Protein AF-A0A0V0QWL4-F1 (afdb_monomer_lite)

Secondary structure (DSSP, 8-state):
-HHHHHHHHHHIIIIITTT--HHHHHHHHHHH-GGGTT-TTTS-HHHHHHHHHHHHHHHHHHHHHHHHHHHHHTTTTS---------TTSHHHHHHHHHHHHHHHHHHHHHHHHHHHHHSHHHHHHHHHHHTTGGG------HHHHHHHHHHHHHH-TTS-PPP-------S---HHHHHHHHHHHHHHHHHHHH-HHHHTSHHHHHHHH---HHHHHHHIIIIIISS-S-S---GGGS--TTS-----TTHHHHHHHHHHHHHHHHHHHHHHHHHHHHHHHHHHHHHHHHHHHHHHHHHHHHHHHHHHHHHHHH---TT--TTHHHHHHHHHHHHHHHHHHHHHHHHHHHHIIIIIHHHHHHHHHHHHHHHHHHHHHHHHHHHHHHHHHHHHH-THHHHTTSTT---------------------PPPP-----TTSSHHHHHHHHS--------HHHHHHHHHHHHHHHHHHHHHHHHHHHHHHHHHHHHHHHHHHHHHHHHHHHHHHHHHHHHHHHHHHHHHHHHHHHHHHHHHHHHHHHHHHHHHHHHHHHHHHHHHHHHHHHHHTTS-S-S-TTTHHHHHHHHHHHHHHHHHHHHHHHHHHHHHHHHHHHT--

Structure (mmCIF, N/CA/C/O backbone):
data_AF-A0A0V0QWL4-F1
#
_entry.id   AF-A0A0V0QWL4-F1
#
loop_
_atom_site.group_PDB
_atom_site.id
_atom_site.type_symbol
_atom_site.label_atom_id
_atom_site.label_alt_id
_atom_site.label_comp_id
_atom_site.label_asym_id
_atom_site.label_entity_id
_atom_site.label_seq_id
_atom_site.pdbx_PDB_ins_code
_atom_site.Cartn_x
_atom_site.Cartn_y
_atom_site.Cartn_z
_atom_site.occupancy
_atom_site.B_iso_or_equiv
_atom_site.auth_seq_id
_atom_site.auth_comp_id
_atom_site.auth_asym_id
_atom_site.auth_atom_id
_atom_site.pdbx_PDB_model_num
ATOM 1 N N . MET A 1 1 ? 35.828 16.373 21.566 1.00 81.88 1 MET A N 1
ATOM 2 C CA . MET A 1 1 ? 35.590 15.006 21.025 1.00 81.88 1 MET A CA 1
ATOM 3 C C . MET A 1 1 ? 34.403 14.294 21.666 1.00 81.88 1 MET A C 1
ATOM 5 O O . MET A 1 1 ? 33.425 14.061 20.967 1.00 81.88 1 MET A O 1
ATOM 9 N N . GLU A 1 2 ? 34.445 13.891 22.947 1.00 94.75 2 GLU A N 1
ATOM 10 C CA . GLU A 1 2 ? 33.277 13.205 23.544 1.00 94.75 2 GLU A CA 1
ATOM 11 C C . GLU A 1 2 ? 32.065 14.148 23.661 1.00 94.75 2 GLU A C 1
ATOM 13 O O . GLU A 1 2 ? 30.939 13.753 23.371 1.00 94.75 2 GLU A O 1
ATOM 18 N N . GLU A 1 3 ? 32.307 15.410 24.018 1.00 94.19 3 GLU A N 1
ATOM 19 C CA . GLU A 1 3 ? 31.276 16.443 24.132 1.00 94.19 3 GLU A CA 1
ATOM 20 C C . GLU A 1 3 ? 30.648 16.798 22.774 1.00 94.19 3 GLU A C 1
ATOM 22 O O . GLU A 1 3 ? 29.433 16.742 22.628 1.00 94.19 3 GLU A O 1
ATOM 27 N N . ASP A 1 4 ? 31.449 17.063 21.740 1.00 93.50 4 ASP A N 1
ATOM 28 C CA . ASP A 1 4 ? 30.968 17.350 20.378 1.00 93.50 4 ASP A CA 1
ATOM 29 C C . ASP A 1 4 ? 30.200 16.165 19.771 1.00 93.50 4 ASP A C 1
ATOM 31 O O . ASP A 1 4 ? 29.250 16.370 19.013 1.00 93.50 4 ASP A O 1
ATOM 35 N N . LYS A 1 5 ? 30.530 14.922 20.155 1.00 94.94 5 LYS A N 1
ATOM 36 C CA . LYS A 1 5 ? 29.689 13.763 19.836 1.00 94.94 5 LYS A CA 1
ATOM 37 C C . LYS A 1 5 ? 28.333 13.844 20.547 1.00 94.94 5 LYS A C 1
ATOM 39 O O . LYS A 1 5 ? 27.317 13.671 19.882 1.00 94.94 5 LYS A O 1
ATOM 44 N N . LYS A 1 6 ? 28.297 14.154 21.851 1.00 97.06 6 LYS A N 1
ATOM 45 C CA . LYS A 1 6 ? 27.041 14.354 22.603 1.00 97.06 6 LYS A CA 1
ATOM 46 C C . LYS A 1 6 ? 26.188 15.478 22.001 1.00 97.06 6 LYS A C 1
ATOM 48 O O . LYS A 1 6 ? 24.994 15.272 21.829 1.00 97.06 6 LYS A O 1
ATOM 53 N N . LYS A 1 7 ? 26.783 16.607 21.594 1.00 97.12 7 LYS A N 1
ATOM 54 C CA . LYS A 1 7 ? 26.088 17.714 20.898 1.00 97.12 7 LYS A CA 1
ATOM 55 C C . LYS A 1 7 ? 25.472 17.260 19.567 1.00 97.12 7 LYS A C 1
ATOM 57 O O . LYS A 1 7 ? 24.300 17.517 19.305 1.00 97.12 7 LYS A O 1
ATOM 62 N N . LYS A 1 8 ? 26.236 16.531 18.741 1.00 95.81 8 LYS A N 1
ATOM 63 C CA . LYS A 1 8 ? 25.770 16.002 17.442 1.00 95.81 8 LYS A CA 1
ATOM 64 C C . LYS A 1 8 ? 24.679 14.934 17.604 1.00 95.81 8 LYS A C 1
ATOM 66 O O . LYS A 1 8 ? 23.713 14.940 16.842 1.00 95.81 8 LYS A O 1
ATOM 71 N N . ASP A 1 9 ? 24.793 14.062 18.607 1.00 96.25 9 ASP A N 1
ATOM 72 C CA . ASP A 1 9 ? 23.754 13.083 18.946 1.00 96.25 9 ASP A CA 1
ATOM 73 C C . ASP A 1 9 ? 22.486 13.775 19.501 1.00 96.25 9 ASP A C 1
ATOM 75 O O . ASP A 1 9 ? 21.385 13.405 19.095 1.00 96.25 9 ASP A O 1
ATOM 79 N N . LEU A 1 10 ? 22.613 14.827 20.328 1.00 97.81 10 LEU A N 1
ATOM 80 C CA . LEU A 1 10 ? 21.487 15.622 20.846 1.00 97.81 10 LEU A CA 1
ATOM 81 C C . LEU A 1 10 ? 20.696 16.303 19.718 1.00 97.81 10 LEU A C 1
ATOM 83 O O . LEU A 1 10 ? 19.491 16.089 19.614 1.00 97.81 10 LEU A O 1
ATOM 87 N N . ILE A 1 11 ? 21.359 17.055 18.828 1.00 97.50 11 ILE A N 1
ATOM 88 C CA . ILE A 1 11 ? 20.701 17.717 17.681 1.00 97.50 11 ILE A CA 1
ATOM 89 C C . ILE A 1 11 ? 19.994 16.684 16.799 1.00 97.50 11 ILE A C 1
ATOM 91 O O . ILE A 1 11 ? 18.856 16.881 16.370 1.00 97.50 11 ILE A O 1
ATOM 95 N N . LYS A 1 12 ? 20.638 15.543 16.542 1.00 96.25 12 LYS A N 1
ATOM 96 C CA . LYS A 1 12 ? 20.036 14.478 15.743 1.00 96.25 12 LYS A CA 1
ATOM 97 C C . LYS A 1 12 ? 18.770 13.913 16.396 1.00 96.25 12 LYS A C 1
ATOM 99 O O . LYS A 1 12 ? 17.778 13.729 15.696 1.00 96.25 12 LYS A O 1
ATOM 104 N N . ILE A 1 13 ? 18.796 13.639 17.700 1.00 95.56 13 ILE A N 1
ATOM 105 C CA . ILE A 1 13 ? 17.654 13.067 18.426 1.00 95.56 13 ILE A CA 1
ATOM 106 C C . ILE A 1 13 ? 16.514 14.089 18.544 1.00 95.56 13 ILE A C 1
ATOM 108 O O . ILE A 1 13 ? 15.366 13.758 18.249 1.00 95.56 13 ILE A O 1
ATOM 112 N N . GLU A 1 14 ? 16.823 15.327 18.931 1.00 97.88 14 GLU A N 1
ATOM 113 C CA . GLU A 1 14 ? 15.823 16.324 19.327 1.00 97.88 14 GLU A CA 1
ATOM 114 C C . GLU A 1 14 ? 15.305 17.206 18.184 1.00 97.88 14 GLU A C 1
ATOM 116 O O . GLU A 1 14 ? 14.160 17.653 18.245 1.00 97.88 14 GLU A O 1
ATOM 121 N N . ILE A 1 15 ? 16.098 17.414 17.127 1.00 97.38 15 ILE A N 1
ATOM 122 C CA . ILE A 1 15 ? 15.688 18.147 15.919 1.00 97.38 15 ILE A CA 1
ATOM 123 C C . ILE A 1 15 ? 15.303 17.144 14.821 1.00 97.38 15 ILE A C 1
ATOM 125 O O . ILE A 1 15 ? 14.129 17.015 14.458 1.00 97.38 15 ILE A O 1
ATOM 129 N N . MET A 1 16 ? 16.271 16.364 14.326 1.00 91.94 16 MET A N 1
ATOM 130 C CA . MET A 1 16 ? 16.089 15.565 13.102 1.00 91.94 16 MET A CA 1
ATOM 131 C C . MET A 1 16 ? 15.134 14.371 13.278 1.00 91.94 16 MET A C 1
ATOM 133 O O . MET A 1 16 ? 14.270 14.141 12.430 1.00 91.94 16 MET A O 1
ATOM 137 N N . ASP A 1 17 ? 15.267 13.591 14.356 1.00 91.44 17 ASP A N 1
ATOM 138 C CA . ASP A 1 17 ? 14.464 12.376 14.570 1.00 91.44 17 ASP A CA 1
ATOM 139 C C . ASP A 1 17 ? 13.020 12.680 15.028 1.00 91.44 17 ASP A C 1
ATOM 141 O O . ASP A 1 17 ? 12.106 11.891 14.732 1.00 91.44 17 ASP A O 1
ATOM 145 N N . GLN A 1 18 ? 12.787 13.838 15.665 1.00 92.12 18 GLN A N 1
ATOM 146 C CA . GLN A 1 18 ? 11.440 14.378 15.920 1.00 92.12 18 GLN A CA 1
ATOM 147 C C . GLN A 1 18 ? 10.768 14.870 14.623 1.00 92.12 18 GLN A C 1
ATOM 149 O O . GLN A 1 18 ? 9.559 14.671 14.427 1.00 92.12 18 GLN A O 1
ATOM 154 N N . GLY A 1 19 ? 11.570 15.394 13.690 1.00 86.38 19 GLY A N 1
ATOM 155 C CA . GLY A 1 19 ? 11.157 15.795 12.345 1.00 86.38 19 GLY A CA 1
ATOM 156 C C . GLY A 1 19 ? 11.075 17.304 12.125 1.00 86.38 19 GLY A C 1
ATOM 157 O O . GLY A 1 19 ? 10.299 17.718 11.270 1.00 86.38 19 GLY A O 1
ATOM 158 N N . PHE A 1 20 ? 11.834 18.093 12.886 1.00 92.69 20 PHE A N 1
ATOM 159 C CA . PHE A 1 20 ? 12.081 19.504 12.591 1.00 92.69 20 PHE A CA 1
ATOM 160 C C . PHE A 1 20 ? 13.129 19.629 11.474 1.00 92.69 20 PHE A C 1
ATOM 162 O O . PHE A 1 20 ? 14.001 18.761 11.338 1.00 92.69 20 PHE A O 1
ATOM 169 N N . GLU A 1 21 ? 13.075 20.701 10.683 1.00 92.12 21 GLU A N 1
ATOM 170 C CA . GLU A 1 21 ? 14.093 20.941 9.660 1.00 92.12 21 GLU A CA 1
ATOM 171 C C . GLU A 1 21 ? 15.390 21.459 10.292 1.00 92.12 21 GLU A C 1
ATOM 173 O O . GLU A 1 21 ? 15.400 22.390 11.097 1.00 92.12 21 GLU A O 1
ATOM 178 N N . LEU A 1 22 ? 16.518 20.845 9.922 1.00 95.38 22 LEU A N 1
ATOM 179 C CA . LEU A 1 22 ? 17.827 21.220 10.463 1.00 95.38 22 LEU A CA 1
ATOM 180 C C . LEU A 1 22 ? 18.229 22.646 10.052 1.00 95.38 22 LEU A C 1
ATOM 182 O O . LEU A 1 22 ? 18.929 23.317 10.803 1.00 95.38 22 LEU A O 1
ATOM 186 N N . LEU A 1 23 ? 17.785 23.105 8.877 1.00 94.31 23 LEU A N 1
ATOM 187 C CA . LEU A 1 23 ? 18.081 24.448 8.379 1.00 94.31 23 LEU A CA 1
ATOM 188 C C . LEU A 1 23 ? 17.356 25.531 9.193 1.00 94.31 23 LEU A C 1
ATOM 190 O O . LEU A 1 23 ? 17.968 26.550 9.506 1.00 94.31 23 LEU A O 1
ATOM 194 N N . ASP A 1 24 ? 16.109 25.283 9.606 1.00 94.81 24 ASP A N 1
ATOM 195 C CA . ASP A 1 24 ? 15.355 26.181 10.491 1.00 94.81 24 ASP A CA 1
ATOM 196 C C . ASP A 1 24 ? 16.032 26.294 11.861 1.00 94.81 24 ASP A C 1
ATOM 198 O O . ASP A 1 24 ? 16.191 27.395 12.386 1.00 94.81 24 ASP A O 1
ATOM 202 N N . PHE A 1 25 ? 16.493 25.164 12.416 1.00 97.38 25 PHE A N 1
ATOM 203 C CA . PHE A 1 25 ? 17.236 25.154 13.678 1.00 97.38 25 PHE A CA 1
ATOM 204 C C . PHE A 1 25 ? 18.558 25.927 13.581 1.00 97.38 25 PHE A C 1
ATOM 206 O O . PHE A 1 25 ? 18.853 26.718 14.471 1.00 97.38 25 PHE A O 1
ATOM 213 N N . ILE A 1 26 ? 19.335 25.744 12.505 1.00 95.50 26 ILE A N 1
ATOM 214 C CA . ILE A 1 26 ? 20.581 26.501 12.282 1.00 95.50 26 ILE A CA 1
ATOM 215 C C . ILE A 1 26 ? 20.277 27.999 12.144 1.00 95.50 26 ILE A C 1
ATOM 217 O O . ILE A 1 26 ? 20.887 28.808 12.833 1.00 95.50 26 ILE A O 1
ATOM 221 N N . THR A 1 27 ? 19.271 28.363 11.344 1.00 94.94 27 THR A N 1
ATOM 222 C CA . THR A 1 27 ? 18.855 29.764 11.149 1.00 94.94 27 THR A CA 1
ATOM 223 C C . THR A 1 27 ? 18.438 30.420 12.468 1.00 94.94 27 THR A C 1
ATOM 225 O O . THR A 1 27 ? 18.775 31.573 12.720 1.00 94.94 27 THR A O 1
ATOM 228 N N . TYR A 1 28 ? 17.730 29.689 13.330 1.00 96.56 28 TYR A N 1
ATOM 229 C CA . TYR A 1 28 ? 17.361 30.159 14.663 1.00 96.56 28 TYR A CA 1
ATOM 230 C C . TYR A 1 28 ? 18.568 30.266 15.610 1.00 96.56 28 TYR A C 1
ATOM 232 O O . TYR A 1 28 ? 18.715 31.268 16.308 1.00 96.56 28 TYR A O 1
ATOM 240 N N . PHE A 1 29 ? 19.454 29.268 15.610 1.00 96.38 29 PHE A N 1
ATOM 241 C CA . PHE A 1 29 ? 20.683 29.257 16.406 1.00 96.38 29 PHE A CA 1
ATOM 242 C C . PHE A 1 29 ? 21.583 30.457 16.067 1.00 96.38 29 PHE A C 1
ATOM 244 O O . PHE A 1 29 ? 22.013 31.168 16.974 1.00 96.38 29 PHE A O 1
ATOM 251 N N . ASP A 1 30 ? 21.791 30.735 14.776 1.00 94.56 30 ASP A N 1
ATOM 252 C CA . ASP A 1 30 ? 22.570 31.884 14.297 1.00 94.56 30 ASP A CA 1
ATOM 253 C C . ASP A 1 30 ? 21.930 33.229 14.698 1.00 94.56 30 ASP A C 1
ATOM 255 O O . ASP A 1 30 ? 22.638 34.195 14.983 1.00 94.56 30 ASP A O 1
ATOM 259 N N . GLN A 1 31 ? 20.593 33.300 14.765 1.00 94.44 31 GLN A N 1
ATOM 260 C CA . GLN A 1 31 ? 19.865 34.496 15.211 1.00 94.44 31 GLN A CA 1
ATOM 261 C C . GLN A 1 31 ? 19.986 34.753 16.720 1.00 94.44 31 GLN A C 1
ATOM 263 O O . GLN A 1 31 ? 20.098 35.911 17.118 1.00 94.44 31 GLN A O 1
ATOM 268 N N . GLN A 1 32 ? 19.954 33.709 17.557 1.00 93.38 32 GLN A N 1
ATOM 269 C CA . GLN A 1 32 ? 20.084 33.859 19.016 1.00 93.38 32 GLN A CA 1
ATOM 270 C C . GLN A 1 32 ? 21.544 33.999 19.475 1.00 93.38 32 GLN A C 1
ATOM 272 O O . GLN A 1 32 ? 21.811 34.626 20.500 1.00 93.38 32 GLN A O 1
ATOM 277 N N . HIS A 1 33 ? 22.500 33.450 18.717 1.00 91.69 33 HIS A N 1
ATOM 278 C CA . HIS A 1 33 ? 23.924 33.445 19.066 1.00 91.69 33 HIS A CA 1
ATOM 279 C C . HIS A 1 33 ? 24.828 33.971 17.935 1.00 91.69 33 HIS A C 1
ATOM 281 O O . HIS A 1 33 ? 25.734 33.256 17.497 1.00 91.69 33 HIS A O 1
ATOM 287 N N . PRO A 1 34 ? 24.671 35.242 17.508 1.00 89.88 34 PRO A N 1
ATOM 288 C CA . PRO A 1 34 ? 25.527 35.842 16.480 1.00 89.88 34 PRO A CA 1
ATOM 289 C C . PRO A 1 34 ? 27.013 35.854 16.883 1.00 89.88 34 PRO A C 1
ATOM 291 O O . PRO A 1 34 ? 27.889 35.719 16.035 1.00 89.88 34 PRO A O 1
ATOM 294 N N . GLU A 1 35 ? 27.301 35.926 18.187 1.00 87.69 35 GLU A N 1
ATOM 295 C CA . GLU A 1 35 ? 28.653 35.875 18.769 1.00 87.69 35 GLU A CA 1
ATOM 296 C C . GLU A 1 35 ? 29.384 34.530 18.537 1.00 87.69 35 GLU A C 1
ATOM 298 O O . GLU A 1 35 ? 30.586 34.421 18.785 1.00 87.69 35 GLU A O 1
ATOM 303 N N . ALA A 1 36 ? 28.676 33.470 18.121 1.00 82.31 36 ALA A N 1
ATOM 304 C CA . ALA A 1 36 ? 29.250 32.131 17.974 1.00 82.31 36 ALA A CA 1
ATOM 305 C C . ALA A 1 36 ? 30.001 31.910 16.643 1.00 82.31 36 ALA A C 1
ATOM 307 O O . ALA A 1 36 ? 30.701 30.899 16.517 1.00 82.31 36 ALA A O 1
ATOM 308 N N . ASP A 1 37 ? 29.896 32.823 15.665 1.00 77.12 37 ASP A N 1
ATOM 309 C CA . ASP A 1 37 ? 30.370 32.639 14.274 1.00 77.12 37 ASP A CA 1
ATOM 310 C C . ASP A 1 37 ? 29.822 31.339 13.632 1.00 77.12 37 ASP A C 1
ATOM 312 O O . ASP A 1 37 ? 30.552 30.591 12.979 1.00 77.12 37 ASP A O 1
ATOM 316 N N . SER A 1 38 ? 28.550 31.008 13.898 1.00 75.50 38 SER A N 1
ATOM 317 C CA . SER A 1 38 ? 27.900 29.734 13.519 1.00 75.50 38 SER A CA 1
ATOM 318 C C . SER A 1 38 ? 28.619 28.461 14.010 1.00 75.50 38 SER A C 1
ATOM 320 O O . SER A 1 38 ? 28.287 27.344 13.602 1.00 75.50 38 SER A O 1
ATOM 322 N N . ASP A 1 39 ? 29.600 28.589 14.911 1.00 88.81 39 ASP A N 1
ATOM 323 C CA . ASP A 1 39 ? 30.422 27.478 15.377 1.00 88.81 39 ASP A CA 1
ATOM 324 C C . ASP A 1 39 ? 29.772 26.771 16.572 1.00 88.81 39 ASP A C 1
ATOM 326 O O . ASP A 1 39 ? 30.054 27.017 17.751 1.00 88.81 39 ASP A O 1
ATOM 330 N N . LEU A 1 40 ? 28.891 25.840 16.218 1.00 87.44 40 LEU A N 1
ATOM 331 C CA . LEU A 1 40 ? 28.184 24.919 17.106 1.00 87.44 40 LEU A CA 1
ATOM 332 C C . LEU A 1 40 ? 29.104 24.122 18.054 1.00 87.44 40 LEU A C 1
ATOM 334 O O . LEU A 1 40 ? 28.626 23.590 19.059 1.00 87.44 40 LEU A O 1
ATOM 338 N N . GLU A 1 41 ? 30.411 24.022 17.779 1.00 91.25 41 GLU A N 1
ATOM 339 C CA . GLU A 1 41 ? 31.351 23.326 18.666 1.00 91.25 41 GLU A CA 1
ATOM 340 C C . GLU A 1 41 ? 31.713 24.173 19.905 1.00 91.25 41 GLU A C 1
ATOM 342 O O . GLU A 1 41 ? 31.933 23.601 20.980 1.00 91.25 41 GLU A O 1
ATOM 347 N N . LYS A 1 42 ? 31.662 25.516 19.806 1.00 92.88 42 LYS A N 1
ATOM 348 C CA . LYS A 1 42 ? 31.966 26.464 20.902 1.00 92.88 42 LYS A CA 1
ATOM 349 C C . LYS A 1 42 ? 30.883 26.549 21.985 1.00 92.88 42 LYS A C 1
ATOM 351 O O . LYS A 1 42 ? 31.186 26.913 23.119 1.00 92.88 42 LYS A O 1
ATOM 356 N N . VAL A 1 43 ? 29.625 26.239 21.665 1.00 94.75 43 VAL A N 1
ATOM 357 C CA . VAL A 1 43 ? 28.496 26.363 22.607 1.00 94.75 43 VAL A CA 1
ATOM 358 C C . VAL A 1 43 ? 28.477 25.182 23.582 1.00 94.75 43 VAL A C 1
ATOM 360 O O . VAL A 1 43 ? 28.523 24.031 23.154 1.00 94.75 43 VAL A O 1
ATOM 363 N N . ASN A 1 44 ? 28.415 25.443 24.894 1.00 96.50 44 ASN A N 1
ATOM 364 C CA . ASN A 1 44 ? 28.315 24.401 25.930 1.00 96.50 44 ASN A CA 1
ATOM 365 C C . ASN A 1 44 ? 27.048 23.543 25.724 1.00 96.50 44 ASN A C 1
ATOM 367 O O . ASN A 1 44 ? 26.004 24.063 25.337 1.00 96.50 44 ASN A O 1
ATOM 371 N N . TYR A 1 45 ? 27.126 22.244 26.019 1.00 96.56 45 TYR A N 1
ATOM 372 C CA . TYR A 1 45 ? 26.019 21.291 25.893 1.00 96.56 45 TYR A CA 1
ATOM 373 C C . TYR A 1 45 ? 24.719 21.772 26.570 1.00 96.56 45 TYR A C 1
ATOM 375 O O . TYR A 1 45 ? 23.664 21.710 25.951 1.00 96.56 45 TYR A O 1
ATOM 383 N N . GLU A 1 46 ? 24.793 22.312 27.792 1.00 97.19 46 GLU A N 1
ATOM 384 C CA . GLU A 1 46 ? 23.617 22.827 28.524 1.00 97.19 46 GLU A CA 1
ATOM 385 C C . GLU A 1 46 ? 22.959 24.025 27.816 1.00 97.19 46 GLU A C 1
ATOM 387 O O . GLU A 1 46 ? 21.737 24.152 27.789 1.00 97.19 46 GLU A O 1
ATOM 392 N N . ILE A 1 47 ? 23.767 24.894 27.200 1.00 95.44 47 ILE A N 1
ATOM 393 C CA . ILE A 1 47 ? 23.269 26.041 26.430 1.00 95.44 47 ILE A CA 1
ATOM 394 C C . ILE A 1 47 ? 22.608 25.537 25.141 1.00 95.44 47 ILE A C 1
ATOM 396 O O . ILE A 1 47 ? 21.513 25.973 24.807 1.00 95.44 47 ILE A O 1
ATOM 400 N N . LEU A 1 48 ? 23.222 24.564 24.458 1.00 97.06 48 LEU A N 1
ATOM 401 C CA . LEU A 1 48 ? 22.648 23.931 23.269 1.00 97.06 48 LEU A CA 1
ATOM 402 C C . LEU A 1 48 ? 21.301 23.249 23.559 1.00 97.06 48 LEU A C 1
ATOM 404 O O . LEU A 1 48 ? 20.381 23.358 22.753 1.00 97.06 48 LEU A O 1
ATOM 408 N N . GLU A 1 49 ? 21.169 22.571 24.700 1.00 97.75 49 GLU A N 1
ATOM 409 C CA . GLU A 1 49 ? 19.912 21.949 25.130 1.00 97.75 49 GLU A CA 1
ATOM 410 C C . GLU A 1 49 ? 18.805 22.993 25.361 1.00 97.75 49 GLU A C 1
ATOM 412 O O . GLU A 1 49 ? 17.676 22.794 24.909 1.00 97.75 49 GLU A O 1
ATOM 417 N N . ASN A 1 50 ? 19.136 24.144 25.957 1.00 97.06 50 ASN A N 1
ATOM 418 C CA . ASN A 1 50 ? 18.197 25.259 26.107 1.00 97.06 50 ASN A CA 1
ATOM 419 C C . ASN A 1 50 ? 17.779 25.853 24.750 1.00 97.06 50 ASN A C 1
ATOM 421 O O . ASN A 1 50 ? 16.581 25.938 24.488 1.00 97.06 50 ASN A O 1
ATOM 425 N N . ILE A 1 51 ? 18.726 26.154 23.847 1.00 97.12 51 ILE A N 1
ATOM 426 C CA . ILE A 1 51 ? 18.423 26.674 22.495 1.00 97.12 51 ILE A CA 1
ATOM 427 C C . ILE A 1 51 ? 17.521 25.701 21.720 1.00 97.12 51 ILE A C 1
ATOM 429 O O . ILE A 1 51 ? 16.594 26.118 21.029 1.00 97.12 51 ILE A O 1
ATOM 433 N N . ILE A 1 52 ? 17.762 24.390 21.835 1.00 98.00 52 ILE A N 1
ATOM 434 C CA . ILE A 1 52 ? 16.929 23.351 21.210 1.00 98.00 52 ILE A CA 1
ATOM 435 C C . ILE A 1 52 ? 15.490 23.381 21.744 1.00 98.00 52 ILE A C 1
ATOM 437 O O . ILE A 1 52 ? 14.561 23.111 20.983 1.00 98.00 52 ILE A O 1
ATOM 441 N N . ASN A 1 53 ? 15.282 23.694 23.022 1.00 97.31 53 ASN A N 1
ATOM 442 C CA . ASN A 1 53 ? 13.944 23.787 23.604 1.00 97.31 53 ASN A CA 1
ATOM 443 C C . ASN A 1 53 ? 13.241 25.096 23.210 1.00 97.31 53 ASN A C 1
ATOM 445 O O . ASN A 1 53 ? 12.109 25.043 22.732 1.00 97.31 53 ASN A O 1
ATOM 449 N N . GLU A 1 54 ? 13.932 26.237 23.281 1.00 97.69 54 GLU A N 1
ATOM 450 C CA . GLU A 1 54 ? 13.400 27.536 22.836 1.00 97.69 54 GLU A CA 1
ATOM 451 C C . GLU A 1 54 ? 13.044 27.527 21.336 1.00 97.69 54 GLU A C 1
ATOM 453 O O . GLU A 1 54 ? 11.976 28.005 20.941 1.00 97.69 54 GLU A O 1
ATOM 458 N N . PHE A 1 55 ? 13.869 26.878 20.502 1.00 98.00 55 PHE A N 1
ATOM 459 C CA . PHE A 1 55 ? 13.580 26.645 19.085 1.00 98.00 55 PHE A CA 1
ATOM 460 C C . PHE A 1 55 ? 12.254 25.907 18.877 1.00 98.00 55 PHE A C 1
ATOM 462 O O . PHE A 1 55 ? 11.446 26.323 18.047 1.00 98.00 55 PHE A O 1
ATOM 469 N N . LYS A 1 56 ? 12.015 24.811 19.612 1.00 97.19 56 LYS A N 1
ATOM 470 C CA . LYS A 1 56 ? 10.779 24.019 19.485 1.00 97.19 56 LYS A CA 1
ATOM 471 C C . LYS A 1 56 ? 9.558 24.861 19.847 1.00 97.19 56 LYS A C 1
ATOM 473 O O . LYS A 1 56 ? 8.577 24.848 19.102 1.00 97.19 56 LYS A O 1
ATOM 478 N N . ASP A 1 57 ? 9.628 25.612 20.944 1.00 95.94 57 ASP A N 1
ATOM 479 C CA . ASP A 1 57 ? 8.528 26.460 21.412 1.00 95.94 57 ASP A CA 1
ATOM 480 C C . ASP A 1 57 ? 8.213 27.587 20.413 1.00 95.94 57 ASP A C 1
ATOM 482 O O . ASP A 1 57 ? 7.041 27.824 20.089 1.00 95.94 57 ASP A O 1
ATOM 486 N N . GLN A 1 58 ? 9.240 28.224 19.836 1.00 96.50 58 GLN A N 1
ATOM 487 C CA . GLN A 1 58 ? 9.059 29.199 18.759 1.00 96.50 58 GLN A CA 1
ATOM 488 C C . GLN A 1 58 ? 8.507 28.546 17.482 1.00 96.50 58 GLN A C 1
ATOM 490 O O . GLN A 1 58 ? 7.578 29.084 16.881 1.00 96.50 58 GLN A O 1
ATOM 495 N N . TYR A 1 59 ? 9.017 27.381 17.078 1.00 94.56 59 TYR A N 1
ATOM 496 C CA . TYR A 1 59 ? 8.567 26.667 15.880 1.00 94.56 59 TYR A CA 1
ATOM 497 C C . TYR A 1 59 ? 7.076 26.309 15.961 1.00 94.56 59 TYR A C 1
ATOM 499 O O . TYR A 1 59 ? 6.309 26.611 15.043 1.00 94.56 59 TYR A O 1
ATOM 507 N N . PHE A 1 60 ? 6.630 25.738 17.087 1.00 90.69 60 PHE A N 1
ATOM 508 C CA . PHE A 1 60 ? 5.212 25.441 17.311 1.00 90.69 60 PHE A CA 1
ATOM 509 C C . PHE A 1 60 ? 4.348 26.707 17.354 1.00 90.69 60 PHE A C 1
ATOM 511 O O . PHE A 1 60 ? 3.249 26.708 16.796 1.00 90.69 60 PHE A O 1
ATOM 518 N N . SER A 1 61 ? 4.842 27.791 17.959 1.00 89.75 61 SER A N 1
ATOM 519 C CA . SER A 1 61 ? 4.132 29.076 18.006 1.00 89.75 61 SER A CA 1
ATOM 520 C C . SER A 1 61 ? 3.948 29.687 16.612 1.00 89.75 61 SER A C 1
ATOM 522 O O . SER A 1 61 ? 2.847 30.133 16.275 1.00 89.75 61 SER A O 1
ATOM 524 N N . THR A 1 62 ? 4.987 29.650 15.772 1.00 91.62 62 THR A N 1
ATOM 525 C CA . THR A 1 62 ? 4.946 30.133 14.384 1.00 91.62 62 THR A CA 1
ATOM 526 C C . THR A 1 62 ? 3.956 29.322 13.552 1.00 91.62 62 THR A C 1
ATOM 528 O O . THR A 1 62 ? 3.021 29.907 13.004 1.00 91.62 62 THR A O 1
ATOM 531 N N . GLN A 1 63 ? 4.074 27.989 13.552 1.00 83.94 63 GLN A N 1
ATOM 532 C CA . GLN A 1 63 ? 3.171 27.083 12.828 1.00 83.94 63 GLN A CA 1
ATOM 533 C C . GLN A 1 63 ? 1.700 27.261 13.248 1.00 83.94 63 GLN A C 1
ATOM 535 O O . GLN A 1 63 ? 0.803 27.306 12.405 1.00 83.94 63 GLN A O 1
ATOM 540 N N . LEU A 1 64 ? 1.432 27.437 14.548 1.00 78.19 64 LEU A N 1
ATOM 541 C CA . LEU A 1 64 ? 0.081 27.708 15.049 1.00 78.19 64 LEU A CA 1
ATOM 542 C C . LEU A 1 64 ? -0.450 29.081 14.596 1.00 78.19 64 LEU A C 1
ATOM 544 O O . LEU A 1 64 ? -1.657 29.239 14.405 1.00 78.19 64 LEU A O 1
ATOM 548 N N . SER A 1 65 ?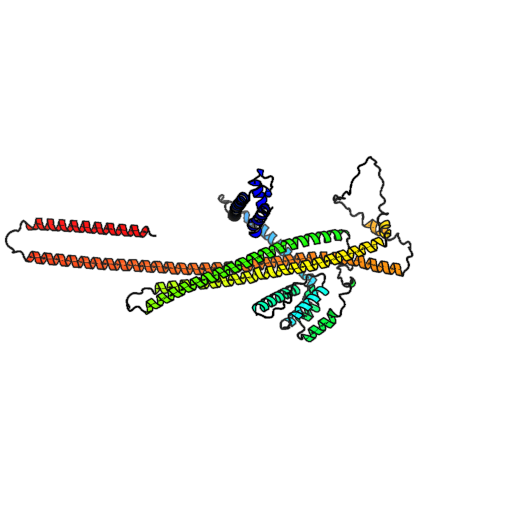 0.426 30.074 14.421 1.00 82.88 65 SER A N 1
ATOM 549 C CA . SER A 1 65 ? 0.051 31.400 13.915 1.00 82.88 65 SER A CA 1
ATOM 550 C C . SER A 1 65 ? -0.234 31.398 12.409 1.00 82.88 65 SER A C 1
ATOM 552 O O . SER A 1 65 ? -1.193 32.034 11.975 1.00 82.88 65 SER A O 1
ATOM 554 N N . GLU A 1 66 ? 0.532 30.640 11.621 1.00 83.94 66 GLU A N 1
ATOM 555 C CA . GLU A 1 66 ? 0.328 30.475 10.177 1.00 83.94 66 GLU A CA 1
ATOM 556 C C . GLU A 1 66 ? -0.980 29.735 9.894 1.00 83.94 66 GLU A C 1
ATOM 558 O O . GLU A 1 66 ? -1.804 30.227 9.125 1.00 83.94 66 GLU A O 1
ATOM 563 N N . PHE A 1 67 ? -1.244 28.644 10.622 1.00 69.06 67 PHE A N 1
ATOM 564 C CA . PHE A 1 67 ? -2.511 27.910 10.554 1.00 69.06 67 PHE A CA 1
ATOM 565 C C . PHE A 1 67 ? -3.732 28.762 10.950 1.00 69.06 67 PHE A C 1
ATOM 567 O O . PHE A 1 67 ? -4.845 28.528 10.486 1.00 69.06 67 PHE A O 1
ATOM 574 N N . ARG A 1 68 ? -3.556 29.773 11.812 1.00 69.62 68 ARG A N 1
ATOM 575 C CA . ARG A 1 68 ? -4.626 30.736 12.125 1.00 69.62 68 ARG A CA 1
ATOM 576 C C . ARG A 1 68 ? -4.822 31.767 11.018 1.00 69.62 68 ARG A C 1
ATOM 578 O O . ARG A 1 68 ? -5.964 32.126 10.759 1.00 69.62 68 ARG A O 1
ATOM 585 N N . LYS A 1 69 ? -3.751 32.229 10.365 1.00 77.50 69 LYS A N 1
ATOM 586 C CA . LYS A 1 69 ? -3.839 33.172 9.236 1.00 77.50 69 LYS A CA 1
ATOM 587 C C . LYS A 1 69 ? -4.524 32.536 8.028 1.00 77.50 69 LYS A C 1
ATOM 589 O O . LYS A 1 69 ? -5.466 33.129 7.513 1.00 77.50 69 LYS A O 1
ATOM 594 N N . SER A 1 70 ? -4.148 31.306 7.660 1.00 66.19 70 SER A N 1
ATOM 595 C CA . SER A 1 70 ? -4.778 30.583 6.543 1.00 66.19 70 SER A CA 1
ATOM 596 C C . SER A 1 70 ? -6.292 30.430 6.709 1.00 66.19 70 SER A C 1
ATOM 598 O O . SER A 1 70 ? -7.023 30.516 5.733 1.00 66.19 70 SER A O 1
ATOM 600 N N . ASN A 1 71 ? -6.772 30.267 7.945 1.00 55.47 71 ASN A N 1
ATOM 601 C CA . ASN A 1 71 ? -8.201 30.105 8.227 1.00 55.47 71 ASN A CA 1
ATOM 602 C C . ASN A 1 71 ? -8.969 31.442 8.305 1.00 55.47 71 ASN A C 1
ATOM 604 O O . ASN A 1 71 ? -10.193 31.429 8.295 1.00 55.47 71 ASN A O 1
ATOM 608 N N . ILE A 1 72 ? -8.285 32.590 8.407 1.00 65.19 72 ILE A N 1
ATOM 609 C CA . ILE A 1 72 ? -8.912 33.930 8.437 1.00 65.19 72 ILE A CA 1
ATOM 610 C C . ILE A 1 72 ? -8.967 34.544 7.025 1.00 65.19 72 ILE A C 1
ATOM 612 O O . ILE A 1 72 ? -9.873 35.320 6.712 1.00 65.19 72 ILE A O 1
ATOM 616 N N . GLU A 1 73 ? -8.032 34.174 6.147 1.00 49.88 73 GLU A N 1
ATOM 617 C CA . GLU A 1 73 ? -8.013 34.616 4.745 1.00 49.88 73 GLU A CA 1
ATOM 618 C C . GLU A 1 73 ? -9.100 33.940 3.878 1.00 49.88 73 GLU A C 1
ATOM 620 O O . GLU A 1 73 ? -9.457 34.480 2.833 1.00 49.88 73 GLU A O 1
ATOM 625 N N . GLU A 1 74 ? -9.699 32.824 4.321 1.00 47.28 74 GLU A N 1
ATOM 626 C CA . GLU A 1 74 ? -10.854 32.207 3.637 1.00 47.28 74 GLU A CA 1
ATOM 627 C C . GLU A 1 74 ? -12.206 32.866 3.995 1.00 47.28 74 GLU A C 1
ATOM 629 O O . GLU A 1 74 ? -13.081 32.949 3.133 1.00 47.28 74 GLU A O 1
ATOM 634 N N . ASP A 1 75 ? -12.367 33.409 5.210 1.00 42.41 75 ASP A N 1
ATOM 635 C CA . ASP A 1 75 ? -13.627 34.023 5.686 1.00 42.41 75 ASP A CA 1
ATOM 636 C C . ASP A 1 75 ? -13.753 35.536 5.392 1.00 42.41 75 ASP A C 1
ATOM 638 O O . ASP A 1 75 ? -14.818 36.128 5.577 1.00 42.41 75 ASP A O 1
ATOM 642 N N . SER A 1 76 ? -12.689 36.201 4.927 1.00 41.41 76 SER A N 1
ATOM 643 C CA . SER A 1 76 ? -12.660 37.667 4.744 1.00 41.41 76 SER A CA 1
ATOM 644 C C . SER A 1 76 ? -13.072 38.165 3.348 1.00 41.41 76 SER A C 1
ATOM 646 O O . SER A 1 76 ? -13.025 39.365 3.091 1.00 41.41 76 SER A O 1
ATOM 648 N N . ASN A 1 77 ? -13.538 37.281 2.455 1.00 40.28 77 ASN A N 1
ATOM 649 C CA . ASN A 1 77 ? -13.906 37.628 1.071 1.00 40.28 77 ASN A CA 1
ATOM 650 C C . ASN A 1 77 ? -15.418 37.846 0.830 1.00 40.28 77 ASN A C 1
ATOM 652 O O . ASN A 1 77 ? -15.870 37.912 -0.314 1.00 40.28 77 ASN A O 1
ATOM 656 N N . THR A 1 78 ? -16.212 37.979 1.897 1.00 43.03 78 THR A N 1
ATOM 657 C CA . THR A 1 78 ? -17.621 38.401 1.832 1.00 43.03 78 THR A CA 1
ATOM 658 C C . THR A 1 78 ? -17.942 39.393 2.945 1.00 43.03 78 THR A C 1
ATOM 660 O O . THR A 1 78 ? -18.322 38.967 4.032 1.00 43.03 78 THR A O 1
ATOM 663 N N . ASN A 1 79 ? -17.782 40.694 2.672 1.00 41.41 79 ASN A N 1
ATOM 664 C CA . ASN A 1 79 ? -18.590 41.806 3.207 1.00 41.41 79 ASN A CA 1
ATOM 665 C C . ASN A 1 79 ? -18.022 43.152 2.723 1.00 41.41 79 ASN A C 1
ATOM 667 O O . ASN A 1 79 ? -17.193 43.746 3.401 1.00 41.41 79 ASN A O 1
ATOM 671 N N . ASP A 1 80 ? -18.493 43.628 1.570 1.00 40.38 80 ASP A N 1
ATOM 672 C CA . ASP A 1 80 ? -18.441 45.046 1.179 1.00 40.38 80 ASP A CA 1
ATOM 673 C C . ASP A 1 80 ? -19.462 45.278 0.048 1.00 40.38 80 ASP A C 1
ATOM 675 O O . ASP A 1 80 ? -19.114 45.325 -1.128 1.00 40.38 80 ASP A O 1
ATOM 679 N N . ASP A 1 81 ? -20.756 45.334 0.398 1.00 36.56 81 ASP A N 1
ATOM 680 C CA . ASP A 1 81 ? -21.821 45.750 -0.535 1.00 36.56 81 ASP A CA 1
ATOM 681 C C . ASP A 1 81 ? -23.112 46.210 0.196 1.00 36.56 81 ASP A C 1
ATOM 683 O O . ASP A 1 81 ? -24.214 45.706 -0.018 1.00 36.56 81 ASP A O 1
ATOM 687 N N . GLU A 1 82 ? -22.993 47.220 1.068 1.00 36.53 82 GLU A N 1
ATOM 688 C CA . GLU A 1 82 ? -24.136 48.033 1.524 1.00 36.53 82 GLU A CA 1
ATOM 689 C C . GLU A 1 82 ? -23.916 49.525 1.217 1.00 36.53 82 GLU A C 1
ATOM 691 O O . GLU A 1 82 ? -23.496 50.293 2.076 1.00 36.53 82 GLU A O 1
ATOM 696 N N . LEU A 1 83 ? -24.226 49.945 -0.017 1.00 41.62 83 LEU A N 1
ATOM 697 C CA . LEU A 1 83 ? -25.123 51.080 -0.321 1.00 41.62 83 LEU A CA 1
ATOM 698 C C . LEU A 1 83 ? -25.182 51.323 -1.844 1.00 41.62 83 LEU A C 1
ATOM 700 O O . LEU A 1 83 ? -24.235 51.853 -2.418 1.00 41.62 83 LEU A O 1
ATOM 704 N N . ASN A 1 84 ? -26.323 51.024 -2.482 1.00 33.09 84 ASN A N 1
ATOM 705 C CA . ASN A 1 84 ? -27.024 51.920 -3.428 1.00 33.09 84 ASN A CA 1
ATOM 706 C C . ASN A 1 84 ? -28.206 51.215 -4.120 1.00 33.09 84 ASN A C 1
ATOM 708 O O . ASN A 1 84 ? -28.061 50.528 -5.132 1.00 33.09 84 ASN A O 1
ATOM 712 N N . GLN A 1 85 ? -29.423 51.469 -3.634 1.00 42.34 85 GLN A N 1
ATOM 713 C CA . GLN A 1 85 ? -30.643 51.125 -4.367 1.00 42.34 85 GLN A CA 1
ATOM 714 C C . GLN A 1 85 ? -30.879 52.118 -5.515 1.00 42.34 85 GLN A C 1
ATOM 716 O O . GLN A 1 85 ? -31.453 53.181 -5.291 1.00 42.34 85 GLN A O 1
ATOM 721 N N . SER A 1 86 ? -30.456 51.782 -6.741 1.00 45.84 86 SER A N 1
ATOM 722 C CA . SER A 1 86 ? -31.154 52.116 -8.008 1.00 45.84 86 SER A CA 1
ATOM 723 C C . SER A 1 86 ? -30.291 51.843 -9.253 1.00 45.84 86 SER A C 1
ATOM 725 O O . SER A 1 86 ? -29.433 52.654 -9.575 1.00 45.84 86 SER A O 1
ATOM 727 N N . ASN A 1 87 ? -30.550 50.751 -10.002 1.00 40.66 87 ASN A N 1
ATOM 728 C CA . ASN A 1 87 ? -30.338 50.656 -11.473 1.00 40.66 87 ASN A CA 1
ATOM 729 C C . ASN A 1 87 ? -30.751 49.289 -12.079 1.00 40.66 87 ASN A C 1
ATOM 731 O O . ASN A 1 87 ? -30.001 48.626 -12.798 1.00 40.66 87 ASN A O 1
ATOM 735 N N . ASP A 1 88 ? -31.992 48.868 -11.844 1.00 45.22 88 ASP A N 1
ATOM 736 C CA . ASP A 1 88 ? -32.439 47.481 -12.062 1.00 45.22 88 ASP A CA 1
ATOM 737 C C . ASP A 1 88 ? -32.813 47.108 -13.523 1.00 45.22 88 ASP A C 1
ATOM 739 O O . ASP A 1 88 ? -33.760 46.364 -13.780 1.00 45.22 88 ASP A O 1
ATOM 743 N N . LYS A 1 89 ? -32.121 47.680 -14.527 1.00 43.69 89 LYS A N 1
ATOM 744 C CA . LYS A 1 89 ? -32.407 47.443 -15.967 1.00 43.69 89 LYS A CA 1
ATOM 745 C C . LYS A 1 89 ? -31.200 47.281 -16.905 1.00 43.69 89 LYS A C 1
ATOM 747 O O . LYS A 1 89 ? -31.410 47.139 -18.108 1.00 43.69 89 LYS A O 1
ATOM 752 N N . LYS A 1 90 ? -29.952 47.263 -16.411 1.00 44.56 90 LYS A N 1
ATOM 753 C CA . LYS A 1 90 ? -28.762 46.988 -17.257 1.00 44.56 90 LYS A CA 1
ATOM 754 C C . LYS A 1 90 ? -28.159 45.585 -17.084 1.00 44.56 90 LYS A C 1
ATOM 756 O O . LYS A 1 90 ? -27.836 44.956 -18.089 1.00 44.56 90 LYS A O 1
ATOM 761 N N . ASN A 1 91 ? -28.121 45.035 -15.867 1.00 43.16 91 ASN A N 1
ATOM 762 C CA . ASN A 1 91 ? -27.388 43.788 -15.580 1.00 43.16 91 ASN A CA 1
ATOM 763 C C . ASN A 1 91 ? -27.953 42.501 -16.225 1.00 43.16 91 ASN A C 1
ATOM 765 O O . ASN A 1 91 ? -27.250 41.494 -16.283 1.00 43.16 91 ASN A O 1
ATOM 769 N N . GLN A 1 92 ? -29.178 42.499 -16.768 1.00 44.69 92 GLN A N 1
ATOM 770 C CA . GLN A 1 92 ? -29.720 41.314 -17.456 1.00 44.69 92 GLN A CA 1
ATOM 771 C C . GLN A 1 92 ? -29.118 41.060 -18.850 1.00 44.69 92 GLN A C 1
ATOM 773 O O . GLN A 1 92 ? -29.207 39.935 -19.346 1.00 44.69 92 GLN A O 1
ATOM 778 N N . ASN A 1 93 ? -28.492 42.051 -19.493 1.00 49.25 93 ASN A N 1
ATOM 779 C CA . ASN A 1 93 ? -27.883 41.844 -20.813 1.00 49.25 93 ASN A CA 1
ATOM 780 C C . ASN A 1 93 ? -26.483 41.223 -20.716 1.00 49.25 93 ASN A C 1
ATOM 782 O O . ASN A 1 93 ? -26.184 40.288 -21.462 1.00 49.25 93 ASN A O 1
ATOM 786 N N . ASP A 1 94 ? -25.666 41.655 -19.757 1.00 46.28 94 ASP A N 1
ATOM 787 C CA . ASP A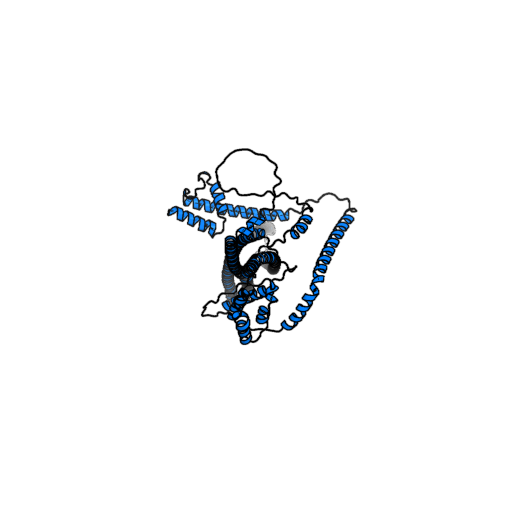 1 94 ? -24.279 41.191 -19.631 1.00 46.28 94 ASP A CA 1
ATOM 788 C C . ASP A 1 94 ? -24.204 39.756 -19.080 1.0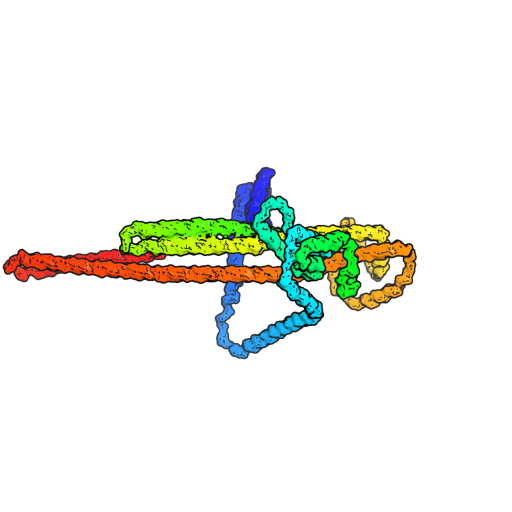0 46.28 94 ASP A C 1
ATOM 790 O O . ASP A 1 94 ? -23.452 38.923 -19.599 1.00 46.28 94 ASP A O 1
ATOM 794 N N . LEU A 1 95 ? -25.101 39.393 -18.149 1.00 48.97 95 LEU A N 1
ATOM 795 C CA . LEU A 1 95 ? -25.265 38.004 -17.696 1.00 48.97 95 LEU A CA 1
ATOM 796 C C . LEU A 1 95 ? -25.642 37.053 -18.851 1.00 48.97 95 LEU A C 1
ATOM 798 O O . LEU A 1 95 ? -25.229 35.892 -18.877 1.00 48.97 95 LEU A O 1
ATOM 802 N N . ASN A 1 96 ? -26.411 37.536 -19.832 1.00 52.50 96 ASN A N 1
ATOM 803 C CA . ASN A 1 96 ? -26.803 36.756 -21.007 1.00 52.50 96 ASN A CA 1
ATOM 804 C C . ASN A 1 96 ? -25.691 36.651 -22.066 1.00 52.50 96 ASN A C 1
ATOM 806 O O . ASN A 1 96 ? -25.668 35.675 -22.821 1.00 52.50 96 ASN A O 1
ATOM 810 N N . GLN A 1 97 ? -24.749 37.599 -22.123 1.00 58.41 97 GLN A N 1
ATOM 811 C CA . GLN A 1 97 ? -23.578 37.488 -23.000 1.00 58.41 97 GLN A CA 1
ATOM 812 C C . GLN A 1 97 ? -22.544 36.497 -22.448 1.00 58.41 97 GLN A C 1
ATOM 814 O O . GLN A 1 97 ? -22.127 35.602 -23.189 1.00 58.41 97 GLN A O 1
ATOM 819 N N . ASN A 1 98 ? -22.220 36.559 -21.151 1.00 56.44 98 ASN A N 1
ATOM 820 C CA . ASN A 1 98 ? -21.297 35.602 -20.520 1.00 56.44 98 ASN A CA 1
ATOM 821 C C . ASN A 1 98 ? -21.807 34.154 -20.624 1.00 56.44 98 ASN A C 1
ATOM 823 O O . ASN A 1 98 ? -21.086 33.267 -21.086 1.00 56.44 98 ASN A O 1
ATOM 827 N N . ASN A 1 99 ? -23.090 33.912 -20.332 1.00 59.16 99 ASN A N 1
ATOM 828 C CA . ASN A 1 99 ? -23.688 32.580 -20.478 1.00 59.16 99 ASN A CA 1
ATOM 829 C C . ASN A 1 99 ? -23.688 32.057 -21.933 1.00 59.16 99 ASN A C 1
ATOM 831 O O . ASN A 1 99 ? -23.646 30.845 -22.158 1.00 59.16 99 ASN A O 1
ATOM 835 N N . ARG A 1 100 ? -23.692 32.943 -22.942 1.00 66.31 100 ARG A N 1
ATOM 836 C CA . ARG A 1 100 ? -23.536 32.556 -24.357 1.00 66.31 100 ARG A CA 1
ATOM 837 C C . ARG A 1 100 ? -22.088 32.228 -24.729 1.00 66.31 100 ARG A C 1
ATOM 839 O O . ARG A 1 100 ? -21.893 31.364 -25.582 1.00 66.31 100 ARG A O 1
ATOM 846 N N . GLN A 1 101 ? -21.091 32.868 -24.118 1.00 68.81 101 GLN A N 1
ATOM 847 C CA . GLN A 1 101 ? -19.680 32.520 -24.332 1.00 68.81 101 GLN A CA 1
ATOM 848 C C . GLN A 1 101 ? -19.323 31.179 -23.675 1.00 68.81 101 GLN A C 1
ATOM 850 O O . GLN A 1 101 ? -18.765 30.314 -24.349 1.00 68.81 101 GLN A O 1
ATOM 855 N N . ILE A 1 102 ? -19.754 30.952 -22.429 1.00 67.44 102 ILE A N 1
ATOM 856 C CA . ILE A 1 102 ? -19.536 29.686 -21.704 1.00 67.44 102 ILE A CA 1
ATOM 857 C C . ILE A 1 102 ? -20.130 28.498 -22.481 1.00 67.44 102 ILE A C 1
ATOM 859 O O . ILE A 1 102 ? -19.446 27.500 -22.709 1.00 67.44 102 ILE A O 1
ATOM 863 N N . ARG A 1 103 ? -21.368 28.618 -22.989 1.00 68.88 103 ARG A N 1
ATOM 864 C CA . ARG A 1 103 ? -21.982 27.562 -23.820 1.00 68.88 103 ARG A CA 1
ATOM 865 C C . ARG A 1 103 ? -21.236 27.309 -25.133 1.00 68.88 103 ARG A C 1
ATOM 867 O O . ARG A 1 103 ? -21.178 26.164 -25.570 1.00 68.88 103 ARG A O 1
ATOM 874 N N . LYS A 1 104 ? -20.648 28.338 -25.756 1.00 75.25 104 LYS A N 1
ATOM 875 C CA . LYS A 1 104 ? -19.834 28.167 -26.974 1.00 75.25 104 LYS A CA 1
ATOM 876 C C . LYS A 1 104 ? -18.516 27.443 -26.690 1.00 75.25 104 LYS A C 1
ATOM 878 O O . LYS A 1 104 ? -18.157 26.567 -27.468 1.00 75.25 104 LYS A O 1
ATOM 883 N N . GLN A 1 105 ? -17.842 27.744 -25.578 1.00 68.12 105 GLN A N 1
ATOM 884 C CA . GLN A 1 105 ? -16.638 27.009 -25.163 1.00 68.12 105 GLN A CA 1
ATOM 885 C C . GLN A 1 105 ? -16.953 25.544 -24.828 1.00 68.12 105 GLN A C 1
ATOM 887 O O . GLN A 1 105 ? -16.255 24.651 -25.302 1.00 68.12 105 GLN A O 1
ATOM 892 N N . GLN A 1 106 ? -18.050 25.277 -24.110 1.00 70.94 106 GLN A N 1
ATOM 893 C CA . GLN A 1 106 ? -18.491 23.908 -23.812 1.00 70.94 106 GLN A CA 1
ATOM 894 C C . GLN A 1 106 ? -18.834 23.111 -25.083 1.00 70.94 106 GLN A C 1
ATOM 896 O O . GLN A 1 106 ? -18.445 21.953 -25.199 1.00 70.94 106 GLN A O 1
ATOM 901 N N . GLN A 1 107 ? -19.496 23.727 -26.070 1.00 74.00 107 GLN A N 1
ATOM 902 C CA . GLN A 1 107 ? -19.756 23.086 -27.367 1.00 74.00 107 GLN A CA 1
ATOM 903 C C . GLN A 1 107 ? -18.477 22.866 -28.192 1.00 74.00 107 GLN A C 1
ATOM 905 O O . GLN A 1 107 ? -18.371 21.864 -28.893 1.00 74.00 107 GLN A O 1
ATOM 910 N N . GLN A 1 108 ? -17.487 23.760 -28.100 1.00 70.25 108 GLN A N 1
ATOM 911 C CA . GLN A 1 108 ? -16.186 23.564 -28.747 1.00 70.25 108 GLN A CA 1
ATOM 912 C C . GLN A 1 108 ? -15.394 22.415 -28.109 1.00 70.25 108 GLN A C 1
ATOM 914 O O . GLN A 1 108 ? -14.846 21.603 -28.849 1.00 70.25 108 GLN A O 1
ATOM 919 N N . GLN A 1 109 ? -15.400 22.281 -26.778 1.00 55.94 109 GLN A N 1
ATOM 920 C CA . GLN A 1 109 ? -14.814 21.122 -26.090 1.00 55.94 109 GLN A CA 1
ATOM 921 C C . GLN A 1 109 ? -15.530 19.817 -26.457 1.00 55.94 109 GLN A C 1
ATOM 923 O O . GLN A 1 109 ? -14.873 18.875 -26.883 1.00 55.94 109 GLN A O 1
ATOM 928 N N . GLN A 1 110 ? -16.867 19.783 -26.423 1.00 66.31 110 GLN A N 1
ATOM 929 C CA . GLN A 1 110 ? -17.633 18.595 -26.827 1.00 66.31 110 GLN A CA 1
ATOM 930 C C . GLN A 1 110 ? -17.365 18.185 -28.283 1.00 66.31 110 GLN A C 1
ATOM 932 O O . GLN A 1 110 ? -17.236 16.995 -28.569 1.00 66.31 110 GLN A O 1
ATOM 937 N N . ASN A 1 111 ? -17.229 19.142 -29.205 1.00 64.81 111 ASN A N 1
ATOM 938 C CA . ASN A 1 111 ? -16.863 18.847 -30.592 1.00 64.81 111 ASN A CA 1
ATOM 939 C C . ASN A 1 111 ? -15.414 18.343 -30.725 1.00 64.81 111 ASN A C 1
ATOM 941 O O . ASN A 1 111 ? -15.160 17.486 -31.566 1.00 64.81 111 ASN A O 1
ATOM 945 N N . TYR A 1 112 ? -14.482 18.829 -29.899 1.00 50.56 112 TYR A N 1
ATOM 946 C CA . TYR A 1 112 ? -13.091 18.364 -29.879 1.00 50.56 112 TYR A CA 1
ATOM 947 C C . TYR A 1 112 ? -12.984 16.926 -29.344 1.00 50.56 112 TYR A C 1
ATOM 949 O O . TYR A 1 112 ? -12.379 16.071 -29.989 1.00 50.56 112 TYR A O 1
ATOM 957 N N . ASP A 1 113 ? -13.673 16.625 -28.239 1.00 47.00 113 ASP A N 1
ATOM 958 C CA . ASP A 1 113 ? -13.762 15.275 -27.669 1.00 47.00 113 ASP A CA 1
ATOM 959 C C . ASP A 1 113 ? -14.443 14.293 -28.643 1.00 47.00 113 ASP A C 1
ATOM 961 O O . ASP A 1 113 ? -14.002 13.154 -28.808 1.00 47.00 113 ASP A O 1
ATOM 965 N N . THR A 1 114 ? -15.488 14.741 -29.351 1.00 55.62 114 THR A N 1
ATOM 966 C CA . THR A 1 114 ? -16.185 13.922 -30.360 1.00 55.62 114 THR A CA 1
ATOM 967 C C . THR A 1 114 ? -15.322 13.684 -31.604 1.00 55.62 114 THR A C 1
ATOM 969 O O . THR A 1 114 ? -15.373 12.595 -32.175 1.00 55.62 114 THR A O 1
ATOM 972 N N . ALA A 1 115 ? -14.499 14.658 -32.013 1.00 49.53 115 ALA A N 1
ATOM 973 C CA . ALA A 1 115 ? -13.567 14.503 -33.128 1.00 49.53 115 ALA A CA 1
ATOM 974 C C . ALA A 1 115 ? -12.462 13.482 -32.805 1.00 49.53 115 ALA A C 1
ATOM 976 O O . ALA A 1 115 ? -12.255 12.554 -33.588 1.00 49.53 115 ALA A O 1
ATOM 977 N N . ILE A 1 116 ? -11.839 13.580 -31.624 1.00 48.41 116 ILE A N 1
ATOM 978 C CA . ILE A 1 116 ? -10.824 12.621 -31.144 1.00 48.41 116 ILE A CA 1
ATOM 979 C C . ILE A 1 116 ? -11.390 11.195 -31.079 1.00 48.41 116 ILE A C 1
ATOM 981 O O . ILE A 1 116 ? -10.717 10.237 -31.452 1.00 48.41 116 ILE A O 1
ATOM 985 N N . LEU A 1 117 ? -12.650 11.039 -30.663 1.00 47.19 117 LEU A N 1
ATOM 986 C CA . LEU A 1 117 ? -13.319 9.737 -30.641 1.00 47.19 117 LEU A CA 1
ATOM 987 C C . LEU A 1 117 ? -13.680 9.196 -32.034 1.00 47.19 117 LEU A C 1
ATOM 989 O O . LEU A 1 117 ? -14.036 8.026 -32.134 1.00 47.19 117 LEU A O 1
ATOM 993 N N . SER A 1 118 ? -13.635 10.001 -33.100 1.00 49.12 118 SER A N 1
ATOM 994 C CA . SER A 1 118 ? -14.159 9.607 -34.417 1.00 49.12 118 SER A CA 1
ATOM 995 C C . SER A 1 118 ? -13.155 8.880 -35.323 1.00 49.12 118 SER A C 1
ATOM 997 O O . SER A 1 118 ? -13.576 8.013 -36.090 1.00 49.12 118 SER A O 1
ATOM 999 N N . GLU A 1 119 ? -11.850 9.144 -35.198 1.00 48.16 119 GLU A N 1
ATOM 1000 C CA . GLU A 1 119 ? -10.823 8.554 -36.078 1.00 48.16 119 GLU A CA 1
ATOM 1001 C C . GLU A 1 119 ? -10.347 7.150 -35.632 1.00 48.16 119 GLU A C 1
ATOM 1003 O O . GLU A 1 119 ? -9.913 6.358 -36.467 1.00 48.16 119 GLU A O 1
ATOM 1008 N N . ASP A 1 120 ? -10.522 6.777 -34.355 1.00 49.16 120 ASP A N 1
ATOM 1009 C CA . ASP A 1 120 ? -9.956 5.541 -33.764 1.00 49.16 120 ASP A CA 1
ATOM 1010 C C . ASP A 1 120 ? -10.963 4.365 -33.614 1.00 49.16 120 ASP A C 1
ATOM 1012 O O . ASP A 1 120 ? -10.636 3.252 -33.180 1.00 49.16 120 ASP A O 1
ATOM 1016 N N . ASN A 1 121 ? -12.230 4.569 -33.998 1.00 46.97 121 ASN A N 1
ATOM 1017 C CA . ASN A 1 121 ? -13.333 3.633 -33.704 1.00 46.97 121 ASN A CA 1
ATOM 1018 C C . ASN A 1 121 ? -13.239 2.251 -34.379 1.00 46.97 121 ASN A C 1
ATOM 1020 O O . ASN A 1 121 ? -13.899 1.298 -33.937 1.00 46.97 121 ASN A O 1
ATOM 1024 N N . SER A 1 122 ? -12.436 2.109 -35.438 1.00 49.78 122 SER A N 1
ATOM 1025 C CA . SER A 1 122 ? -12.302 0.837 -36.164 1.00 49.78 122 SER A CA 1
ATOM 1026 C C . SER A 1 122 ? -11.508 -0.221 -35.382 1.00 49.78 122 SER A C 1
ATOM 1028 O O . SER A 1 122 ? -11.799 -1.417 -35.496 1.00 49.78 122 SER A O 1
ATOM 1030 N N . GLU A 1 123 ? -10.566 0.194 -34.526 1.00 52.03 123 GLU A N 1
ATOM 1031 C CA . GLU A 1 123 ? -9.751 -0.726 -33.728 1.00 52.03 123 GLU A CA 1
ATOM 1032 C C . GLU A 1 123 ? -10.373 -1.011 -32.349 1.00 52.03 123 GLU A C 1
ATOM 1034 O O . GLU A 1 123 ? -10.377 -2.157 -31.883 1.00 52.03 123 GLU A O 1
ATOM 1039 N N . ILE A 1 124 ? -11.006 -0.002 -31.737 1.00 53.16 124 ILE A N 1
ATOM 1040 C CA . ILE A 1 124 ? -11.771 -0.140 -30.485 1.00 53.16 124 ILE A CA 1
ATOM 1041 C C . ILE A 1 124 ? -12.917 -1.153 -30.660 1.00 53.16 124 ILE A C 1
ATOM 1043 O O . ILE A 1 124 ? -13.119 -2.027 -29.810 1.00 53.16 124 ILE A O 1
ATOM 1047 N N . SER A 1 125 ? -13.604 -1.119 -31.808 1.00 46.84 125 SER A N 1
ATOM 1048 C CA . SER A 1 125 ? -14.676 -2.072 -32.126 1.00 46.84 125 SER A CA 1
ATOM 1049 C C . SER A 1 125 ? -14.200 -3.526 -32.205 1.00 46.84 125 SER A C 1
ATOM 1051 O O . SER A 1 125 ? -14.969 -4.422 -31.876 1.00 46.84 125 SER A O 1
ATOM 1053 N N . ARG A 1 126 ? -12.943 -3.805 -32.581 1.00 47.53 126 ARG A N 1
ATOM 1054 C CA . ARG A 1 126 ? -12.404 -5.182 -32.571 1.00 47.53 126 ARG A CA 1
ATOM 1055 C C . ARG A 1 126 ? -12.058 -5.663 -31.158 1.00 47.53 126 ARG A C 1
ATOM 1057 O O . ARG A 1 126 ? -12.275 -6.834 -30.850 1.00 47.53 126 ARG A O 1
ATOM 1064 N N . LYS A 1 127 ? -11.584 -4.768 -30.285 1.00 50.97 127 LYS A N 1
ATOM 1065 C CA . LYS A 1 127 ? -11.264 -5.076 -28.876 1.00 50.97 127 LYS A CA 1
ATOM 1066 C C . LYS A 1 127 ? -12.528 -5.370 -28.044 1.00 50.97 127 LYS A C 1
ATOM 1068 O O . LYS A 1 127 ? -12.484 -6.194 -27.131 1.00 50.97 127 LYS A O 1
ATOM 1073 N N . SER A 1 128 ? -13.680 -4.781 -28.387 1.00 49.47 128 SER A N 1
ATOM 1074 C CA . SER A 1 128 ? -14.943 -5.002 -27.658 1.00 49.47 128 SER A CA 1
ATOM 1075 C C . SER A 1 128 ? -15.474 -6.447 -27.745 1.00 49.47 128 SER A C 1
ATOM 1077 O O . SER A 1 128 ? -15.992 -6.966 -26.754 1.00 49.47 128 SER A O 1
ATOM 1079 N N . TYR A 1 129 ? -15.288 -7.136 -28.879 1.00 45.28 129 TYR A N 1
ATOM 1080 C CA . TYR A 1 129 ? -15.768 -8.513 -29.067 1.00 45.28 129 TYR A CA 1
ATOM 1081 C C . TYR A 1 129 ? -14.984 -9.557 -28.255 1.00 45.28 129 TYR A C 1
ATOM 1083 O O . TYR A 1 129 ? -15.579 -10.537 -27.806 1.00 45.28 129 TYR A O 1
ATOM 1091 N N . GLN A 1 130 ? -13.689 -9.344 -27.989 1.00 48.69 130 GLN A N 1
ATOM 1092 C CA . GLN A 1 130 ? -12.903 -10.251 -27.137 1.00 48.69 130 GLN A CA 1
ATOM 1093 C C . GLN A 1 130 ? -13.277 -10.126 -25.648 1.00 48.69 130 GLN A C 1
ATOM 1095 O O . GLN A 1 130 ? -13.328 -11.127 -24.932 1.00 48.69 130 GLN A O 1
ATOM 1100 N N . ASN A 1 131 ? -13.639 -8.924 -25.186 1.00 51.84 131 ASN A N 1
ATOM 1101 C CA . ASN A 1 131 ? -13.979 -8.677 -23.779 1.00 51.84 131 ASN A CA 1
ATOM 1102 C C . ASN A 1 131 ? -15.257 -9.389 -23.295 1.00 51.84 131 ASN A C 1
ATOM 1104 O O . ASN A 1 131 ? -15.401 -9.626 -22.096 1.00 51.84 131 ASN A O 1
ATOM 1108 N N . ASN A 1 132 ? -16.181 -9.765 -24.185 1.00 52.16 132 ASN A N 1
ATOM 1109 C CA . ASN A 1 132 ? -17.412 -10.450 -23.771 1.00 52.16 132 ASN A CA 1
ATOM 1110 C C . ASN A 1 132 ? -17.237 -11.959 -23.516 1.00 52.16 132 ASN A C 1
ATOM 1112 O O . ASN A 1 132 ? -17.996 -12.505 -22.718 1.00 52.16 132 ASN A O 1
ATOM 1116 N N . GLN A 1 133 ? -16.232 -12.629 -24.099 1.00 53.75 133 GLN A N 1
ATOM 1117 C CA . GLN A 1 133 ? -15.941 -14.038 -23.774 1.00 53.75 133 GLN A CA 1
ATOM 1118 C C . GLN A 1 133 ? -15.179 -14.203 -22.446 1.00 53.75 133 GLN A C 1
ATOM 1120 O O . GLN A 1 133 ? -15.305 -15.233 -21.788 1.00 53.75 133 GLN A O 1
ATOM 1125 N N . LEU A 1 134 ? -14.443 -13.176 -22.008 1.00 58.75 134 LEU A N 1
ATOM 1126 C CA . LEU A 1 134 ? -13.629 -13.216 -20.785 1.00 58.75 134 LEU A CA 1
ATOM 1127 C C . LEU A 1 134 ? -14.428 -13.098 -19.478 1.00 58.75 134 LEU A C 1
ATOM 1129 O O . LEU A 1 134 ? -13.899 -13.417 -18.415 1.00 58.75 134 LEU A O 1
ATOM 1133 N N . LYS A 1 135 ? -15.698 -12.674 -19.527 1.00 64.56 135 LYS A N 1
ATOM 1134 C CA . LYS A 1 135 ? -16.495 -12.355 -18.325 1.00 64.56 135 LYS A CA 1
ATOM 1135 C C . LYS A 1 135 ? -16.670 -13.508 -17.326 1.00 64.56 135 LYS A C 1
ATOM 1137 O O . LYS A 1 135 ? -16.897 -13.229 -16.155 1.00 64.56 135 LYS A O 1
ATOM 1142 N N . ASN A 1 136 ? -16.536 -14.766 -17.761 1.00 77.06 136 ASN A N 1
ATOM 1143 C CA . ASN A 1 136 ? -16.799 -15.951 -16.932 1.00 77.06 136 ASN A CA 1
ATOM 1144 C C . ASN A 1 136 ? -15.596 -16.910 -16.777 1.00 77.06 136 ASN A C 1
ATOM 1146 O O . ASN A 1 136 ? -15.742 -17.973 -16.174 1.00 77.06 136 ASN A O 1
ATOM 1150 N N . SER A 1 137 ? -14.409 -16.588 -17.306 1.00 85.19 137 SER A N 1
ATOM 1151 C CA . SER A 1 137 ? -13.235 -17.469 -17.194 1.00 85.19 137 SER A CA 1
ATOM 1152 C C . SER A 1 137 ? -12.420 -17.173 -15.933 1.00 85.19 137 SER A C 1
ATOM 1154 O O . SER A 1 137 ? -11.847 -16.092 -15.810 1.00 85.19 137 SER A O 1
ATOM 1156 N N . SER A 1 138 ? -12.295 -18.150 -15.030 1.00 92.38 138 SER A N 1
ATOM 1157 C CA . SER A 1 138 ? -11.332 -18.094 -13.921 1.00 92.38 138 SER A CA 1
ATOM 1158 C C . SER A 1 138 ? -10.128 -18.997 -14.198 1.00 92.38 138 SER A C 1
ATOM 1160 O O . SER A 1 138 ? -10.279 -20.138 -14.634 1.00 92.38 138 SER A O 1
ATOM 1162 N N . VAL A 1 139 ? -8.919 -18.493 -13.934 1.00 95.62 139 VAL A N 1
ATOM 1163 C CA . VAL A 1 139 ? -7.677 -19.279 -13.982 1.00 95.62 139 VAL A CA 1
ATOM 1164 C C . VAL A 1 139 ? -7.036 -19.337 -12.602 1.00 95.62 139 VAL A C 1
ATOM 1166 O O . VAL A 1 139 ? -7.039 -18.359 -11.855 1.00 95.62 139 VAL A O 1
ATOM 1169 N N . GLN A 1 140 ? -6.452 -20.484 -12.260 1.00 95.88 140 GLN A N 1
ATOM 1170 C CA . GLN A 1 140 ? -5.659 -20.627 -11.042 1.00 95.88 140 GLN A CA 1
ATOM 1171 C C . GLN A 1 140 ? -4.169 -20.464 -11.360 1.00 95.88 140 GLN A C 1
ATOM 1173 O O . GLN A 1 140 ? -3.657 -21.002 -12.347 1.00 95.88 140 GLN A O 1
ATOM 1178 N N . ARG A 1 141 ? -3.469 -19.698 -10.517 1.00 96.56 141 ARG A N 1
ATOM 1179 C CA . ARG A 1 141 ? -2.033 -19.409 -10.630 1.00 96.56 141 ARG A CA 1
ATOM 1180 C C . ARG A 1 141 ? -1.372 -19.503 -9.263 1.00 96.56 141 ARG A C 1
ATOM 1182 O O . ARG A 1 141 ? -1.847 -18.926 -8.283 1.00 96.56 141 ARG A O 1
ATOM 1189 N N . ARG A 1 142 ? -0.258 -20.223 -9.189 1.00 95.50 142 ARG A N 1
ATOM 1190 C CA . ARG A 1 142 ? 0.594 -20.314 -8.002 1.00 95.50 142 ARG A CA 1
ATOM 1191 C C . ARG A 1 142 ? 1.478 -19.074 -7.923 1.00 95.50 142 ARG A C 1
ATOM 1193 O O . ARG A 1 142 ? 1.826 -18.457 -8.922 1.00 95.50 142 ARG A O 1
ATOM 1200 N N . PHE A 1 143 ? 1.934 -18.736 -6.722 1.00 95.19 143 PHE A N 1
ATOM 1201 C CA . PHE A 1 143 ? 2.815 -17.581 -6.512 1.00 95.19 143 PHE A CA 1
ATOM 1202 C C . PHE A 1 143 ? 4.147 -17.652 -7.299 1.00 95.19 143 PHE A C 1
ATOM 1204 O O . PHE A 1 143 ? 4.667 -16.618 -7.708 1.00 95.19 143 PHE A O 1
ATOM 1211 N N . ASN A 1 144 ? 4.677 -18.853 -7.568 1.00 94.69 144 ASN A N 1
ATOM 1212 C CA . ASN A 1 144 ? 5.854 -19.014 -8.435 1.00 94.69 144 ASN A CA 1
ATOM 1213 C C . ASN A 1 144 ? 5.563 -18.662 -9.905 1.00 94.69 144 ASN A C 1
ATOM 1215 O O . ASN A 1 144 ? 6.473 -18.236 -10.610 1.00 94.69 144 ASN A O 1
ATOM 1219 N N . ASP A 1 145 ? 4.316 -18.802 -10.354 1.00 95.69 145 ASP A N 1
ATOM 1220 C CA . ASP A 1 145 ? 3.917 -18.497 -11.729 1.00 95.69 145 ASP A CA 1
ATOM 1221 C C . ASP A 1 145 ? 3.945 -16.980 -11.945 1.00 95.69 145 ASP A C 1
ATOM 1223 O O . ASP A 1 145 ? 4.427 -16.525 -12.974 1.00 95.69 145 ASP A O 1
ATOM 1227 N N . PHE A 1 146 ? 3.543 -16.199 -10.931 1.00 96.94 146 PHE A N 1
ATOM 1228 C CA . PHE A 1 146 ? 3.694 -14.738 -10.903 1.00 96.94 146 PHE A CA 1
ATOM 1229 C C . PHE A 1 146 ? 5.160 -14.277 -10.885 1.00 96.94 146 PHE A C 1
ATOM 1231 O O . PHE A 1 146 ? 5.476 -13.276 -11.521 1.00 96.94 146 PHE A O 1
ATOM 1238 N N . LEU A 1 147 ? 6.054 -14.985 -10.176 1.00 95.25 147 LEU A N 1
ATOM 1239 C CA . LEU A 1 147 ? 7.497 -14.688 -10.195 1.00 95.25 147 LEU A CA 1
ATOM 1240 C C . LEU A 1 147 ? 8.053 -14.839 -11.617 1.00 95.25 147 LEU A C 1
ATOM 1242 O O . LEU A 1 147 ? 8.542 -13.868 -12.188 1.00 95.25 147 LEU A O 1
ATOM 1246 N N . ARG A 1 148 ? 7.848 -16.015 -12.224 1.00 94.56 148 ARG A N 1
ATOM 1247 C CA . ARG A 1 148 ? 8.265 -16.304 -13.603 1.00 94.56 148 ARG A CA 1
ATOM 1248 C C . ARG A 1 148 ? 7.626 -15.363 -14.624 1.00 94.56 148 ARG A C 1
ATOM 1250 O O . ARG A 1 148 ? 8.289 -14.921 -15.556 1.00 94.56 148 ARG A O 1
ATOM 1257 N N . PHE A 1 149 ? 6.345 -15.045 -14.458 1.00 95.56 149 PHE A N 1
ATOM 1258 C CA . PHE A 1 149 ? 5.620 -14.116 -15.323 1.00 95.56 149 PHE A CA 1
ATOM 1259 C C . PHE A 1 149 ? 6.212 -12.704 -15.256 1.00 95.56 149 PHE A C 1
ATOM 1261 O O . PHE A 1 149 ? 6.471 -12.116 -16.300 1.00 95.56 149 PHE A O 1
ATOM 1268 N N . ARG A 1 150 ? 6.524 -12.191 -14.055 1.00 95.44 150 ARG A N 1
ATOM 1269 C CA . ARG A 1 150 ? 7.214 -10.902 -13.888 1.00 95.44 150 ARG A CA 1
ATOM 1270 C C . ARG A 1 150 ? 8.607 -10.906 -14.518 1.00 95.44 150 ARG A C 1
ATOM 1272 O O . ARG A 1 150 ? 8.937 -9.966 -15.231 1.00 95.44 150 ARG A O 1
ATOM 1279 N N . GLU A 1 151 ? 9.404 -11.941 -14.264 1.00 92.69 151 GLU A N 1
ATOM 1280 C CA . GLU A 1 151 ? 10.741 -12.105 -14.857 1.00 92.69 151 GLU A CA 1
ATOM 1281 C C . GLU A 1 151 ? 10.660 -12.112 -16.393 1.00 92.69 151 GLU A C 1
ATOM 1283 O O . GLU A 1 151 ? 11.449 -11.457 -17.072 1.00 92.69 151 GLU A O 1
ATOM 1288 N N . THR A 1 152 ? 9.648 -12.785 -16.948 1.00 92.94 152 THR A N 1
ATOM 1289 C CA . THR A 1 152 ? 9.423 -12.829 -18.396 1.00 92.94 152 THR A CA 1
ATOM 1290 C C . THR A 1 152 ? 8.939 -11.477 -18.934 1.00 92.94 152 THR A C 1
ATOM 1292 O O . THR A 1 152 ? 9.444 -11.028 -19.953 1.00 92.94 152 THR A O 1
ATOM 1295 N N . LEU A 1 153 ? 8.051 -10.765 -18.232 1.00 93.19 153 LEU A N 1
ATOM 1296 C CA . LEU A 1 153 ? 7.665 -9.393 -18.590 1.00 93.19 153 LEU A CA 1
ATOM 1297 C C . LEU A 1 153 ? 8.879 -8.451 -18.629 1.00 93.19 153 LEU A C 1
ATOM 1299 O O . LEU A 1 153 ? 9.038 -7.724 -19.601 1.00 93.19 153 LEU A O 1
ATOM 1303 N N . GLN A 1 154 ? 9.770 -8.500 -17.631 1.00 89.75 154 GLN A N 1
ATOM 1304 C CA . GLN A 1 154 ? 10.994 -7.680 -17.616 1.00 89.75 154 GLN A CA 1
ATOM 1305 C C . GLN A 1 154 ? 11.942 -8.015 -18.779 1.00 89.75 154 GLN A C 1
ATOM 1307 O O . GLN A 1 154 ? 12.607 -7.128 -19.304 1.00 89.75 154 GLN A O 1
ATOM 1312 N N . LYS A 1 155 ? 11.999 -9.288 -19.193 1.00 85.75 155 LYS A N 1
ATOM 1313 C CA . LYS A 1 155 ? 12.800 -9.757 -20.335 1.00 85.75 155 LYS A CA 1
ATOM 1314 C C . LYS A 1 155 ? 12.219 -9.325 -21.691 1.00 85.75 155 LYS A C 1
ATOM 1316 O O . LYS A 1 155 ? 12.985 -9.104 -22.624 1.00 85.75 155 LYS A O 1
ATOM 1321 N N . PHE A 1 156 ? 10.891 -9.254 -21.812 1.00 85.25 156 PHE A N 1
ATOM 1322 C CA . PHE A 1 156 ? 10.196 -8.977 -23.077 1.00 85.25 156 PHE A CA 1
ATOM 1323 C C . PHE A 1 156 ? 9.819 -7.505 -23.282 1.00 85.25 156 PHE A C 1
ATOM 1325 O O . PHE A 1 156 ? 9.661 -7.100 -24.427 1.00 85.25 156 PHE A O 1
ATOM 1332 N N . PHE A 1 157 ? 9.719 -6.715 -22.210 1.00 87.50 157 PHE A N 1
ATOM 1333 C CA . PHE A 1 157 ? 9.379 -5.287 -22.242 1.00 87.50 157 PHE A CA 1
ATOM 1334 C C . PHE A 1 157 ? 10.418 -4.466 -21.452 1.00 87.50 157 PHE A C 1
ATOM 1336 O O . PHE A 1 157 ? 10.090 -3.890 -20.409 1.00 87.50 157 PHE A O 1
ATOM 1343 N N . PRO A 1 158 ? 11.697 -4.451 -21.883 1.00 82.12 158 PRO A N 1
ATOM 1344 C CA . PRO A 1 158 ? 12.784 -3.761 -21.179 1.00 82.12 158 PRO A CA 1
ATOM 1345 C C . PRO A 1 158 ? 12.590 -2.238 -21.082 1.00 82.12 158 PRO A C 1
ATOM 1347 O O . PRO A 1 158 ? 13.232 -1.593 -20.259 1.00 82.12 158 PRO A O 1
ATOM 1350 N N . GLU A 1 159 ? 11.713 -1.657 -21.900 1.00 81.94 159 GLU A N 1
ATOM 1351 C CA . GLU A 1 159 ? 11.308 -0.249 -21.896 1.00 81.94 159 GLU A CA 1
ATOM 1352 C C . GLU A 1 159 ? 10.177 0.079 -20.899 1.00 81.94 159 GLU A C 1
ATOM 1354 O O . GLU A 1 159 ? 9.840 1.249 -20.707 1.00 81.94 159 GLU A O 1
ATOM 1359 N N . LYS A 1 160 ? 9.595 -0.932 -20.235 1.00 88.69 160 LYS A N 1
ATOM 1360 C CA . LYS A 1 160 ? 8.467 -0.781 -19.302 1.00 88.69 160 LYS A CA 1
ATOM 1361 C C . LYS A 1 160 ? 8.877 -1.050 -17.852 1.00 88.69 160 LYS A C 1
ATOM 1363 O O . LYS A 1 160 ? 9.532 -2.040 -17.529 1.00 88.69 160 LYS A O 1
ATOM 1368 N N . ILE A 1 161 ? 8.399 -0.212 -16.926 1.00 91.56 161 ILE A N 1
ATOM 1369 C CA . ILE A 1 161 ? 8.535 -0.470 -15.483 1.00 91.56 161 ILE A CA 1
ATOM 1370 C C . ILE A 1 161 ? 7.564 -1.588 -15.084 1.00 91.56 161 ILE A C 1
ATOM 1372 O O . ILE A 1 161 ? 6.373 -1.350 -14.876 1.00 91.56 161 ILE A O 1
ATOM 1376 N N . ILE A 1 162 ? 8.074 -2.809 -14.923 1.00 95.31 162 ILE A N 1
ATOM 1377 C CA . ILE A 1 162 ? 7.255 -3.940 -14.473 1.00 95.31 162 ILE A CA 1
ATOM 1378 C C . ILE A 1 162 ? 7.053 -3.887 -12.942 1.00 95.31 162 ILE A C 1
ATOM 1380 O O . ILE A 1 162 ? 8.043 -3.959 -12.196 1.00 95.31 162 ILE A O 1
ATOM 1384 N N . PRO A 1 163 ? 5.797 -3.820 -12.440 1.00 95.31 163 PRO A N 1
ATOM 1385 C CA . PRO A 1 163 ? 5.508 -3.565 -11.029 1.00 95.31 163 PRO A CA 1
ATOM 1386 C C . PRO A 1 163 ? 6.131 -4.590 -10.064 1.00 95.31 163 PRO A C 1
ATOM 1388 O O . PRO A 1 163 ? 6.365 -5.747 -10.430 1.00 95.31 163 PRO A O 1
ATOM 1391 N N . PRO A 1 164 ? 6.379 -4.210 -8.799 1.00 95.12 164 PRO A N 1
ATOM 1392 C CA . PRO A 1 164 ? 6.952 -5.102 -7.801 1.00 95.12 164 PRO A CA 1
ATOM 1393 C C . PRO A 1 164 ? 5.955 -6.171 -7.345 1.00 95.12 164 PRO A C 1
ATOM 1395 O O . PRO A 1 164 ? 4.799 -5.889 -7.032 1.00 95.12 164 PRO A O 1
ATOM 1398 N N . ILE A 1 165 ? 6.456 -7.388 -7.150 1.00 95.62 165 ILE A N 1
ATOM 1399 C CA . ILE A 1 165 ? 5.773 -8.444 -6.390 1.00 95.62 165 ILE A CA 1
ATOM 1400 C C . ILE A 1 165 ? 6.469 -8.665 -5.043 1.00 95.62 165 ILE A C 1
ATOM 1402 O O . ILE A 1 165 ? 7.555 -8.152 -4.766 1.00 95.62 165 ILE A O 1
ATOM 1406 N N . SER A 1 166 ? 5.830 -9.385 -4.120 1.00 91.31 166 SER A N 1
ATOM 1407 C CA . SER A 1 166 ? 6.509 -9.776 -2.880 1.00 91.31 166 SER A CA 1
ATOM 1408 C C . SER A 1 166 ? 7.664 -10.728 -3.189 1.00 91.31 166 SER A C 1
ATOM 1410 O O . SER A 1 166 ? 7.450 -11.680 -3.926 1.00 91.31 166 SER A O 1
ATOM 1412 N N . ALA A 1 167 ? 8.835 -10.553 -2.574 1.00 89.19 167 ALA A N 1
ATOM 1413 C CA . ALA A 1 167 ? 9.895 -11.558 -2.646 1.00 89.19 167 ALA A CA 1
ATOM 1414 C C . ALA A 1 167 ? 9.453 -12.896 -2.019 1.00 89.19 167 ALA A C 1
ATOM 1416 O O . ALA A 1 167 ? 8.676 -12.925 -1.052 1.00 89.19 167 ALA A O 1
ATOM 1417 N N . LYS A 1 168 ? 9.987 -14.007 -2.537 1.00 90.12 168 LYS A N 1
ATOM 1418 C CA . LYS A 1 168 ? 9.819 -15.340 -1.947 1.00 90.12 168 LYS A CA 1
ATOM 1419 C C . LYS A 1 168 ? 10.531 -15.377 -0.592 1.00 90.12 168 LYS A C 1
ATOM 1421 O O . LYS A 1 168 ? 11.753 -15.352 -0.525 1.00 90.12 168 LYS A O 1
ATOM 1426 N N . LYS A 1 169 ? 9.762 -15.417 0.497 1.00 86.06 169 LYS A N 1
ATOM 1427 C CA . LYS A 1 169 ? 10.294 -15.603 1.852 1.00 86.06 169 LYS A CA 1
ATOM 1428 C C . LYS A 1 169 ? 10.156 -17.064 2.272 1.00 86.06 169 LYS A C 1
ATOM 1430 O O . LYS A 1 169 ? 9.070 -17.627 2.136 1.00 86.06 169 LYS A O 1
ATOM 1435 N N . ASN A 1 170 ? 11.215 -17.630 2.849 1.00 81.44 170 ASN A N 1
ATOM 1436 C CA . ASN A 1 170 ? 11.226 -18.967 3.456 1.00 81.44 170 ASN A CA 1
ATOM 1437 C C . ASN A 1 170 ? 10.528 -18.949 4.830 1.00 81.44 170 ASN A C 1
ATOM 1439 O O . ASN A 1 170 ? 11.147 -19.186 5.863 1.00 81.44 170 ASN A O 1
ATOM 1443 N N . ILE A 1 171 ? 9.239 -18.605 4.853 1.00 72.00 171 ILE A N 1
ATOM 1444 C CA . ILE A 1 171 ? 8.425 -18.612 6.073 1.00 72.00 171 ILE A CA 1
ATOM 1445 C C . ILE A 1 171 ? 7.827 -20.010 6.217 1.00 72.00 171 ILE A C 1
ATOM 1447 O O . ILE A 1 171 ? 7.042 -20.426 5.368 1.00 72.00 171 ILE A O 1
ATOM 1451 N N . ARG A 1 172 ? 8.190 -20.725 7.290 1.00 68.31 172 ARG A N 1
ATOM 1452 C CA . ARG A 1 172 ? 7.669 -22.075 7.580 1.00 68.31 172 ARG A CA 1
ATOM 1453 C C . ARG A 1 172 ? 6.160 -22.087 7.883 1.00 68.31 172 ARG A C 1
ATOM 1455 O O . ARG A 1 172 ? 5.515 -23.101 7.656 1.00 68.31 172 ARG 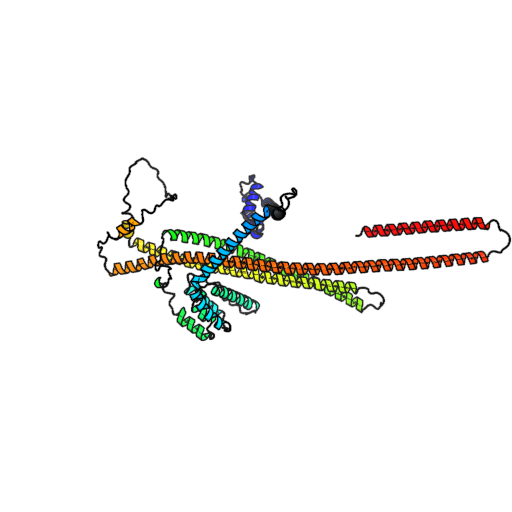A O 1
ATOM 1462 N N . ASN A 1 173 ? 5.595 -20.953 8.310 1.00 61.00 173 ASN A N 1
ATOM 1463 C CA . ASN A 1 173 ? 4.189 -20.819 8.700 1.00 61.00 173 ASN A CA 1
ATOM 1464 C C . ASN A 1 173 ? 3.413 -19.932 7.705 1.00 61.00 173 ASN A C 1
ATOM 1466 O O . ASN A 1 173 ? 3.558 -18.708 7.700 1.00 61.00 173 ASN A O 1
ATOM 1470 N N . LEU A 1 174 ? 2.557 -20.543 6.882 1.00 84.81 174 LEU A N 1
ATOM 1471 C CA . LEU A 1 174 ? 1.671 -19.864 5.923 1.00 84.81 174 LEU A CA 1
ATOM 1472 C C . LEU A 1 174 ? 0.431 -19.264 6.618 1.00 84.81 174 LEU A C 1
ATOM 1474 O O . LEU A 1 174 ? -0.693 -19.663 6.339 1.00 84.81 174 LEU A O 1
ATOM 1478 N N . GLN A 1 175 ? 0.620 -18.316 7.540 1.00 91.25 175 GLN A N 1
ATOM 1479 C CA . GLN A 1 175 ? -0.509 -17.655 8.212 1.00 91.25 175 GLN A CA 1
ATOM 1480 C C . GLN A 1 175 ? -1.397 -16.887 7.217 1.00 91.25 175 GLN A C 1
ATOM 1482 O O . GLN A 1 175 ? -0.882 -16.191 6.337 1.00 91.25 175 GLN A O 1
ATOM 1487 N N . GLU A 1 176 ? -2.724 -16.939 7.389 1.00 91.50 176 GLU A N 1
ATOM 1488 C CA . GLU A 1 176 ? -3.670 -16.308 6.450 1.00 91.50 176 GLU A CA 1
ATOM 1489 C C . GLU A 1 176 ? -3.445 -14.794 6.329 1.00 91.50 176 GLU A C 1
ATOM 1491 O O . GLU A 1 176 ? -3.478 -14.247 5.232 1.00 91.50 176 GLU A O 1
ATOM 1496 N N . SER A 1 177 ? -3.073 -14.111 7.417 1.00 84.56 177 SER A N 1
ATOM 1497 C CA . SER A 1 177 ? -2.732 -12.680 7.386 1.00 84.56 177 SER A CA 1
ATOM 1498 C C . SER A 1 177 ? -1.554 -12.355 6.448 1.00 84.56 177 SER A C 1
ATOM 1500 O O . SER A 1 177 ? -1.498 -11.266 5.869 1.00 84.56 177 SER A O 1
ATOM 1502 N N . TYR A 1 178 ? -0.621 -13.294 6.252 1.00 88.50 178 TYR A N 1
ATOM 1503 C CA . TYR A 1 178 ? 0.461 -13.186 5.273 1.00 88.50 178 TYR A CA 1
ATOM 1504 C C . TYR A 1 178 ? -0.023 -13.515 3.855 1.00 88.50 178 TYR A C 1
ATOM 1506 O O . TYR A 1 178 ? 0.358 -12.819 2.908 1.00 88.50 178 TYR A O 1
ATOM 1514 N N . LEU A 1 179 ? -0.885 -14.526 3.704 1.00 91.12 179 LEU A N 1
ATOM 1515 C CA . LEU A 1 179 ? -1.484 -14.894 2.420 1.00 91.12 179 LEU A CA 1
ATOM 1516 C C . LEU A 1 179 ? -2.361 -13.768 1.863 1.00 91.12 179 LEU A C 1
ATOM 1518 O O . LEU A 1 179 ? -2.153 -13.379 0.719 1.00 91.12 179 LEU A O 1
ATOM 1522 N N . SER A 1 180 ? -3.239 -13.163 2.662 1.00 90.19 180 SER A N 1
ATOM 1523 C CA . SER A 1 180 ? -4.065 -12.010 2.273 1.00 90.19 180 SER A CA 1
ATOM 1524 C C . SER A 1 180 ? -3.226 -10.796 1.868 1.00 90.19 180 SER A C 1
ATOM 1526 O O . SER A 1 180 ? -3.456 -10.207 0.811 1.00 90.19 180 SER A O 1
ATOM 1528 N N . LYS A 1 181 ? -2.162 -10.478 2.622 1.00 87.94 181 LYS A N 1
ATOM 1529 C CA . LYS A 1 181 ? -1.206 -9.417 2.245 1.00 87.94 181 LYS A CA 1
ATOM 1530 C C . LYS A 1 181 ? -0.477 -9.728 0.932 1.00 87.94 181 LYS A C 1
ATOM 1532 O O . LYS A 1 181 ? -0.207 -8.812 0.159 1.00 87.94 181 LYS A O 1
ATOM 1537 N N . ARG A 1 182 ? -0.162 -10.999 0.652 1.00 91.88 182 ARG A N 1
ATOM 1538 C CA . ARG A 1 182 ? 0.419 -11.424 -0.633 1.00 91.88 182 ARG A CA 1
ATOM 1539 C C . ARG A 1 182 ? -0.607 -11.336 -1.769 1.00 91.88 182 ARG A C 1
ATOM 1541 O O . ARG A 1 182 ? -0.268 -10.759 -2.795 1.00 91.88 182 ARG A O 1
ATOM 1548 N N . LYS A 1 183 ? -1.836 -11.837 -1.578 1.00 93.69 183 LYS A N 1
ATOM 1549 C CA . LYS A 1 183 ? -2.951 -11.755 -2.542 1.00 93.69 183 LYS A CA 1
ATOM 1550 C C . LYS A 1 183 ? -3.164 -10.301 -2.992 1.00 93.69 183 LYS A C 1
ATOM 1552 O O . LYS A 1 183 ? -3.101 -10.043 -4.186 1.00 93.69 183 LYS A O 1
ATOM 1557 N N . LYS A 1 184 ? -3.258 -9.344 -2.055 1.00 90.62 184 LYS A N 1
ATOM 1558 C CA . LYS A 1 184 ? -3.413 -7.908 -2.371 1.00 90.62 184 LYS A CA 1
ATOM 1559 C C . LYS A 1 184 ? -2.251 -7.332 -3.197 1.00 90.62 184 LYS A C 1
ATOM 1561 O O . LYS A 1 184 ? -2.474 -6.545 -4.106 1.00 90.62 184 LYS A O 1
ATOM 1566 N N . VAL A 1 185 ? -1.005 -7.740 -2.935 1.00 91.94 185 VAL A N 1
ATOM 1567 C CA . VAL A 1 185 ? 0.151 -7.307 -3.751 1.00 91.94 185 VAL A CA 1
ATOM 1568 C C . VAL A 1 185 ? 0.092 -7.878 -5.174 1.00 91.94 185 VAL A C 1
ATOM 1570 O O . VAL A 1 185 ? 0.475 -7.180 -6.107 1.00 91.94 185 VAL A O 1
ATOM 1573 N N . LEU A 1 186 ? -0.385 -9.114 -5.352 1.00 95.88 186 LEU A N 1
ATOM 1574 C CA . LEU A 1 186 ? -0.567 -9.718 -6.680 1.00 95.88 186 LEU A CA 1
ATOM 1575 C C . LEU A 1 186 ? -1.744 -9.093 -7.445 1.00 95.88 186 LEU A C 1
ATOM 1577 O O . LEU A 1 186 ? -1.644 -8.896 -8.650 1.00 95.88 186 LEU A O 1
ATOM 1581 N N . GLU A 1 187 ? -2.823 -8.739 -6.745 1.00 95.44 187 GLU A N 1
ATOM 1582 C CA . GLU A 1 187 ? -3.959 -7.992 -7.297 1.00 95.44 187 GLU A CA 1
ATOM 1583 C C . GLU A 1 187 ? -3.509 -6.620 -7.820 1.00 95.44 187 GLU A C 1
ATOM 1585 O O . GLU A 1 187 ? -3.713 -6.322 -8.995 1.00 95.44 187 GLU A O 1
ATOM 1590 N N . ASN A 1 188 ? -2.805 -5.835 -6.993 1.00 92.50 188 ASN A N 1
ATOM 1591 C CA . ASN A 1 188 ? -2.228 -4.557 -7.413 1.00 92.50 188 ASN A CA 1
ATOM 1592 C C . ASN A 1 188 ? -1.275 -4.746 -8.607 1.00 92.50 188 ASN A C 1
ATOM 1594 O O . ASN A 1 188 ? -1.338 -3.988 -9.569 1.00 92.50 188 ASN A O 1
ATOM 1598 N N . PHE A 1 189 ? -0.402 -5.761 -8.575 1.00 96.06 189 PHE A N 1
ATOM 1599 C CA . PHE A 1 189 ? 0.487 -6.076 -9.698 1.00 96.06 189 PHE A CA 1
ATOM 1600 C C . PHE A 1 189 ? -0.304 -6.293 -10.999 1.00 96.06 189 PHE A C 1
ATOM 1602 O O . PHE A 1 189 ? 0.013 -5.652 -11.996 1.00 96.06 189 PHE A O 1
ATOM 1609 N N . LEU A 1 190 ? -1.361 -7.115 -10.988 1.00 96.75 190 LEU A N 1
ATOM 1610 C CA . LEU A 1 190 ? -2.187 -7.351 -12.177 1.00 96.75 190 LEU A CA 1
ATOM 1611 C C . LEU A 1 190 ? -2.946 -6.106 -12.637 1.00 96.75 190 LEU A C 1
ATOM 1613 O O . LEU A 1 190 ? -2.991 -5.861 -13.837 1.00 96.75 190 LEU A O 1
ATOM 1617 N N . GLN A 1 191 ? -3.485 -5.298 -11.721 1.00 94.56 191 GLN A N 1
ATOM 1618 C CA . GLN A 1 191 ? -4.138 -4.031 -12.071 1.00 94.56 191 GLN A CA 1
ATOM 1619 C C . GLN A 1 191 ? -3.189 -3.128 -12.869 1.00 94.56 191 GLN A C 1
ATOM 1621 O O . GLN A 1 191 ? -3.548 -2.663 -13.944 1.00 94.56 191 GLN A O 1
ATOM 1626 N N . TYR A 1 192 ? -1.948 -2.951 -12.405 1.00 93.38 192 TYR A N 1
ATOM 1627 C CA . TYR A 1 192 ? -0.947 -2.166 -13.135 1.00 93.38 192 TYR A CA 1
ATOM 1628 C C . TYR A 1 192 ? -0.578 -2.764 -14.507 1.00 93.38 192 TYR A C 1
ATOM 1630 O O . TYR A 1 192 ? -0.343 -1.998 -15.435 1.00 93.38 192 TYR A O 1
ATOM 1638 N N . ILE A 1 193 ? -0.538 -4.095 -14.656 1.00 95.50 193 ILE A N 1
ATOM 1639 C CA . ILE A 1 193 ? -0.310 -4.748 -15.962 1.00 95.50 193 ILE A CA 1
ATOM 1640 C C . ILE A 1 193 ? -1.490 -4.516 -16.920 1.00 95.50 193 ILE A C 1
ATOM 1642 O O . ILE A 1 193 ? -1.271 -4.285 -18.103 1.00 95.50 193 ILE A O 1
ATOM 1646 N N . VAL A 1 194 ? -2.728 -4.555 -16.419 1.00 92.31 194 VAL A N 1
ATOM 1647 C CA . VAL A 1 194 ? -3.949 -4.349 -17.220 1.00 92.31 194 VAL A CA 1
ATOM 1648 C C . VAL A 1 194 ? -4.127 -2.884 -17.640 1.00 92.31 194 VAL A C 1
ATOM 1650 O O . VAL A 1 194 ? -4.661 -2.631 -18.716 1.00 92.31 194 VAL A O 1
ATOM 1653 N N . TYR A 1 195 ? -3.658 -1.923 -16.835 1.00 89.38 195 TYR A N 1
ATOM 1654 C CA . TYR A 1 195 ? -3.683 -0.499 -17.194 1.00 89.38 195 TYR A CA 1
ATOM 1655 C C . TYR A 1 195 ? -2.653 -0.101 -18.267 1.00 89.38 195 TYR A C 1
ATOM 1657 O O . TYR A 1 195 ? -2.833 0.932 -18.908 1.00 89.38 195 TYR A O 1
ATOM 1665 N N . ASP A 1 196 ? -1.592 -0.884 -18.495 1.00 88.25 196 ASP A N 1
ATOM 1666 C CA . ASP A 1 196 ? -0.634 -0.611 -19.571 1.00 88.25 196 ASP A CA 1
ATOM 1667 C C . ASP A 1 196 ? -1.089 -1.273 -20.882 1.00 88.25 196 ASP A C 1
ATOM 1669 O O . ASP A 1 196 ? -1.067 -2.498 -21.028 1.00 88.25 196 ASP A O 1
ATOM 1673 N N . LEU A 1 197 ? -1.477 -0.445 -21.859 1.00 86.75 197 LEU A N 1
ATOM 1674 C CA . LEU A 1 197 ? -1.996 -0.891 -23.157 1.00 86.75 197 LEU A CA 1
ATOM 1675 C C . LEU A 1 197 ? -1.009 -1.774 -23.942 1.00 86.75 197 LEU A C 1
ATOM 1677 O O . LEU A 1 197 ? -1.436 -2.669 -24.674 1.00 86.75 197 LEU A O 1
ATOM 1681 N N . THR A 1 198 ? 0.301 -1.561 -23.785 1.00 87.69 198 THR A N 1
ATOM 1682 C CA . THR A 1 198 ? 1.344 -2.367 -24.439 1.00 87.69 198 THR A CA 1
ATOM 1683 C C . THR A 1 198 ? 1.464 -3.741 -23.783 1.00 87.69 198 THR A C 1
ATOM 1685 O O . THR A 1 198 ? 1.616 -4.746 -24.473 1.00 87.69 198 THR A O 1
ATOM 1688 N N . LEU A 1 199 ? 1.362 -3.808 -22.452 1.00 91.31 199 LEU A N 1
ATOM 1689 C CA . LEU A 1 199 ? 1.449 -5.078 -21.731 1.00 91.31 199 LEU A CA 1
ATOM 1690 C C . LEU A 1 199 ? 0.175 -5.910 -21.925 1.00 91.31 199 LEU A C 1
ATOM 1692 O O . LEU A 1 199 ? 0.269 -7.083 -22.287 1.00 91.31 199 LEU A O 1
ATOM 1696 N N . VAL A 1 200 ? -1.011 -5.318 -21.745 1.00 93.19 200 VAL A N 1
ATOM 1697 C CA . VAL A 1 200 ? -2.297 -6.038 -21.819 1.00 93.19 200 VAL A CA 1
ATOM 1698 C C . VAL A 1 200 ? -2.606 -6.590 -23.216 1.00 93.19 200 VAL A C 1
ATOM 1700 O O . VAL A 1 200 ? -3.251 -7.629 -23.330 1.00 93.19 200 VAL A O 1
ATOM 1703 N N . SER A 1 201 ? -2.107 -5.945 -24.277 1.00 87.62 201 SER A N 1
ATOM 1704 C CA . SER A 1 201 ? -2.241 -6.426 -25.662 1.00 87.62 201 SER A CA 1
ATOM 1705 C C . SER A 1 201 ? -1.268 -7.557 -26.021 1.00 87.62 201 SER A C 1
ATOM 1707 O O . SER A 1 201 ? -1.401 -8.168 -27.083 1.00 87.62 201 SER A O 1
ATOM 1709 N N . SER A 1 202 ? -0.307 -7.881 -25.150 1.00 92.38 202 SER A N 1
ATOM 1710 C CA . SER A 1 202 ? 0.648 -8.956 -25.407 1.00 92.38 202 SER A CA 1
ATOM 1711 C C . SER A 1 202 ? 0.019 -10.348 -25.278 1.00 92.38 202 SER A C 1
ATOM 1713 O O . SER A 1 202 ? -0.735 -10.649 -24.346 1.00 92.38 202 SER A O 1
ATOM 1715 N N . SER A 1 203 ? 0.420 -11.258 -26.170 1.00 92.38 203 SER A N 1
ATOM 1716 C CA . SER A 1 203 ? 0.066 -12.680 -26.073 1.00 92.38 203 SER A CA 1
ATOM 1717 C C . SER A 1 203 ? 0.523 -13.307 -24.754 1.00 92.38 203 SER A C 1
ATOM 1719 O O . SER A 1 203 ? -0.127 -14.219 -24.260 1.00 92.38 203 SER A O 1
ATOM 1721 N N . LEU A 1 204 ? 1.595 -12.793 -24.148 1.00 94.06 204 LEU A N 1
ATOM 1722 C CA . LEU A 1 204 ? 2.114 -13.249 -22.863 1.00 94.06 204 LEU A CA 1
ATOM 1723 C C . LEU A 1 204 ? 1.160 -12.940 -21.695 1.00 94.06 204 LEU A C 1
ATOM 1725 O O . LEU A 1 204 ? 0.923 -13.815 -20.859 1.00 94.06 204 LEU A O 1
ATOM 1729 N N . VAL A 1 205 ? 0.577 -11.736 -21.638 1.00 94.94 205 VAL A N 1
ATOM 1730 C CA . VAL A 1 205 ? -0.452 -11.401 -20.633 1.00 94.94 205 VAL A CA 1
ATOM 1731 C C . VAL A 1 205 ? -1.745 -12.174 -20.911 1.00 94.94 205 VAL A C 1
ATOM 1733 O O . VAL A 1 205 ? -2.351 -12.699 -19.976 1.00 94.94 205 VAL A O 1
ATOM 1736 N N . SER A 1 206 ? -2.120 -12.333 -22.184 1.00 93.38 206 SER A N 1
ATOM 1737 C CA . SER A 1 206 ? -3.269 -13.153 -22.596 1.00 93.38 206 SER A CA 1
ATOM 1738 C C . SER A 1 206 ? -3.125 -14.621 -22.155 1.00 93.38 206 SER A C 1
ATOM 1740 O O . SER A 1 206 ? -3.985 -15.138 -21.440 1.00 93.38 206 SER A O 1
ATOM 1742 N N . ASP A 1 207 ? -1.998 -15.272 -22.475 1.00 94.88 207 ASP A N 1
ATOM 1743 C CA . ASP A 1 207 ? -1.672 -16.648 -22.069 1.00 94.88 207 ASP A CA 1
ATOM 1744 C C . ASP A 1 207 ? -1.724 -16.788 -20.527 1.00 94.88 207 ASP A C 1
ATOM 1746 O O . ASP A 1 207 ? -2.280 -17.756 -19.993 1.00 94.88 207 ASP A O 1
ATOM 1750 N N . PHE A 1 208 ? -1.205 -15.798 -19.783 1.00 96.06 208 PHE A N 1
ATOM 1751 C CA . PHE A 1 208 ? -1.250 -15.794 -18.316 1.00 96.06 208 PHE A CA 1
ATOM 1752 C C . PHE A 1 208 ? -2.672 -15.733 -17.754 1.00 96.06 208 PHE A C 1
ATOM 1754 O O . PHE A 1 208 ? -2.947 -16.426 -16.772 1.00 96.06 208 PHE A O 1
ATOM 1761 N N . LEU A 1 209 ? -3.565 -14.942 -18.351 1.00 94.69 209 LEU A N 1
ATOM 1762 C CA . LEU A 1 209 ? -4.925 -14.722 -17.850 1.00 94.69 209 LEU A CA 1
ATOM 1763 C C . LEU A 1 209 ? -5.951 -15.754 -18.350 1.00 94.69 209 LEU A C 1
ATOM 1765 O O . LEU A 1 209 ? -6.969 -15.939 -17.690 1.00 94.69 209 LEU A O 1
ATOM 1769 N N . GLN A 1 210 ? -5.699 -16.434 -19.475 1.00 93.69 210 GLN A N 1
ATOM 1770 C CA . GLN A 1 210 ? -6.705 -17.271 -20.152 1.00 93.69 210 GLN A CA 1
ATOM 1771 C C . GLN A 1 210 ? -6.443 -18.784 -20.066 1.00 93.69 210 GLN A C 1
ATOM 1773 O O . GLN A 1 210 ? -7.389 -19.572 -20.041 1.00 93.69 210 GLN A O 1
ATOM 1778 N N . VAL A 1 211 ? -5.182 -19.234 -20.000 1.00 95.31 211 VAL A N 1
ATOM 1779 C CA . VAL A 1 211 ? -4.858 -20.674 -20.070 1.00 95.31 211 VAL A CA 1
ATOM 1780 C C . VAL A 1 211 ? -5.221 -21.383 -18.758 1.00 95.31 211 VAL A C 1
ATOM 1782 O O . VAL A 1 211 ? -4.509 -21.276 -17.760 1.00 95.31 211 VAL A O 1
ATOM 1785 N N . GLN A 1 212 ? -6.323 -22.133 -18.734 1.00 94.94 212 GLN A N 1
ATOM 1786 C CA . GLN A 1 212 ? -6.815 -22.782 -17.508 1.00 94.94 212 GLN A CA 1
ATOM 1787 C C . GLN A 1 212 ? -5.859 -23.853 -16.956 1.00 94.94 212 GLN A C 1
ATOM 1789 O O . GLN A 1 212 ? -5.655 -23.931 -15.745 1.00 94.94 212 GLN A O 1
ATOM 1794 N N . ASN A 1 213 ? -5.242 -24.657 -17.827 1.00 95.25 213 ASN A N 1
ATOM 1795 C CA . ASN A 1 213 ? -4.343 -25.738 -17.424 1.00 95.25 213 ASN A CA 1
ATOM 1796 C C . ASN A 1 213 ? -2.939 -25.197 -17.063 1.00 95.25 213 ASN A C 1
ATOM 1798 O O . ASN A 1 213 ? -2.257 -24.590 -17.890 1.00 95.25 213 ASN A O 1
ATOM 1802 N N . VAL A 1 214 ? -2.506 -25.434 -15.820 1.00 93.69 214 VAL A N 1
ATOM 1803 C CA . VAL A 1 214 ? -1.232 -24.938 -15.258 1.00 93.69 214 VAL A CA 1
ATOM 1804 C C . VAL A 1 214 ? -0.006 -25.573 -15.923 1.00 93.69 214 VAL A C 1
ATOM 1806 O O . VAL A 1 214 ? 1.012 -24.895 -16.093 1.00 93.69 214 VAL A O 1
ATOM 1809 N N . ASP A 1 215 ? -0.094 -26.839 -16.326 1.00 93.75 215 ASP A N 1
ATOM 1810 C CA . ASP A 1 215 ? 1.002 -27.550 -16.986 1.00 93.75 215 ASP A CA 1
ATOM 1811 C C . ASP A 1 215 ? 1.168 -27.049 -18.423 1.00 93.75 215 ASP A C 1
ATOM 1813 O O . ASP A 1 215 ? 2.284 -26.731 -18.828 1.00 93.75 215 ASP A O 1
ATOM 1817 N N . VAL A 1 216 ? 0.058 -26.828 -19.141 1.00 95.38 216 VAL A N 1
ATOM 1818 C CA . VAL A 1 216 ? 0.061 -26.191 -20.472 1.00 95.38 216 VAL A CA 1
ATOM 1819 C C . VAL A 1 216 ? 0.617 -24.767 -20.394 1.00 95.38 216 VAL A C 1
ATOM 1821 O O . VAL A 1 216 ? 1.475 -24.407 -21.193 1.00 95.38 216 VAL A O 1
ATOM 1824 N N . TYR A 1 217 ? 0.202 -23.956 -19.414 1.00 94.75 217 TYR A N 1
ATOM 1825 C CA . TYR A 1 217 ? 0.781 -22.620 -19.209 1.00 94.75 217 TYR A CA 1
ATOM 1826 C C . TYR A 1 217 ? 2.293 -22.686 -18.910 1.00 94.75 217 TYR A C 1
ATOM 1828 O O . TYR A 1 217 ? 3.070 -21.903 -19.457 1.00 94.75 217 TYR A O 1
ATOM 1836 N N . SER A 1 218 ? 2.731 -23.643 -18.088 1.00 91.69 218 SER A N 1
ATOM 1837 C CA . SER A 1 218 ? 4.153 -23.843 -17.776 1.00 91.69 218 SER A CA 1
ATOM 1838 C C . SER A 1 218 ? 4.957 -24.277 -19.006 1.00 91.69 218 SER A C 1
ATOM 1840 O O . SER A 1 218 ? 6.065 -23.790 -19.227 1.00 91.69 218 SER A O 1
ATOM 1842 N N . GLU A 1 219 ? 4.395 -25.161 -19.828 1.00 92.50 219 GLU A N 1
ATOM 1843 C CA . GLU A 1 219 ? 4.979 -25.606 -21.089 1.00 92.50 219 GLU A CA 1
ATOM 1844 C C . GLU A 1 219 ? 5.077 -24.456 -22.097 1.00 92.50 219 GLU A C 1
ATOM 1846 O O . GLU A 1 219 ? 6.142 -24.260 -22.684 1.00 92.50 219 GLU A O 1
ATOM 1851 N N . LEU A 1 220 ? 4.015 -23.657 -22.251 1.00 91.06 220 LEU A N 1
ATOM 1852 C CA . LEU A 1 220 ? 4.015 -22.445 -23.070 1.00 91.06 220 LEU A CA 1
ATOM 1853 C C . LEU A 1 220 ? 5.109 -21.478 -22.616 1.00 91.06 220 LEU A C 1
ATOM 1855 O O . LEU A 1 220 ? 5.883 -21.014 -23.452 1.00 91.06 220 LEU A O 1
ATOM 1859 N N . LEU A 1 221 ? 5.231 -21.224 -21.308 1.00 89.56 221 LEU A N 1
ATOM 1860 C CA . LEU A 1 221 ? 6.244 -20.309 -20.789 1.00 89.56 221 LEU A CA 1
ATOM 1861 C C . LEU A 1 221 ? 7.669 -20.798 -21.083 1.00 89.56 221 LEU A C 1
ATOM 1863 O O . LEU A 1 221 ? 8.505 -20.034 -21.568 1.00 89.56 221 LEU A O 1
ATOM 1867 N N . ASN A 1 222 ? 7.935 -22.081 -20.840 1.00 88.69 222 ASN A N 1
ATOM 1868 C CA . ASN A 1 222 ? 9.252 -22.670 -21.061 1.00 88.69 222 ASN A CA 1
ATOM 1869 C C . ASN A 1 222 ? 9.591 -22.731 -22.566 1.00 88.69 222 ASN A C 1
ATOM 1871 O O . ASN A 1 222 ? 10.653 -22.266 -22.987 1.00 88.69 222 ASN A O 1
ATOM 1875 N N . LYS A 1 223 ? 8.678 -23.256 -23.398 1.00 87.50 223 LYS A N 1
ATOM 1876 C CA . LYS A 1 223 ? 8.900 -23.443 -24.841 1.00 87.50 223 LYS A CA 1
ATOM 1877 C C . LYS A 1 223 ? 8.934 -22.129 -25.618 1.00 87.50 223 LYS A C 1
ATOM 1879 O O . LYS A 1 223 ? 9.808 -21.979 -26.467 1.00 87.50 223 LYS A O 1
ATOM 1884 N N . ARG A 1 224 ? 8.007 -21.196 -25.358 1.00 83.31 224 ARG A N 1
ATOM 1885 C CA . ARG A 1 224 ? 7.938 -19.913 -26.081 1.00 83.31 224 ARG A CA 1
ATOM 1886 C C . ARG A 1 224 ? 8.931 -18.897 -25.530 1.00 83.31 224 ARG A C 1
ATOM 1888 O O . ARG A 1 224 ? 9.678 -18.327 -26.310 1.00 83.31 224 ARG A O 1
ATOM 1895 N N . TYR A 1 225 ? 8.964 -18.673 -24.214 1.00 79.62 225 TYR A N 1
ATOM 1896 C CA . TYR A 1 225 ? 9.590 -17.466 -23.658 1.00 79.62 225 TYR A CA 1
ATOM 1897 C C . TYR A 1 225 ? 10.925 -17.702 -22.927 1.00 79.62 225 TYR A C 1
ATOM 1899 O O . TYR A 1 225 ? 11.756 -16.790 -22.875 1.00 79.62 225 TYR A O 1
ATOM 1907 N N . GLN A 1 226 ? 11.191 -18.905 -22.397 1.00 75.00 226 GLN A N 1
ATOM 1908 C CA . GLN A 1 226 ? 12.508 -19.232 -21.819 1.00 75.00 226 GLN A CA 1
ATOM 1909 C C . GLN A 1 226 ? 13.523 -19.654 -22.888 1.00 75.00 226 GLN A C 1
ATOM 1911 O O . GLN A 1 226 ? 14.633 -19.128 -22.896 1.00 75.00 226 GLN A O 1
ATOM 1916 N N . ASN A 1 227 ? 13.130 -20.540 -23.812 1.00 77.00 227 ASN A N 1
ATOM 1917 C CA . ASN A 1 227 ? 14.008 -21.045 -24.878 1.00 77.00 227 ASN A CA 1
ATOM 1918 C C . ASN A 1 227 ? 14.290 -20.027 -25.994 1.00 77.00 227 ASN A C 1
ATOM 1920 O O . ASN A 1 227 ? 15.282 -20.164 -26.713 1.00 77.00 227 ASN A O 1
ATOM 1924 N N . GLN A 1 228 ? 13.468 -18.983 -26.132 1.00 72.94 228 GLN A N 1
ATOM 1925 C CA . GLN A 1 228 ? 13.914 -17.776 -26.819 1.00 72.94 228 GLN A CA 1
ATOM 1926 C C . GLN A 1 228 ? 15.088 -17.202 -26.021 1.00 72.94 228 GLN A C 1
ATOM 1928 O O . GLN A 1 228 ? 14.904 -16.728 -24.894 1.00 72.94 228 GLN A O 1
ATOM 1933 N N . LYS A 1 229 ? 16.295 -17.251 -26.608 1.00 66.31 229 LYS A N 1
ATOM 1934 C CA . LYS A 1 229 ? 17.453 -16.467 -26.147 1.00 66.31 229 LYS A CA 1
ATOM 1935 C C . LYS A 1 229 ? 16.958 -15.056 -25.819 1.00 66.31 229 LYS A C 1
ATOM 1937 O O . LYS A 1 229 ? 16.119 -14.554 -26.567 1.00 66.31 229 LYS A O 1
ATOM 1942 N N . GLU A 1 230 ? 17.426 -14.469 -24.709 1.00 60.38 230 GLU A N 1
ATOM 1943 C CA . GLU A 1 230 ? 17.180 -13.054 -24.355 1.00 60.38 230 GLU A CA 1
ATOM 1944 C C . GLU A 1 230 ? 17.104 -12.230 -25.629 1.00 60.38 230 GLU A C 1
ATOM 1946 O O . GLU A 1 230 ? 18.070 -12.315 -26.387 1.00 60.38 230 GLU A O 1
ATOM 1951 N N . ILE A 1 231 ? 15.946 -11.589 -25.897 1.00 55.31 231 ILE A N 1
ATOM 1952 C CA . ILE A 1 231 ? 15.575 -11.063 -27.226 1.00 55.31 231 ILE A CA 1
ATOM 1953 C C . ILE A 1 231 ? 16.820 -10.419 -27.815 1.00 55.31 231 ILE A C 1
ATOM 1955 O O . ILE A 1 231 ? 17.266 -9.391 -27.304 1.00 55.31 231 ILE A O 1
ATOM 1959 N N . GLN A 1 232 ? 17.441 -11.102 -28.789 1.00 49.31 232 GLN A N 1
ATOM 1960 C CA . GLN A 1 232 ? 18.814 -10.799 -29.191 1.00 49.31 232 GLN A CA 1
ATOM 1961 C C . GLN A 1 232 ? 18.781 -9.555 -30.063 1.00 49.31 232 GLN A C 1
ATOM 1963 O O . GLN A 1 232 ? 18.837 -9.633 -31.286 1.00 49.31 232 GLN A O 1
ATOM 1968 N N . HIS A 1 233 ? 18.685 -8.426 -29.363 1.00 52.22 233 HIS A N 1
ATOM 1969 C CA . HIS A 1 233 ? 18.372 -7.096 -29.850 1.00 52.22 233 HIS A CA 1
ATOM 1970 C C . HIS A 1 233 ? 16.947 -7.016 -30.426 1.00 52.22 233 HIS A C 1
ATOM 1972 O O . HIS A 1 233 ? 16.592 -7.724 -31.366 1.00 52.22 233 HIS A O 1
ATOM 1978 N N . PHE A 1 234 ? 16.125 -6.105 -29.892 1.00 54.12 234 PHE A N 1
ATOM 1979 C CA . PHE A 1 234 ? 14.990 -5.598 -30.663 1.00 54.12 234 PHE A CA 1
ATOM 1980 C C . PHE A 1 234 ? 15.564 -4.940 -31.925 1.00 54.12 234 PHE A C 1
ATOM 1982 O O . PHE A 1 234 ? 16.187 -3.879 -31.848 1.00 54.12 234 PHE A O 1
ATOM 1989 N N . GLY A 1 235 ? 15.398 -5.579 -33.082 1.00 51.50 235 GLY A N 1
ATOM 1990 C CA . GLY A 1 235 ? 15.699 -4.942 -34.361 1.00 51.50 235 GLY A CA 1
ATOM 1991 C C . GLY A 1 235 ? 14.696 -3.815 -34.618 1.00 51.50 235 GLY A C 1
ATOM 1992 O O . GLY A 1 235 ? 13.524 -3.943 -34.277 1.00 51.50 235 GLY A O 1
ATOM 1993 N N . LEU A 1 236 ? 15.106 -2.698 -35.226 1.00 49.97 236 LEU A N 1
ATOM 1994 C CA . LEU A 1 236 ? 14.182 -1.560 -35.455 1.00 49.97 236 LEU A CA 1
ATOM 1995 C C . LEU A 1 236 ? 13.070 -1.834 -36.439 1.00 49.97 236 LEU A C 1
ATOM 1997 O O . LEU A 1 236 ? 12.082 -1.115 -36.444 1.00 49.97 236 LEU A O 1
ATOM 2001 N N . ASN A 1 237 ? 13.201 -2.890 -37.231 1.00 50.94 237 ASN A N 1
ATOM 2002 C CA . ASN A 1 237 ? 12.086 -3.439 -37.984 1.00 50.94 237 ASN A CA 1
ATOM 2003 C C . ASN A 1 237 ? 10.897 -3.843 -37.084 1.00 50.94 237 ASN A C 1
ATOM 2005 O O . ASN A 1 237 ? 9.810 -4.065 -37.604 1.00 50.94 237 ASN A O 1
ATOM 2009 N N . GLN A 1 238 ? 11.082 -3.920 -35.759 1.00 54.19 238 GLN A N 1
ATOM 2010 C CA . GLN A 1 238 ? 10.032 -4.126 -34.757 1.00 54.19 238 GLN A CA 1
ATOM 2011 C C . GLN A 1 238 ? 9.556 -2.826 -34.079 1.00 54.19 238 GLN A C 1
ATOM 2013 O O . GLN A 1 238 ? 8.509 -2.835 -33.436 1.00 54.19 238 GLN A O 1
ATOM 2018 N N . PHE A 1 239 ? 10.277 -1.707 -34.217 1.00 53.53 239 PHE A N 1
ATOM 2019 C CA . PHE A 1 239 ? 9.842 -0.418 -33.677 1.00 53.53 239 PHE A CA 1
ATOM 2020 C C . PHE A 1 239 ? 8.864 0.246 -34.647 1.00 53.53 239 PHE A C 1
ATOM 2022 O O . PHE A 1 239 ? 9.236 0.692 -35.735 1.00 53.53 239 PHE A O 1
ATOM 2029 N N . GLN A 1 240 ? 7.602 0.349 -34.232 1.00 49.91 240 GLN A N 1
ATOM 2030 C CA . GLN A 1 240 ? 6.611 1.139 -34.953 1.00 49.91 240 GLN A CA 1
ATOM 2031 C C . GLN A 1 240 ? 7.010 2.617 -34.896 1.00 49.91 240 GLN A C 1
ATOM 2033 O O . GLN A 1 240 ? 7.043 3.234 -33.834 1.00 49.91 240 GLN A O 1
ATOM 2038 N N . THR A 1 241 ? 7.327 3.181 -36.058 1.00 56.78 241 THR A N 1
ATOM 2039 C CA . THR A 1 241 ? 7.572 4.613 -36.239 1.00 56.78 241 THR A CA 1
ATOM 2040 C C . THR A 1 241 ? 6.407 5.212 -37.003 1.00 56.78 241 THR A C 1
ATOM 2042 O O . THR A 1 241 ? 5.971 4.634 -37.996 1.00 56.78 241 THR A O 1
ATOM 2045 N N . LEU A 1 242 ? 5.938 6.391 -36.585 1.00 50.75 242 LEU A N 1
ATOM 2046 C CA . LEU A 1 242 ? 4.809 7.078 -37.230 1.00 50.75 242 LEU A CA 1
ATOM 2047 C C . LEU A 1 242 ? 5.026 7.280 -38.743 1.00 50.75 242 LEU A C 1
ATOM 2049 O O . LEU A 1 242 ? 4.083 7.176 -39.517 1.00 50.75 242 LEU A O 1
ATOM 2053 N N . ASN A 1 243 ? 6.280 7.500 -39.161 1.00 66.88 243 ASN A N 1
ATOM 2054 C CA . ASN A 1 243 ? 6.640 7.885 -40.531 1.00 66.88 243 ASN A CA 1
ATOM 2055 C C . ASN A 1 243 ? 7.620 6.911 -41.224 1.00 66.88 243 ASN A C 1
ATOM 2057 O O . ASN A 1 243 ? 8.285 7.298 -42.186 1.00 66.88 243 ASN A O 1
ATOM 2061 N N . GLY A 1 244 ? 7.823 5.693 -40.702 1.00 62.59 244 GLY A N 1
ATOM 2062 C CA . GLY A 1 244 ? 8.829 4.743 -41.222 1.00 62.59 244 GLY A CA 1
ATOM 2063 C C . GLY A 1 244 ? 10.296 5.186 -41.056 1.00 62.59 244 GLY A C 1
ATOM 2064 O O . GLY A 1 244 ? 11.215 4.496 -41.497 1.00 62.59 244 GLY A O 1
ATOM 2065 N N . LYS A 1 245 ? 10.532 6.348 -40.438 1.00 56.78 245 LYS A N 1
ATOM 2066 C CA . LYS A 1 245 ? 11.844 6.956 -40.197 1.00 56.78 245 LYS A CA 1
ATOM 2067 C C . LYS A 1 245 ? 12.023 7.163 -38.702 1.00 56.78 245 LYS A C 1
ATOM 2069 O O . LYS A 1 245 ? 11.136 7.701 -38.044 1.00 56.78 245 LYS A O 1
ATOM 2074 N N . VAL A 1 246 ? 13.199 6.808 -38.195 1.00 53.25 246 VAL A N 1
ATOM 2075 C CA . VAL A 1 246 ? 13.646 7.203 -36.858 1.00 53.25 246 VAL A CA 1
ATOM 2076 C C . VAL A 1 246 ? 14.660 8.342 -36.999 1.00 53.25 246 VAL A C 1
ATOM 2078 O O . VAL A 1 246 ? 15.526 8.299 -37.877 1.00 53.25 246 VAL A O 1
ATOM 2081 N N . ILE A 1 247 ? 14.605 9.347 -36.131 1.00 55.56 247 ILE A N 1
ATOM 2082 C CA . ILE A 1 247 ? 15.558 10.465 -36.092 1.00 55.56 247 ILE A CA 1
ATOM 2083 C C . ILE A 1 247 ? 16.386 10.303 -34.806 1.00 55.56 247 ILE A C 1
ATOM 2085 O O . ILE A 1 247 ? 15.799 10.207 -33.736 1.00 55.56 247 ILE A O 1
ATOM 2089 N N . VAL A 1 248 ? 17.729 10.228 -34.887 1.00 55.62 248 VAL A N 1
ATOM 2090 C CA . VAL A 1 248 ? 18.560 10.560 -33.708 1.00 55.62 248 VAL A CA 1
ATOM 2091 C C . VAL A 1 248 ? 18.853 12.041 -33.821 1.00 55.62 248 VAL A C 1
ATOM 2093 O O . VAL A 1 248 ? 19.454 12.461 -34.812 1.00 55.62 248 VAL A O 1
ATOM 2096 N N . ASN A 1 249 ? 18.549 12.805 -32.787 1.00 62.41 249 ASN A N 1
ATOM 2097 C CA . ASN A 1 249 ? 19.219 14.070 -32.571 1.00 62.41 249 ASN A CA 1
ATOM 2098 C C . ASN A 1 249 ? 20.333 13.847 -31.542 1.00 62.41 249 ASN A C 1
ATOM 2100 O O . ASN A 1 249 ? 20.078 13.541 -30.377 1.00 62.41 249 ASN A O 1
ATOM 2104 N N . ALA A 1 250 ? 21.593 13.982 -31.957 1.00 64.12 250 ALA A N 1
ATOM 2105 C CA . ALA A 1 250 ? 22.722 13.805 -31.042 1.00 64.12 250 ALA A CA 1
ATOM 2106 C C . ALA A 1 250 ? 22.730 14.848 -29.904 1.00 64.12 250 ALA A C 1
ATOM 2108 O O . ALA A 1 250 ? 23.306 14.595 -28.845 1.00 64.12 250 ALA A O 1
ATOM 2109 N N . ASN A 1 251 ? 22.053 15.988 -30.087 1.00 69.88 251 ASN A N 1
ATOM 2110 C CA . ASN A 1 251 ? 21.897 17.003 -29.047 1.00 69.88 251 ASN A CA 1
ATOM 2111 C C . ASN A 1 251 ? 20.866 16.586 -27.982 1.00 69.88 251 ASN A C 1
ATOM 2113 O O . ASN A 1 251 ? 21.049 16.899 -26.805 1.00 69.88 251 ASN A O 1
ATOM 2117 N N . GLU A 1 252 ? 19.845 15.804 -28.347 1.00 71.25 252 GLU A N 1
ATOM 2118 C CA . GLU A 1 252 ? 18.848 15.290 -27.396 1.00 71.25 252 GLU A CA 1
ATOM 2119 C C . GLU A 1 252 ? 19.433 14.238 -26.443 1.00 71.25 252 GLU A C 1
ATOM 2121 O O . GLU A 1 252 ? 18.981 14.144 -25.309 1.00 71.25 252 GLU A O 1
ATOM 2126 N N . LEU A 1 253 ? 20.504 13.517 -26.804 1.00 71.75 253 LEU A N 1
ATOM 2127 C CA . LEU A 1 253 ? 21.199 12.618 -25.862 1.00 71.75 253 LEU A CA 1
ATOM 2128 C C . LEU A 1 253 ? 21.663 13.348 -24.586 1.00 71.75 253 LEU A C 1
ATOM 2130 O O . LEU A 1 253 ? 21.542 12.801 -23.489 1.00 71.75 253 LEU A O 1
ATOM 2134 N N . LYS A 1 254 ? 22.123 14.605 -24.699 1.00 78.88 254 LYS A N 1
ATOM 2135 C CA . LYS A 1 254 ? 22.438 15.443 -23.525 1.00 78.88 254 LYS A CA 1
ATOM 2136 C C . LYS A 1 254 ? 21.181 15.778 -22.719 1.00 78.88 254 LYS A C 1
ATOM 2138 O O . LYS A 1 254 ? 21.219 15.742 -21.490 1.00 78.88 254 LYS A O 1
ATOM 2143 N N . TYR A 1 255 ? 20.076 16.085 -23.401 1.00 82.25 255 TYR A N 1
ATOM 2144 C CA . TYR A 1 255 ? 18.787 16.362 -22.768 1.00 82.25 255 TYR A CA 1
ATOM 2145 C C . TYR A 1 255 ? 18.263 15.138 -22.005 1.00 82.25 255 TYR A C 1
ATOM 2147 O O . TYR A 1 255 ? 17.926 15.263 -20.831 1.00 82.25 255 TYR A O 1
ATOM 2155 N N . TYR A 1 256 ? 18.281 13.946 -22.607 1.00 79.50 256 TYR A N 1
ATOM 2156 C CA . TYR A 1 256 ? 17.830 12.712 -21.961 1.00 79.50 256 TYR A CA 1
ATOM 2157 C C . TYR A 1 256 ? 18.701 12.325 -20.764 1.00 79.50 256 TYR A C 1
ATOM 2159 O O . TYR A 1 256 ? 18.152 11.940 -19.736 1.00 79.50 256 TYR A O 1
ATOM 2167 N N . SER A 1 257 ? 20.028 12.492 -20.839 1.00 82.69 257 SER A N 1
ATOM 2168 C CA . SER A 1 257 ? 20.926 12.241 -19.699 1.00 82.69 257 SER A CA 1
ATOM 2169 C C . SER A 1 257 ? 20.711 13.263 -18.559 1.00 82.69 257 SER A C 1
ATOM 2171 O O . SER A 1 257 ? 20.707 12.900 -17.381 1.00 82.69 257 SER A O 1
ATOM 2173 N N . LYS A 1 258 ? 20.400 14.531 -18.878 1.00 87.19 258 LYS A N 1
ATOM 2174 C CA . LYS A 1 258 ? 19.990 15.546 -17.884 1.00 87.19 258 LYS A CA 1
ATOM 2175 C C . LYS A 1 258 ? 18.621 15.228 -17.267 1.00 87.19 258 LYS A C 1
ATOM 2177 O O . LYS A 1 258 ? 18.482 15.240 -16.045 1.00 87.19 258 LYS A O 1
ATOM 2182 N N . TYR A 1 259 ? 17.620 14.896 -18.084 1.00 85.50 259 TYR A N 1
ATOM 2183 C CA . TYR A 1 259 ? 16.290 14.495 -17.618 1.00 85.50 259 TYR A CA 1
ATOM 2184 C C . TYR A 1 259 ? 16.360 13.249 -16.725 1.00 85.50 259 TYR A C 1
ATOM 2186 O O . TYR A 1 259 ? 15.760 13.211 -15.655 1.00 85.50 259 TYR A O 1
ATOM 2194 N N . ALA A 1 260 ? 17.160 12.261 -17.124 1.00 85.00 260 ALA A N 1
ATOM 2195 C CA . ALA A 1 260 ? 17.456 11.057 -16.363 1.00 85.00 260 ALA A CA 1
ATOM 2196 C C . ALA A 1 260 ? 17.955 11.350 -14.940 1.00 85.00 260 ALA A C 1
ATOM 2198 O O . ALA A 1 260 ? 17.479 10.719 -13.996 1.00 85.00 260 ALA A O 1
ATOM 2199 N N . GLN A 1 261 ? 18.884 12.299 -14.788 1.00 89.25 261 GLN A N 1
ATOM 2200 C CA . GLN A 1 261 ? 19.425 12.721 -13.491 1.00 89.25 261 GLN A CA 1
ATOM 2201 C C . GLN A 1 261 ? 18.378 13.467 -12.651 1.00 89.25 261 GLN A C 1
ATOM 2203 O O . GLN A 1 261 ? 18.205 13.161 -11.471 1.00 89.25 261 GLN A O 1
ATOM 2208 N N . ILE A 1 262 ? 17.629 14.394 -13.263 1.00 89.56 262 ILE A N 1
ATOM 2209 C CA . ILE A 1 262 ? 16.532 15.123 -12.603 1.00 89.56 262 ILE A CA 1
ATOM 2210 C C . ILE A 1 262 ? 15.469 14.139 -12.093 1.00 89.56 262 ILE A C 1
ATOM 2212 O O . ILE A 1 262 ? 15.057 14.213 -10.936 1.00 89.56 262 ILE A O 1
ATOM 2216 N N . TYR A 1 263 ? 15.071 13.173 -12.923 1.00 87.75 263 TYR A N 1
ATOM 2217 C CA . TYR A 1 263 ? 14.114 12.134 -12.555 1.00 87.75 263 TYR A CA 1
ATOM 2218 C C . TYR A 1 263 ? 14.650 11.218 -11.447 1.00 87.75 263 TYR A C 1
ATOM 2220 O O . TYR A 1 263 ? 13.904 10.871 -10.536 1.00 87.75 263 TYR A O 1
ATOM 2228 N N . GLU A 1 264 ? 15.936 10.852 -11.465 1.00 90.31 264 GLU A N 1
ATOM 2229 C CA . GLU A 1 264 ? 16.539 10.070 -10.379 1.00 90.31 264 GLU A CA 1
ATOM 2230 C C . GLU A 1 264 ? 16.511 10.827 -9.040 1.00 90.31 264 GLU A C 1
ATOM 2232 O O . GLU A 1 264 ? 16.218 10.227 -8.005 1.00 90.31 264 GLU A O 1
ATOM 2237 N N . ASN A 1 265 ? 16.760 12.138 -9.053 1.00 92.00 265 ASN A N 1
ATOM 2238 C CA . ASN A 1 265 ? 16.688 12.975 -7.855 1.00 92.00 265 ASN A CA 1
ATOM 2239 C C . ASN A 1 265 ? 15.243 13.124 -7.355 1.00 92.00 265 ASN A C 1
ATOM 2241 O O . ASN A 1 265 ? 14.978 12.851 -6.188 1.00 92.00 265 ASN A O 1
ATOM 2245 N N . TYR A 1 266 ? 14.286 13.399 -8.246 1.00 92.38 266 TYR A N 1
ATOM 2246 C CA . TYR A 1 266 ? 12.854 13.368 -7.922 1.00 92.38 266 TYR A CA 1
ATOM 2247 C C . TYR A 1 266 ? 12.419 12.025 -7.299 1.00 92.38 266 TYR A C 1
ATOM 2249 O O . TYR A 1 266 ? 11.670 12.000 -6.322 1.00 92.38 266 TYR A O 1
ATOM 2257 N N . GLN A 1 267 ? 12.931 10.898 -7.809 1.00 92.12 267 GLN A N 1
ATOM 2258 C CA . GLN A 1 267 ? 12.654 9.565 -7.260 1.00 92.12 267 GLN A CA 1
ATOM 2259 C C . GLN A 1 267 ? 13.268 9.329 -5.868 1.00 92.12 267 GLN A C 1
ATOM 2261 O O . GLN A 1 267 ? 12.717 8.540 -5.096 1.00 92.12 267 GLN A O 1
ATOM 2266 N N . LYS A 1 268 ? 14.376 9.998 -5.517 1.00 93.94 268 LYS A N 1
ATOM 2267 C CA . LYS A 1 268 ? 14.936 9.976 -4.152 1.00 93.94 268 LYS A CA 1
ATOM 2268 C C . LYS A 1 268 ? 14.029 10.747 -3.194 1.00 93.94 268 LYS A C 1
ATOM 2270 O O . LYS A 1 268 ? 13.623 10.181 -2.179 1.00 93.94 268 LYS A O 1
ATOM 2275 N N . GLU A 1 269 ? 13.627 11.963 -3.560 1.00 94.56 269 GLU A N 1
ATOM 2276 C CA . GLU A 1 269 ? 12.778 12.797 -2.701 1.00 94.56 269 GLU A CA 1
ATOM 2277 C C . GLU A 1 269 ? 11.392 12.195 -2.473 1.00 94.56 269 GLU A C 1
ATOM 2279 O O . GLU A 1 269 ? 10.952 12.053 -1.329 1.00 94.56 269 GLU A O 1
ATOM 2284 N N . ILE A 1 270 ? 10.727 11.714 -3.526 1.00 92.81 270 ILE A N 1
ATOM 2285 C CA . ILE A 1 270 ? 9.409 11.090 -3.365 1.00 92.81 270 ILE A CA 1
ATOM 2286 C C . ILE A 1 270 ? 9.478 9.789 -2.543 1.00 92.81 270 ILE A C 1
ATOM 2288 O O . ILE A 1 270 ? 8.545 9.470 -1.807 1.00 92.81 270 ILE A O 1
ATOM 2292 N N . GLU A 1 271 ? 10.598 9.055 -2.578 1.00 93.56 271 GLU A N 1
ATOM 2293 C CA . GLU A 1 271 ? 10.812 7.895 -1.704 1.00 93.56 271 GLU A CA 1
ATOM 2294 C C . GLU A 1 271 ? 10.988 8.300 -0.232 1.00 93.56 271 GLU A C 1
ATOM 2296 O O . GLU A 1 271 ? 10.480 7.599 0.650 1.00 93.56 271 GLU A O 1
ATOM 2301 N N . ASN A 1 272 ? 11.668 9.417 0.047 1.00 94.69 272 ASN A N 1
ATOM 2302 C CA . ASN A 1 272 ? 11.803 9.967 1.398 1.00 94.69 272 ASN A CA 1
ATOM 2303 C C . ASN A 1 272 ? 10.421 10.331 1.965 1.00 94.69 272 ASN A C 1
ATOM 2305 O O . ASN A 1 272 ? 10.045 9.841 3.036 1.00 94.69 272 ASN A O 1
ATOM 2309 N N . VAL A 1 273 ? 9.612 11.064 1.191 1.00 94.44 273 VAL A N 1
ATOM 2310 C CA . VAL A 1 273 ? 8.223 11.417 1.536 1.00 94.44 273 VAL A CA 1
ATOM 2311 C C . VAL A 1 273 ? 7.363 10.162 1.748 1.00 94.44 273 VAL A C 1
ATOM 2313 O O . VAL A 1 273 ? 6.702 10.022 2.780 1.00 94.44 273 VAL A O 1
ATOM 2316 N N . TYR A 1 274 ? 7.415 9.180 0.841 1.00 94.38 274 TYR A N 1
ATOM 2317 C CA . TYR A 1 274 ? 6.666 7.924 0.987 1.00 94.38 274 TYR A CA 1
ATOM 2318 C C . TYR A 1 274 ? 7.079 7.120 2.229 1.00 94.38 274 TYR A C 1
ATOM 2320 O O . TYR A 1 274 ? 6.218 6.543 2.903 1.00 94.38 274 TYR A O 1
ATOM 2328 N N . LYS A 1 275 ? 8.373 7.082 2.578 1.00 94.06 275 LYS A N 1
ATOM 2329 C CA . LYS A 1 275 ? 8.856 6.453 3.821 1.00 94.06 275 LYS A CA 1
ATOM 2330 C C . LYS A 1 275 ? 8.354 7.192 5.060 1.00 94.06 275 LYS A C 1
ATOM 2332 O O . LYS A 1 275 ? 7.939 6.528 6.013 1.00 94.06 275 LYS A O 1
ATOM 2337 N N . PHE A 1 276 ? 8.360 8.523 5.041 1.00 94.44 276 PHE A N 1
ATOM 2338 C CA . PHE A 1 276 ? 7.867 9.359 6.134 1.00 94.44 276 PHE A CA 1
ATOM 2339 C C . PHE A 1 276 ? 6.370 9.135 6.383 1.00 94.44 276 PHE A C 1
ATOM 2341 O O . PHE A 1 276 ? 5.993 8.728 7.486 1.00 94.44 276 PHE A O 1
ATOM 2348 N N . ILE A 1 277 ? 5.525 9.263 5.351 1.00 91.75 277 ILE A N 1
ATOM 2349 C CA . ILE A 1 277 ? 4.071 9.049 5.467 1.00 91.75 277 ILE A CA 1
ATOM 2350 C C . ILE A 1 277 ? 3.771 7.615 5.929 1.00 91.75 277 ILE A C 1
ATOM 2352 O O . ILE A 1 277 ? 2.946 7.397 6.815 1.00 91.75 277 ILE A O 1
ATOM 2356 N N . LYS A 1 278 ? 4.495 6.611 5.421 1.00 94.19 278 LYS A N 1
ATOM 2357 C CA . LYS A 1 278 ? 4.392 5.207 5.863 1.00 94.19 278 LYS A CA 1
ATOM 2358 C C . LYS A 1 278 ? 4.801 4.984 7.330 1.00 94.19 278 LYS A C 1
ATOM 2360 O O . LYS A 1 278 ? 4.236 4.095 7.972 1.00 94.19 278 LYS A O 1
ATOM 2365 N N . LYS A 1 279 ? 5.772 5.746 7.861 1.00 94.38 279 LYS A N 1
ATOM 2366 C CA . LYS A 1 279 ? 6.190 5.723 9.282 1.00 94.38 279 LYS A CA 1
ATOM 2367 C C . LYS A 1 279 ? 5.125 6.388 10.161 1.00 94.38 279 LYS A C 1
ATOM 2369 O O . LYS A 1 279 ? 4.685 5.770 11.128 1.00 94.38 279 LYS A O 1
ATOM 2374 N N . LYS A 1 280 ? 4.677 7.599 9.804 1.00 94.62 280 LYS A N 1
ATOM 2375 C CA . LYS A 1 280 ? 3.672 8.368 10.561 1.00 94.62 280 LYS A CA 1
ATOM 2376 C C . LYS A 1 280 ? 2.298 7.676 10.549 1.00 94.62 280 LYS A C 1
ATOM 2378 O O . LYS A 1 280 ? 1.739 7.481 11.620 1.00 94.62 280 LYS A O 1
ATOM 2383 N N . SER A 1 281 ? 1.818 7.176 9.404 1.00 93.81 281 SER A N 1
ATOM 2384 C CA . SER A 1 281 ? 0.575 6.376 9.330 1.00 93.81 281 SER A CA 1
ATOM 2385 C C . SER A 1 281 ? 0.640 5.108 10.185 1.00 93.81 281 SER A C 1
ATOM 2387 O O . SER A 1 281 ? -0.294 4.828 10.925 1.00 93.81 281 SER A O 1
ATOM 2389 N N . LYS A 1 282 ? 1.759 4.368 10.182 1.00 93.81 282 LYS A N 1
ATOM 2390 C CA . LYS A 1 282 ? 1.905 3.217 11.089 1.00 93.81 282 LYS A CA 1
ATOM 2391 C C . LYS A 1 282 ? 1.839 3.640 12.566 1.00 93.81 282 LYS A C 1
ATOM 2393 O O . LYS A 1 282 ? 1.192 2.949 13.346 1.00 93.81 282 LYS A O 1
ATOM 2398 N N . LYS A 1 283 ? 2.478 4.754 12.951 1.00 95.81 283 LYS A N 1
ATOM 2399 C CA . LYS A 1 283 ? 2.413 5.277 14.330 1.00 95.81 283 LYS A CA 1
ATOM 2400 C C . LYS A 1 283 ? 0.974 5.651 14.708 1.00 95.81 283 LYS A C 1
ATOM 2402 O O . LYS A 1 283 ? 0.507 5.206 15.749 1.00 95.81 283 LYS A O 1
ATOM 2407 N N . LEU A 1 284 ? 0.265 6.371 13.838 1.00 94.50 284 LEU A N 1
ATOM 2408 C CA . LEU A 1 284 ? -1.135 6.746 14.048 1.00 94.50 284 LEU A CA 1
ATOM 2409 C C . LEU A 1 284 ? -2.040 5.512 14.187 1.00 94.50 284 LEU A C 1
ATOM 2411 O O . LEU A 1 284 ? -2.816 5.442 15.130 1.00 94.50 284 LEU A O 1
ATOM 2415 N N . GLN A 1 285 ? -1.870 4.489 13.342 1.00 95.50 285 GLN A N 1
ATOM 2416 C CA . GLN A 1 285 ? -2.586 3.215 13.488 1.00 95.50 285 GLN A CA 1
ATOM 2417 C C . GLN A 1 285 ? -2.363 2.586 14.876 1.00 95.50 285 GLN A C 1
ATOM 2419 O O . GLN A 1 285 ? -3.305 2.132 15.516 1.00 95.50 285 GLN A O 1
ATOM 2424 N N . GLN A 1 286 ? -1.116 2.567 15.357 1.00 95.94 286 GLN A N 1
ATOM 2425 C CA . GLN A 1 286 ? -0.785 2.021 16.678 1.00 95.94 286 GLN A CA 1
ATOM 2426 C C . GLN A 1 286 ? -1.404 2.844 17.819 1.00 95.94 286 GLN A C 1
ATOM 2428 O O . GLN A 1 286 ? -1.813 2.263 18.817 1.00 95.94 286 GLN A O 1
ATOM 2433 N N . GLN A 1 287 ? -1.508 4.167 17.663 1.00 96.25 287 GLN A N 1
ATOM 2434 C CA . GLN A 1 287 ? -2.179 5.045 18.628 1.00 96.25 287 GLN A CA 1
ATOM 2435 C C . GLN A 1 287 ? -3.698 4.820 18.646 1.00 96.25 287 GLN A C 1
ATOM 2437 O O . GLN A 1 287 ? -4.271 4.743 19.726 1.00 96.25 287 GLN A O 1
ATOM 2442 N N . LEU A 1 288 ? -4.335 4.640 17.481 1.00 95.00 288 LEU A N 1
ATOM 2443 C CA . LEU A 1 288 ? -5.764 4.308 17.394 1.00 95.00 288 LEU A CA 1
ATOM 2444 C C . LEU A 1 288 ? -6.081 2.955 18.046 1.00 95.00 288 LEU A C 1
ATOM 2446 O O . LEU A 1 288 ? -7.069 2.855 18.761 1.00 95.00 288 LEU A O 1
ATOM 2450 N N . ILE A 1 289 ? -5.229 1.939 17.856 1.00 95.94 289 ILE A N 1
ATOM 2451 C CA . ILE A 1 289 ? -5.389 0.629 18.515 1.00 95.94 289 ILE A CA 1
ATOM 2452 C C . ILE A 1 289 ? -5.218 0.762 20.034 1.00 95.94 289 ILE A C 1
ATOM 2454 O O . ILE A 1 289 ? -6.069 0.297 20.778 1.00 95.94 289 ILE A O 1
ATOM 2458 N N . ALA A 1 290 ? -4.186 1.464 20.511 1.00 96.38 290 ALA A N 1
ATOM 2459 C CA . ALA A 1 290 ? -4.000 1.668 21.950 1.00 96.38 290 ALA A CA 1
ATOM 2460 C C . ALA A 1 290 ? -5.168 2.444 22.598 1.00 96.38 290 ALA A C 1
ATOM 2462 O O . ALA A 1 290 ? -5.538 2.170 23.737 1.00 96.38 290 ALA A O 1
ATOM 2463 N N . PHE A 1 291 ? -5.775 3.390 21.873 1.00 95.62 291 PHE A N 1
ATOM 2464 C CA . PHE A 1 291 ? -6.975 4.096 22.329 1.00 95.62 291 PHE A CA 1
ATOM 2465 C C . PHE A 1 291 ? -8.231 3.208 22.283 1.00 95.62 291 PHE A C 1
ATOM 2467 O O . PHE A 1 291 ? -9.060 3.270 23.189 1.00 95.62 291 PHE A O 1
ATOM 2474 N N . GLN A 1 292 ? -8.349 2.335 21.275 1.00 96.56 292 GLN A N 1
ATOM 2475 C CA . GLN A 1 292 ? -9.380 1.297 21.206 1.00 96.56 292 GLN A CA 1
ATOM 2476 C C . GLN A 1 292 ? -9.308 0.369 22.434 1.00 96.56 292 GLN A C 1
ATOM 2478 O O . GLN A 1 292 ? -10.333 0.129 23.070 1.00 96.56 292 GLN A O 1
ATOM 2483 N N . ASP A 1 293 ? -8.109 -0.091 22.804 1.00 96.31 293 ASP A N 1
ATOM 2484 C CA . ASP A 1 293 ? -7.885 -0.947 23.977 1.00 96.31 293 ASP A CA 1
ATOM 2485 C C . ASP A 1 293 ? -8.311 -0.233 25.280 1.00 96.31 293 ASP A C 1
ATOM 2487 O O . ASP A 1 293 ? -9.033 -0.800 26.101 1.00 96.31 293 ASP A O 1
ATOM 2491 N N . GLN A 1 294 ? -7.968 1.053 25.437 1.00 97.62 294 GLN A N 1
ATOM 2492 C CA . GLN A 1 294 ? -8.407 1.876 26.577 1.00 97.62 294 GLN A CA 1
ATOM 2493 C C . GLN A 1 294 ? -9.936 2.054 26.634 1.00 97.62 294 GLN A C 1
ATOM 2495 O O . GLN A 1 294 ? -10.530 1.980 27.712 1.00 97.62 294 GLN A O 1
ATOM 2500 N N . LEU A 1 295 ? -10.598 2.262 25.491 1.00 95.88 295 LEU A N 1
ATOM 2501 C CA . LEU A 1 295 ? -12.061 2.338 25.424 1.00 95.88 295 LEU A CA 1
ATOM 2502 C C . LEU A 1 295 ? -12.731 0.997 25.749 1.00 95.88 295 LEU A C 1
ATOM 2504 O O . LEU A 1 295 ? -13.793 0.992 26.376 1.00 95.88 295 LEU A O 1
ATOM 2508 N N . ALA A 1 296 ? -12.122 -0.131 25.376 1.00 97.12 296 ALA A N 1
ATOM 2509 C CA . ALA A 1 296 ? -12.596 -1.455 25.770 1.00 97.12 296 ALA A CA 1
ATOM 2510 C C . ALA A 1 296 ? -12.521 -1.637 27.298 1.00 97.12 296 ALA A C 1
ATOM 2512 O O . ALA A 1 296 ? -13.523 -1.996 27.916 1.00 97.12 296 ALA A O 1
ATOM 2513 N N . GLU A 1 297 ? -11.405 -1.267 27.939 1.00 97.81 297 GLU A N 1
ATOM 2514 C CA . GLU A 1 297 ? -11.286 -1.321 29.405 1.00 97.81 297 GLU A CA 1
ATOM 2515 C C . GLU A 1 297 ? -12.335 -0.461 30.134 1.00 97.81 297 GLU A C 1
ATOM 2517 O O . GLU A 1 297 ? -12.838 -0.867 31.187 1.00 97.81 297 GLU A O 1
ATOM 2522 N N . ILE A 1 298 ? -12.673 0.716 29.591 1.00 97.25 298 ILE A N 1
ATOM 2523 C CA . ILE A 1 298 ? -13.732 1.596 30.117 1.00 97.25 298 ILE A CA 1
ATOM 2524 C C . ILE A 1 298 ? -15.118 0.958 29.926 1.00 97.25 298 ILE A C 1
ATOM 2526 O O . ILE A 1 298 ? -15.929 0.963 30.856 1.00 97.25 298 ILE A O 1
ATOM 2530 N N . THR A 1 299 ? -15.370 0.355 28.761 1.00 97.94 299 THR A N 1
ATOM 2531 C CA . THR A 1 299 ? -16.609 -0.382 28.448 1.00 97.94 299 THR A CA 1
ATOM 2532 C C . THR A 1 299 ? -16.832 -1.531 29.436 1.00 97.94 299 THR A C 1
ATOM 2534 O O . THR A 1 299 ? -17.929 -1.683 29.983 1.00 97.94 299 THR A O 1
ATOM 2537 N N . ASP A 1 300 ? -15.775 -2.273 29.776 1.00 98.00 300 ASP A N 1
ATOM 2538 C CA . ASP A 1 300 ? -15.813 -3.310 30.811 1.00 98.00 300 ASP A CA 1
ATOM 2539 C C . ASP A 1 300 ? -16.159 -2.738 32.197 1.00 98.00 300 ASP A C 1
ATOM 2541 O O . ASP A 1 300 ? -16.879 -3.378 32.970 1.00 98.00 300 ASP A O 1
ATOM 2545 N N . LYS A 1 301 ? -15.691 -1.524 32.541 1.00 98.38 301 LYS A N 1
ATOM 2546 C CA . LYS A 1 301 ? -16.053 -0.892 33.825 1.00 98.38 301 LYS A CA 1
ATOM 2547 C C . LYS A 1 301 ? -17.525 -0.489 33.852 1.00 98.38 301 LYS A C 1
ATOM 2549 O O . LYS A 1 301 ? -18.180 -0.748 34.860 1.00 98.38 301 LYS A O 1
ATOM 2554 N N . PHE A 1 302 ? -18.061 0.093 32.776 1.00 97.56 302 PHE A N 1
ATOM 2555 C CA . PHE A 1 302 ? -19.488 0.428 32.701 1.00 97.56 302 PHE A CA 1
ATOM 2556 C C . PHE A 1 302 ? -20.369 -0.821 32.747 1.00 97.56 302 PHE A C 1
ATOM 2558 O O . PHE A 1 302 ? -21.321 -0.857 33.522 1.00 97.56 302 PHE A O 1
ATOM 2565 N N . THR A 1 303 ? -19.992 -1.881 32.032 1.00 98.00 303 THR A N 1
ATOM 2566 C CA . THR A 1 303 ? -20.680 -3.183 32.085 1.00 98.00 303 THR A CA 1
ATOM 2567 C C . THR A 1 303 ? -20.649 -3.780 33.498 1.00 98.00 303 THR A C 1
ATOM 2569 O O . THR A 1 303 ? -21.655 -4.288 33.989 1.00 98.00 303 THR A O 1
ATOM 2572 N N . LYS A 1 304 ? -19.526 -3.661 34.220 1.00 98.25 304 LYS A N 1
ATOM 2573 C CA . LYS A 1 304 ? -19.443 -4.092 35.623 1.00 98.25 304 LYS A CA 1
ATOM 2574 C C . LYS A 1 304 ? -20.313 -3.241 36.561 1.00 98.25 304 LYS A C 1
ATOM 2576 O O . LYS A 1 304 ? -20.902 -3.785 37.492 1.00 98.25 304 LYS A O 1
ATOM 2581 N N . LEU A 1 305 ? -20.410 -1.929 36.337 1.00 97.00 305 LEU A N 1
ATOM 2582 C CA . LEU A 1 305 ? -21.299 -1.043 37.103 1.00 97.00 305 LEU A CA 1
ATOM 2583 C C . LEU A 1 305 ? -22.781 -1.354 36.837 1.00 97.00 305 LEU A C 1
ATOM 2585 O O . LEU A 1 305 ? -23.568 -1.403 37.783 1.00 97.00 305 LEU A O 1
ATOM 2589 N N . GLU A 1 306 ? -23.152 -1.642 35.586 1.00 96.88 306 GLU A N 1
ATOM 2590 C CA . GLU A 1 306 ? -24.480 -2.148 35.216 1.00 96.88 306 GLU A CA 1
ATOM 2591 C C . GLU A 1 306 ? -24.804 -3.440 35.980 1.00 96.88 306 GLU A C 1
ATOM 2593 O O . GLU A 1 306 ? -25.828 -3.497 36.657 1.00 96.88 306 GLU A O 1
ATOM 2598 N N . GLN A 1 307 ? -23.899 -4.427 35.967 1.00 97.19 307 GLN A N 1
ATOM 2599 C CA . GLN A 1 307 ? -24.061 -5.704 36.678 1.00 97.19 307 GLN A CA 1
ATOM 2600 C C . GLN A 1 307 ? -24.208 -5.537 38.198 1.00 97.19 307 GLN A C 1
ATOM 2602 O O . GLN A 1 307 ? -25.079 -6.162 38.798 1.00 97.19 307 GLN A O 1
ATOM 2607 N N . ILE A 1 308 ? -23.393 -4.688 38.834 1.00 95.75 308 ILE A N 1
ATOM 2608 C CA . ILE A 1 308 ? -23.508 -4.398 40.276 1.00 95.75 308 ILE A CA 1
ATOM 2609 C C . ILE A 1 308 ? -24.865 -3.751 40.585 1.00 95.75 308 ILE A C 1
ATOM 2611 O O . ILE A 1 308 ? -25.516 -4.112 41.566 1.00 95.75 308 ILE A O 1
ATOM 2615 N N . THR A 1 309 ? -25.317 -2.827 39.734 1.00 93.12 309 THR A N 1
ATOM 2616 C CA . THR A 1 309 ? -26.615 -2.156 39.903 1.00 93.12 309 THR A CA 1
ATOM 2617 C C . THR A 1 309 ? -27.774 -3.131 39.700 1.00 93.12 309 THR A C 1
ATOM 2619 O O . THR A 1 309 ? -28.721 -3.128 40.480 1.00 93.12 309 THR A O 1
ATOM 2622 N N . GLN A 1 310 ? -27.676 -4.023 38.712 1.00 93.12 310 GLN A N 1
ATOM 2623 C CA . GLN A 1 310 ? -28.639 -5.098 38.487 1.00 93.12 310 GLN A CA 1
ATOM 2624 C C . GLN A 1 310 ? -28.730 -6.029 39.705 1.00 93.12 310 GLN A C 1
ATOM 2626 O O . GLN A 1 310 ? -29.822 -6.255 40.216 1.00 93.12 310 GLN A O 1
ATOM 2631 N N . GLN A 1 311 ? -27.594 -6.509 40.221 1.00 92.81 311 GLN A N 1
ATOM 2632 C CA . GLN A 1 311 ? -27.557 -7.360 41.416 1.00 92.81 311 GLN A CA 1
ATOM 2633 C C . GLN A 1 311 ? -28.150 -6.654 42.641 1.00 92.81 311 GLN A C 1
ATOM 2635 O O . GLN A 1 311 ? -28.826 -7.287 43.448 1.00 92.81 311 GLN A O 1
ATOM 2640 N N . PHE A 1 312 ? -27.928 -5.348 42.800 1.00 90.25 312 PHE A N 1
ATOM 2641 C CA . PHE A 1 312 ? -28.569 -4.571 43.860 1.00 90.25 312 PHE A CA 1
ATOM 2642 C C . PHE A 1 312 ? -30.095 -4.528 43.682 1.00 90.25 312 PHE A C 1
ATOM 2644 O O . PHE A 1 312 ? -30.821 -4.821 44.631 1.00 90.25 312 PHE A O 1
ATOM 2651 N N . ASN A 1 313 ? -30.574 -4.248 42.466 1.00 86.50 313 ASN A N 1
ATOM 2652 C CA . ASN A 1 313 ? -32.000 -4.217 42.125 1.00 86.50 313 ASN A CA 1
ATOM 2653 C C . ASN A 1 313 ? -32.683 -5.584 42.343 1.00 86.50 313 ASN A C 1
ATOM 2655 O O . ASN A 1 313 ? -33.823 -5.636 42.797 1.00 86.50 313 ASN A O 1
ATOM 2659 N N . GLU A 1 314 ? -31.986 -6.689 42.063 1.00 89.06 314 GLU A N 1
ATOM 2660 C CA . GLU A 1 314 ? -32.477 -8.063 42.250 1.00 89.06 314 GLU A CA 1
ATOM 2661 C C . GLU A 1 314 ? -32.519 -8.503 43.728 1.00 89.06 314 GLU A C 1
ATOM 2663 O O . GLU A 1 314 ? -33.398 -9.272 44.114 1.00 89.06 314 GLU A O 1
ATOM 2668 N N . ASN A 1 315 ? -31.603 -8.009 44.571 1.00 87.31 315 ASN A N 1
ATOM 2669 C CA . ASN A 1 315 ? -31.490 -8.402 45.986 1.00 87.31 315 ASN A CA 1
ATOM 2670 C C . ASN A 1 315 ? -32.338 -7.550 46.961 1.00 87.31 315 ASN A C 1
ATOM 2672 O O . ASN A 1 315 ? -32.372 -7.830 48.163 1.00 87.31 315 ASN A O 1
ATOM 2676 N N . GLN A 1 316 ? -33.009 -6.497 46.487 1.00 68.25 316 GLN A N 1
ATOM 2677 C CA . GLN A 1 316 ? -33.774 -5.570 47.329 1.00 68.25 316 GLN A CA 1
ATOM 2678 C C . GLN A 1 316 ? -35.113 -6.164 47.811 1.00 68.25 316 GLN A C 1
ATOM 2680 O O . GLN A 1 316 ? -36.075 -6.307 47.058 1.00 68.25 316 GLN A O 1
ATOM 2685 N N . PHE A 1 317 ? -35.228 -6.402 49.123 1.00 58.75 317 PHE A N 1
ATOM 2686 C CA . PHE A 1 317 ? -36.507 -6.702 49.793 1.00 58.75 317 PHE A CA 1
ATOM 2687 C C . PHE A 1 317 ? -37.490 -5.506 49.805 1.00 58.75 317 PHE A C 1
ATOM 2689 O O . PHE A 1 317 ? -38.665 -5.674 50.143 1.00 58.75 317 PHE A O 1
ATOM 2696 N N . ILE A 1 318 ? -37.037 -4.298 49.448 1.00 56.59 318 ILE A N 1
ATOM 2697 C CA . ILE A 1 318 ? -37.812 -3.052 49.515 1.00 56.59 318 ILE A CA 1
ATOM 2698 C C . ILE A 1 318 ? -38.526 -2.815 48.176 1.00 56.59 318 ILE A C 1
ATOM 2700 O O . ILE A 1 318 ? -38.041 -2.115 47.295 1.00 56.59 318 ILE A O 1
ATOM 2704 N N . LYS A 1 319 ? -39.728 -3.382 48.029 1.00 56.09 319 LYS A N 1
ATOM 2705 C CA . LYS A 1 319 ? -40.561 -3.308 46.806 1.00 56.09 319 LYS A CA 1
ATOM 2706 C C . LYS A 1 319 ? -41.131 -1.914 46.455 1.00 56.09 319 LYS A C 1
ATOM 2708 O O . LYS A 1 319 ? -42.067 -1.851 45.662 1.00 56.09 319 LYS A O 1
ATOM 2713 N N . GLN A 1 320 ? -40.692 -0.829 47.096 1.00 53.09 320 GLN A N 1
ATOM 2714 C CA . GLN A 1 320 ? -41.475 0.420 47.165 1.00 53.09 320 GLN A CA 1
ATOM 2715 C C . GLN A 1 320 ? -40.815 1.687 46.611 1.00 53.09 320 GLN A C 1
ATOM 2717 O O . GLN A 1 320 ? -41.484 2.714 46.571 1.00 53.09 320 GLN A O 1
ATOM 2722 N N . GLU A 1 321 ? -39.578 1.633 46.117 1.00 55.97 321 GLU A N 1
ATOM 2723 C CA . GLU A 1 321 ? -38.978 2.767 45.404 1.00 55.97 321 GLU A CA 1
ATOM 2724 C C . GLU A 1 321 ? -38.386 2.309 44.067 1.00 55.97 321 GLU A C 1
ATOM 2726 O O . GLU A 1 321 ? -37.764 1.252 43.987 1.00 55.97 321 GLU A O 1
ATOM 2731 N N . GLU A 1 322 ? -38.541 3.122 43.017 1.00 61.66 322 GLU A N 1
ATOM 2732 C CA . GLU A 1 322 ? -38.054 2.883 41.639 1.00 61.66 322 GLU A CA 1
ATOM 2733 C C . GLU A 1 322 ? -36.514 2.964 41.510 1.00 61.66 322 GLU A C 1
ATOM 2735 O O . GLU A 1 322 ? -35.948 3.195 40.435 1.00 61.66 322 GLU A O 1
ATOM 2740 N N . ASN A 1 323 ? -35.817 2.844 42.637 1.00 66.69 323 ASN A N 1
ATOM 2741 C CA . ASN A 1 323 ? -34.458 3.311 42.800 1.00 66.69 323 ASN A CA 1
ATOM 2742 C C . ASN A 1 323 ? -33.457 2.425 42.045 1.00 66.69 323 ASN A C 1
ATOM 2744 O O . ASN A 1 323 ? -33.483 1.201 42.110 1.00 66.69 323 ASN A O 1
ATOM 2748 N N . PHE A 1 324 ? -32.559 3.101 41.322 1.00 81.88 324 PHE A N 1
ATOM 2749 C CA . PHE A 1 324 ? -31.455 2.567 40.514 1.00 81.88 324 PHE A CA 1
ATOM 2750 C C . PHE A 1 324 ? -31.777 1.836 39.196 1.00 81.88 324 PHE A C 1
ATOM 2752 O O . PHE A 1 324 ? -30.835 1.573 38.445 1.00 81.88 324 PHE A O 1
ATOM 2759 N N . GLN A 1 325 ? -33.039 1.631 38.790 1.00 85.19 325 GLN A N 1
ATOM 2760 C CA . GLN A 1 325 ? -33.323 1.200 37.401 1.00 85.19 325 GLN A CA 1
ATOM 2761 C C . GLN A 1 325 ? -32.837 2.234 36.366 1.00 85.19 325 GLN A C 1
ATOM 2763 O O . GLN A 1 325 ? -32.255 1.886 35.337 1.00 85.19 325 GLN A O 1
ATOM 2768 N N . PHE A 1 326 ? -33.025 3.524 36.661 1.00 83.94 326 PHE A N 1
ATOM 2769 C CA . PHE A 1 326 ? -32.514 4.620 35.833 1.00 83.94 326 PHE A CA 1
ATOM 2770 C C . PHE A 1 326 ? -30.978 4.613 35.753 1.00 83.94 326 PHE A C 1
ATOM 2772 O O . PHE A 1 326 ? -30.417 4.730 34.666 1.00 83.94 326 PHE A O 1
ATOM 2779 N N . THR A 1 327 ? -30.301 4.397 36.883 1.00 85.75 327 THR A N 1
ATOM 2780 C CA . THR A 1 327 ? -28.834 4.332 36.971 1.00 85.75 327 THR A CA 1
ATOM 2781 C C . THR A 1 327 ? -28.266 3.134 36.208 1.00 85.75 327 THR A C 1
ATOM 2783 O O . THR A 1 327 ? -27.318 3.296 35.443 1.00 85.75 327 THR A O 1
ATOM 2786 N N . GLN A 1 328 ? -28.890 1.955 36.323 1.00 92.12 328 GLN A N 1
ATOM 2787 C CA . GLN A 1 328 ? -28.538 0.775 35.526 1.00 92.12 328 GLN A CA 1
ATOM 2788 C C . GLN A 1 328 ? -28.628 1.088 34.025 1.00 92.12 328 GLN A C 1
ATOM 2790 O O . GLN A 1 328 ? -27.691 0.818 33.277 1.00 92.12 328 GLN A O 1
ATOM 2795 N N . LYS A 1 329 ? -29.715 1.742 33.593 1.00 88.31 329 LYS A N 1
ATOM 2796 C CA . LYS A 1 329 ? -29.908 2.160 32.198 1.00 88.31 329 LYS A CA 1
ATOM 2797 C C . LYS A 1 329 ? -28.894 3.211 31.732 1.00 88.31 329 LYS A C 1
ATOM 2799 O O . LYS A 1 329 ? -28.532 3.215 30.558 1.00 88.31 329 LYS A O 1
ATOM 2804 N N . ILE A 1 330 ? -28.405 4.081 32.621 1.00 87.50 330 ILE A N 1
ATOM 2805 C CA . ILE A 1 330 ? -27.282 4.981 32.316 1.00 87.50 330 ILE A CA 1
ATOM 2806 C C . ILE A 1 330 ? -26.009 4.170 32.058 1.00 87.50 330 ILE A C 1
ATOM 2808 O O . ILE A 1 330 ? -25.386 4.373 31.020 1.00 87.50 330 ILE A O 1
ATOM 2812 N N . TYR A 1 331 ? -25.638 3.233 32.937 1.00 95.94 331 TYR A N 1
ATOM 2813 C CA . TYR A 1 331 ? -24.432 2.417 32.739 1.00 95.94 331 TYR A CA 1
ATOM 2814 C C . TYR A 1 331 ? -24.506 1.554 31.475 1.00 95.94 331 TYR A C 1
ATOM 2816 O O . TYR A 1 331 ? -23.536 1.508 30.720 1.00 95.94 331 TYR A O 1
ATOM 2824 N N . GLN A 1 332 ? -25.674 0.979 31.181 1.00 95.12 332 GLN A N 1
ATOM 2825 C CA . GLN A 1 332 ? -25.936 0.265 29.932 1.00 95.12 332 GLN A CA 1
ATOM 2826 C C . GLN A 1 332 ? -25.746 1.168 28.701 1.00 95.12 332 GLN A C 1
ATOM 2828 O O . GLN A 1 332 ? -25.063 0.801 27.745 1.00 95.12 332 GLN A O 1
ATOM 2833 N N . ASN A 1 333 ? -26.318 2.378 28.717 1.00 89.12 333 ASN A N 1
ATOM 2834 C CA . ASN A 1 333 ? -26.159 3.345 27.628 1.00 89.12 333 ASN A CA 1
ATOM 2835 C C . ASN A 1 333 ? -24.697 3.783 27.452 1.00 89.12 333 ASN A C 1
ATOM 2837 O O . ASN A 1 333 ? -24.239 3.897 26.318 1.00 89.12 333 ASN A O 1
ATOM 2841 N N . LEU A 1 334 ? -23.969 4.009 28.551 1.00 87.81 334 LEU A N 1
ATOM 2842 C CA . LEU A 1 334 ? -22.553 4.379 28.528 1.00 87.81 334 LEU A CA 1
ATOM 2843 C C . LEU A 1 334 ? -21.681 3.247 27.972 1.00 87.81 334 LEU A C 1
ATOM 2845 O O . LEU A 1 334 ? -20.846 3.515 27.114 1.00 87.81 334 LEU A O 1
ATOM 2849 N N . SER A 1 335 ? -21.925 1.997 28.379 1.00 97.44 335 SER A N 1
ATOM 2850 C CA . SER A 1 335 ? -21.247 0.816 27.827 1.00 97.44 335 SER A CA 1
ATOM 2851 C C . SER A 1 335 ? -21.497 0.673 26.319 1.00 97.44 335 SER A C 1
ATOM 2853 O O . SER A 1 335 ? -20.558 0.597 25.527 1.00 97.44 335 SER A O 1
ATOM 2855 N N . ASN A 1 336 ? -22.759 0.761 25.885 1.00 92.25 336 ASN A N 1
ATOM 2856 C CA . ASN A 1 336 ? -23.113 0.729 24.462 1.00 92.25 336 ASN A CA 1
ATOM 2857 C C . ASN A 1 336 ? -22.452 1.872 23.668 1.00 92.25 336 ASN A C 1
ATOM 2859 O O . ASN A 1 336 ? -22.005 1.675 22.537 1.00 92.25 336 ASN A O 1
ATOM 2863 N N . PHE A 1 337 ? -22.371 3.072 24.248 1.00 90.94 337 PHE A N 1
ATOM 2864 C CA . PHE A 1 337 ? -21.724 4.230 23.634 1.00 90.94 337 PHE A CA 1
ATOM 2865 C C . PHE A 1 337 ? -20.212 4.022 23.459 1.00 90.94 337 PHE A C 1
ATOM 2867 O O . PHE A 1 337 ? -19.702 4.190 22.349 1.00 90.94 337 PHE A O 1
ATOM 2874 N N . THR A 1 338 ? -19.500 3.587 24.505 1.00 93.62 338 THR A N 1
ATOM 2875 C CA . THR A 1 338 ? -18.053 3.335 24.422 1.00 93.62 338 THR A CA 1
ATOM 2876 C C . THR A 1 338 ? -17.719 2.136 23.535 1.00 93.62 338 THR A C 1
ATOM 2878 O O . THR A 1 338 ? -16.731 2.193 22.802 1.00 93.62 338 THR A O 1
ATOM 2881 N N . GLN A 1 339 ? -18.573 1.107 23.487 1.00 96.25 339 GLN A N 1
ATOM 2882 C CA . GLN A 1 339 ? -18.434 -0.004 22.541 1.00 96.25 339 GLN A CA 1
ATOM 2883 C C . GLN A 1 339 ? -18.586 0.457 21.082 1.00 96.25 339 GLN A C 1
ATOM 2885 O O . GLN A 1 339 ? -17.805 0.054 20.220 1.00 96.25 339 GLN A O 1
ATOM 2890 N N . ASN A 1 340 ? -19.553 1.334 20.790 1.00 90.06 340 ASN A N 1
ATOM 2891 C CA . ASN A 1 340 ? -19.720 1.901 19.449 1.00 90.06 340 ASN A CA 1
ATOM 2892 C C . ASN A 1 340 ? -18.506 2.748 19.030 1.00 90.06 340 ASN A C 1
ATOM 2894 O O . ASN A 1 340 ? -18.070 2.670 17.882 1.00 90.06 340 ASN A O 1
ATOM 2898 N N . TRP A 1 341 ? -17.919 3.510 19.958 1.00 92.44 341 TRP A N 1
ATOM 2899 C CA . TRP A 1 341 ? -16.670 4.240 19.713 1.00 92.44 341 TRP A CA 1
ATOM 2900 C C . TRP A 1 341 ? -15.491 3.293 19.466 1.00 92.44 341 TRP A C 1
ATOM 2902 O O . TRP A 1 341 ? -14.760 3.480 18.497 1.00 92.44 341 TRP A O 1
ATOM 2912 N N . CYS A 1 342 ? -15.340 2.244 20.281 1.00 95.75 342 CYS A N 1
ATOM 2913 C CA . CYS A 1 342 ? -14.334 1.194 20.101 1.00 95.75 342 CYS A CA 1
ATOM 2914 C C . CYS A 1 342 ? -14.404 0.580 18.686 1.00 95.75 342 CYS A C 1
ATOM 2916 O O . CYS A 1 342 ? -13.388 0.502 17.992 1.00 95.75 342 CYS A O 1
ATOM 2918 N N . ASN A 1 343 ? -15.611 0.255 18.210 1.00 92.56 343 ASN A N 1
ATOM 2919 C CA . ASN A 1 343 ? -15.839 -0.246 16.850 1.00 92.56 343 ASN A CA 1
ATOM 2920 C C . ASN A 1 343 ? -15.460 0.794 15.773 1.00 92.56 343 ASN A C 1
ATOM 2922 O O . ASN A 1 343 ? -14.787 0.457 14.801 1.00 92.56 343 ASN A O 1
ATOM 2926 N N . CYS A 1 344 ? -15.822 2.068 15.960 1.00 91.94 344 CYS A N 1
ATOM 2927 C CA . CYS A 1 344 ? -15.479 3.150 15.029 1.00 91.94 344 CYS A CA 1
ATOM 2928 C C . CYS A 1 344 ? -13.954 3.341 14.895 1.00 91.94 344 CYS A C 1
ATOM 2930 O O . CYS A 1 344 ? -13.424 3.402 13.784 1.00 91.94 344 CYS A O 1
ATOM 2932 N N . PHE A 1 345 ? -13.213 3.354 16.009 1.00 91.75 345 PHE A N 1
ATOM 2933 C CA . PHE A 1 345 ? -11.747 3.449 15.977 1.00 91.75 345 PHE A CA 1
ATOM 2934 C C . PHE A 1 345 ? -11.079 2.209 15.372 1.00 91.75 345 PHE A C 1
ATOM 2936 O O . PHE A 1 345 ? -10.051 2.339 14.700 1.00 91.75 345 PHE A O 1
ATOM 2943 N N . HIS A 1 346 ? -11.682 1.028 15.535 1.00 94.12 346 HIS A N 1
ATOM 2944 C CA . HIS A 1 346 ? -11.244 -0.190 14.859 1.00 94.12 346 HIS A CA 1
ATOM 2945 C C . HIS A 1 346 ? -11.327 -0.051 13.330 1.00 94.12 346 HIS A C 1
ATOM 2947 O O . HIS A 1 346 ? -10.328 -0.238 12.630 1.00 94.12 346 HIS A O 1
ATOM 2953 N N . GLU A 1 347 ? -12.488 0.362 12.812 1.00 92.25 347 GLU A N 1
ATOM 2954 C CA . GLU A 1 347 ? -12.710 0.583 11.378 1.00 92.25 347 GLU A CA 1
ATOM 2955 C C . GLU A 1 347 ? -11.781 1.667 10.811 1.00 92.25 347 GLU A C 1
ATOM 2957 O O . GLU A 1 347 ? -11.169 1.474 9.757 1.00 92.25 347 GLU A O 1
ATOM 2962 N N . GLN A 1 348 ? -11.595 2.780 11.530 1.00 90.75 348 GLN A N 1
ATOM 2963 C CA . GLN A 1 348 ? -10.658 3.842 11.143 1.00 90.75 348 GLN A CA 1
ATOM 2964 C C . GLN A 1 348 ? -9.203 3.347 11.089 1.00 90.75 348 GLN A C 1
ATOM 2966 O O . GLN A 1 348 ? -8.478 3.659 10.140 1.00 90.75 348 GLN A O 1
ATOM 2971 N N . SER A 1 349 ? -8.773 2.547 12.069 1.00 95.06 349 SER A N 1
ATOM 2972 C CA . SER A 1 349 ? -7.439 1.934 12.106 1.00 95.06 349 SER A CA 1
ATOM 2973 C C . SER A 1 349 ? -7.200 1.017 10.899 1.00 95.06 349 SER A C 1
ATOM 2975 O O . SER A 1 349 ? -6.145 1.085 10.253 1.00 95.06 349 SER A O 1
ATOM 2977 N N . ASP A 1 350 ? -8.199 0.213 10.531 1.00 90.94 350 ASP A N 1
ATOM 2978 C CA . ASP A 1 350 ? -8.124 -0.682 9.377 1.00 90.94 350 ASP A CA 1
ATOM 2979 C C . ASP A 1 350 ? -8.162 0.066 8.036 1.00 90.94 350 ASP A C 1
ATOM 2981 O O . ASP A 1 350 ? -7.369 -0.246 7.137 1.00 90.94 350 ASP A O 1
ATOM 2985 N N . LEU A 1 351 ? -8.987 1.110 7.906 1.00 89.38 351 LEU A N 1
ATOM 2986 C CA . LEU A 1 351 ? -8.972 2.015 6.751 1.00 89.38 351 LEU A CA 1
ATOM 2987 C C . LEU A 1 351 ? -7.604 2.688 6.589 1.00 89.38 351 LEU A C 1
ATOM 2989 O O . LEU A 1 351 ? -7.054 2.706 5.486 1.00 89.38 351 LEU A O 1
ATOM 2993 N N . LEU A 1 352 ? -7.004 3.177 7.675 1.00 91.31 352 LEU A N 1
ATOM 2994 C CA . LEU A 1 352 ? -5.692 3.824 7.648 1.00 91.31 352 LEU A CA 1
ATOM 2995 C C . LEU A 1 352 ? -4.570 2.842 7.258 1.00 91.31 352 LEU A C 1
ATOM 2997 O O . LEU A 1 352 ? -3.696 3.150 6.440 1.00 91.31 352 LEU A O 1
ATOM 3001 N N . ASN A 1 353 ? -4.619 1.615 7.770 1.00 91.25 353 ASN A N 1
ATOM 3002 C CA . ASN A 1 353 ? -3.703 0.532 7.408 1.00 91.25 353 ASN A CA 1
ATOM 3003 C C . ASN A 1 353 ? -3.823 0.116 5.928 1.00 91.25 353 ASN A C 1
ATOM 3005 O O . ASN A 1 353 ? -2.817 -0.098 5.237 1.00 91.25 353 ASN A O 1
ATOM 3009 N N . LYS A 1 354 ? -5.058 0.006 5.429 1.00 86.75 354 LYS A N 1
ATOM 3010 C CA . LYS A 1 354 ? -5.378 -0.390 4.053 1.00 86.75 354 LYS A CA 1
ATOM 3011 C C . LYS A 1 354 ? -5.011 0.705 3.049 1.00 86.75 354 LYS A C 1
ATOM 3013 O O . LYS A 1 354 ? -4.306 0.422 2.081 1.00 86.75 354 LYS A O 1
ATOM 3018 N N . ASN A 1 355 ? -5.434 1.940 3.307 1.00 87.25 355 ASN A N 1
ATOM 3019 C CA . ASN A 1 355 ? -5.394 3.030 2.332 1.00 87.25 355 ASN A CA 1
ATOM 3020 C C . ASN A 1 355 ? -4.113 3.872 2.424 1.00 87.25 355 ASN A C 1
ATOM 3022 O O . ASN A 1 355 ? -3.643 4.341 1.396 1.00 87.25 355 ASN A O 1
ATOM 3026 N N . PHE A 1 356 ? -3.489 4.001 3.604 1.00 90.31 356 PHE A N 1
ATOM 3027 C CA . PHE A 1 356 ? -2.205 4.699 3.754 1.00 90.31 356 PHE A CA 1
ATOM 3028 C C . PHE A 1 356 ? -1.044 3.711 3.867 1.00 90.31 356 PHE A C 1
ATOM 3030 O O . PHE A 1 356 ? -0.211 3.629 2.962 1.00 90.31 356 PHE A O 1
ATOM 3037 N N . HIS A 1 357 ? -0.966 2.928 4.951 1.00 89.81 357 HIS A N 1
ATOM 3038 C CA . HIS A 1 357 ? 0.240 2.134 5.222 1.00 89.81 357 HIS A CA 1
ATOM 3039 C C . HIS A 1 357 ? 0.550 1.132 4.097 1.00 89.81 357 HIS A C 1
ATOM 3041 O O . HIS A 1 357 ? 1.692 1.039 3.636 1.00 89.81 357 HIS A O 1
ATOM 3047 N N . THR A 1 358 ? -0.458 0.390 3.634 1.00 87.31 358 THR A N 1
ATOM 3048 C CA . THR A 1 358 ? -0.295 -0.617 2.575 1.00 87.31 358 THR A CA 1
ATOM 3049 C C . THR A 1 358 ? -0.029 0.024 1.211 1.00 87.31 358 THR A C 1
ATOM 3051 O O . THR A 1 358 ? 0.843 -0.462 0.486 1.00 87.31 358 THR A O 1
ATOM 3054 N N . PHE A 1 359 ? -0.687 1.145 0.899 1.00 89.00 359 PHE A N 1
ATOM 3055 C CA . PHE A 1 359 ? -0.455 1.921 -0.320 1.00 89.00 359 PHE A CA 1
ATOM 3056 C C . PHE A 1 359 ? 0.978 2.463 -0.399 1.00 89.00 359 PHE A C 1
ATOM 3058 O O . PHE A 1 359 ? 1.734 2.065 -1.287 1.00 89.00 359 PHE A O 1
ATOM 3065 N N . PHE A 1 360 ? 1.416 3.282 0.564 1.00 92.50 360 PHE A N 1
ATOM 3066 C CA . PHE A 1 360 ? 2.766 3.865 0.546 1.00 92.50 360 PHE A CA 1
ATOM 3067 C C . PHE A 1 360 ? 3.860 2.795 0.648 1.00 92.50 360 PHE A C 1
ATOM 3069 O O . PHE A 1 360 ? 4.941 2.938 0.073 1.00 92.50 360 PHE A O 1
ATOM 3076 N N . ARG A 1 361 ? 3.581 1.660 1.305 1.00 91.62 361 ARG A N 1
ATOM 3077 C CA . ARG A 1 361 ? 4.462 0.484 1.286 1.00 91.62 361 ARG A CA 1
ATOM 3078 C C . ARG A 1 361 ? 4.577 -0.160 -0.098 1.00 91.62 361 ARG A C 1
ATOM 3080 O O . ARG A 1 361 ? 5.655 -0.670 -0.403 1.00 91.62 361 ARG A O 1
ATOM 3087 N N . PHE A 1 362 ? 3.513 -0.183 -0.897 1.00 91.25 362 PHE A N 1
ATOM 3088 C CA . PHE A 1 362 ? 3.570 -0.637 -2.286 1.00 91.25 362 PHE A CA 1
ATOM 3089 C C . PHE A 1 362 ? 4.325 0.376 -3.155 1.00 91.25 362 PHE A C 1
ATOM 3091 O O . PHE A 1 362 ? 5.248 -0.029 -3.857 1.00 91.25 362 PHE A O 1
ATOM 3098 N N . GLN A 1 363 ? 4.047 1.678 -3.017 1.00 92.12 363 GLN A N 1
ATOM 3099 C CA . GLN A 1 363 ? 4.762 2.721 -3.764 1.00 92.12 363 GLN A CA 1
ATOM 3100 C C . GLN A 1 363 ? 6.267 2.747 -3.459 1.00 92.12 363 GLN A C 1
ATOM 3102 O O . GLN A 1 363 ? 7.068 2.800 -4.384 1.00 92.12 363 GLN A O 1
ATOM 3107 N N . THR A 1 364 ? 6.683 2.561 -2.194 1.00 92.56 364 THR A N 1
ATOM 3108 C CA . THR A 1 364 ? 8.118 2.431 -1.844 1.00 92.56 364 THR A CA 1
ATOM 3109 C C . THR A 1 364 ? 8.807 1.341 -2.680 1.00 92.56 364 THR A C 1
ATOM 3111 O O . THR A 1 364 ? 9.918 1.531 -3.160 1.00 92.56 364 THR A O 1
ATOM 3114 N N . LYS A 1 365 ? 8.135 0.201 -2.891 1.00 92.62 365 LYS A N 1
ATOM 3115 C CA . LYS A 1 365 ? 8.657 -0.892 -3.725 1.00 92.62 365 LYS A CA 1
ATOM 3116 C C . LYS A 1 365 ? 8.579 -0.600 -5.218 1.00 92.62 365 LYS A C 1
ATOM 3118 O O . LYS A 1 365 ? 9.339 -1.175 -5.990 1.00 92.62 365 LYS A O 1
ATOM 3123 N N . GLN A 1 366 ? 7.633 0.231 -5.648 1.00 92.00 366 GLN A N 1
ATOM 3124 C CA . GLN A 1 366 ? 7.562 0.639 -7.044 1.00 92.00 366 GLN A CA 1
ATOM 3125 C C . GLN A 1 366 ? 8.780 1.520 -7.372 1.00 92.00 366 GLN A C 1
ATOM 3127 O O . GLN A 1 366 ? 9.440 1.280 -8.381 1.00 92.00 366 GLN A O 1
ATOM 3132 N N . ASN A 1 367 ? 9.198 2.389 -6.447 1.00 93.25 367 ASN A N 1
ATOM 3133 C CA . ASN A 1 367 ? 10.454 3.138 -6.558 1.00 93.25 367 ASN A CA 1
ATOM 3134 C C . ASN A 1 367 ? 11.693 2.215 -6.562 1.00 93.25 367 ASN A C 1
ATOM 3136 O O . ASN A 1 367 ? 12.620 2.463 -7.328 1.00 93.25 367 ASN A O 1
ATOM 3140 N N . GLU A 1 368 ? 11.704 1.108 -5.801 1.00 92.25 368 GLU A N 1
ATOM 3141 C CA . GLU A 1 368 ? 12.758 0.074 -5.910 1.00 92.25 368 GLU A CA 1
ATOM 3142 C C . GLU A 1 368 ? 12.850 -0.488 -7.348 1.00 92.25 368 GLU A C 1
ATOM 3144 O O . GLU A 1 368 ? 13.949 -0.598 -7.894 1.00 92.25 368 GLU A O 1
ATOM 3149 N N . THR A 1 369 ? 11.715 -0.766 -8.006 1.00 92.19 369 THR A N 1
ATOM 3150 C CA . THR A 1 369 ? 11.700 -1.229 -9.411 1.00 92.19 369 THR A CA 1
ATOM 3151 C C . THR A 1 369 ? 12.071 -0.141 -10.422 1.00 92.19 369 THR A C 1
ATOM 3153 O O . THR A 1 369 ? 12.720 -0.438 -11.421 1.00 92.19 369 THR A O 1
ATOM 3156 N N . ILE A 1 370 ? 11.747 1.128 -10.149 1.00 90.69 370 ILE A N 1
ATOM 3157 C CA . ILE A 1 370 ? 12.179 2.272 -10.971 1.00 90.69 370 ILE A CA 1
ATOM 3158 C C . ILE A 1 370 ? 13.700 2.471 -10.861 1.00 90.69 370 ILE A C 1
ATOM 3160 O O . ILE A 1 370 ? 14.362 2.757 -11.855 1.00 90.69 370 ILE A O 1
ATOM 3164 N N . LYS A 1 371 ? 14.289 2.257 -9.677 1.00 91.81 371 LYS A N 1
ATOM 3165 C CA . LYS A 1 371 ? 15.748 2.270 -9.480 1.00 91.81 371 LYS A CA 1
ATOM 3166 C C . LYS A 1 371 ? 16.447 1.130 -10.223 1.00 91.81 371 LYS A C 1
ATOM 3168 O O . LYS A 1 371 ? 17.497 1.357 -10.820 1.00 91.81 371 LYS A O 1
ATOM 3173 N N . GLU A 1 372 ? 15.868 -0.072 -10.217 1.00 88.38 372 GLU A N 1
ATOM 3174 C CA . GLU A 1 372 ? 16.354 -1.206 -11.018 1.00 88.38 372 GLU A CA 1
ATOM 3175 C C . GLU A 1 372 ? 16.336 -0.871 -12.521 1.00 88.38 372 GLU A C 1
ATOM 3177 O O . GLU A 1 372 ? 17.360 -1.011 -13.191 1.00 88.38 372 GLU A O 1
ATOM 3182 N N . PHE A 1 373 ? 15.217 -0.335 -13.019 1.00 87.31 373 PHE A N 1
ATOM 3183 C CA . PHE A 1 373 ? 15.056 0.123 -14.402 1.00 87.31 373 PHE A CA 1
ATOM 3184 C C . PHE A 1 373 ? 16.072 1.215 -14.781 1.00 87.31 373 PHE A C 1
ATOM 3186 O O . PHE A 1 373 ? 16.798 1.071 -15.763 1.00 87.31 373 PHE A O 1
ATOM 3193 N N . ASN A 1 374 ? 16.216 2.268 -13.968 1.00 87.50 374 ASN A N 1
ATOM 3194 C CA . ASN A 1 374 ? 17.197 3.334 -14.206 1.00 87.50 374 ASN A CA 1
ATOM 3195 C C . ASN A 1 374 ? 18.637 2.792 -14.234 1.00 87.50 374 ASN A C 1
ATOM 3197 O O . ASN A 1 374 ? 19.441 3.230 -15.055 1.00 87.50 374 ASN A O 1
ATOM 3201 N N . LYS A 1 375 ? 18.970 1.802 -13.393 1.00 88.00 375 LYS A N 1
ATOM 3202 C CA . LYS A 1 375 ? 20.278 1.131 -13.425 1.00 88.00 375 LYS A CA 1
ATOM 3203 C C . LYS A 1 375 ? 20.487 0.349 -14.726 1.00 88.00 375 LYS A C 1
ATOM 3205 O O . LYS A 1 375 ? 21.565 0.433 -15.309 1.00 88.00 375 LYS A O 1
ATOM 3210 N N . GLN A 1 376 ? 19.477 -0.386 -15.196 1.00 81.75 376 GLN A N 1
ATOM 3211 C CA . GLN A 1 376 ? 19.528 -1.085 -16.487 1.00 81.75 376 GLN A CA 1
ATOM 3212 C C . GLN A 1 376 ? 19.703 -0.092 -17.645 1.00 81.75 376 GLN A C 1
ATOM 3214 O O . GLN A 1 376 ? 20.615 -0.258 -18.454 1.00 81.75 376 GLN A O 1
ATOM 3219 N N . ARG A 1 377 ? 18.919 0.993 -17.664 1.00 83.69 377 ARG A N 1
ATOM 3220 C CA . ARG A 1 377 ? 19.032 2.081 -18.644 1.00 83.69 377 ARG A CA 1
ATOM 3221 C C . ARG A 1 377 ? 20.440 2.691 -18.664 1.00 83.69 377 ARG A C 1
ATOM 3223 O O . ARG A 1 377 ? 21.059 2.753 -19.721 1.00 83.69 377 ARG A O 1
ATOM 3230 N N . ASN A 1 378 ? 20.983 3.061 -17.501 1.00 84.06 378 ASN A N 1
ATOM 3231 C CA . ASN A 1 378 ? 22.333 3.627 -17.386 1.00 84.06 378 ASN A CA 1
ATOM 3232 C C . ASN A 1 378 ? 23.417 2.639 -17.862 1.00 84.06 378 ASN A C 1
ATOM 3234 O O . ASN A 1 378 ? 24.413 3.050 -18.454 1.00 84.06 378 ASN A O 1
ATOM 3238 N N . ASN A 1 379 ? 23.241 1.331 -17.645 1.00 81.12 379 ASN A N 1
ATOM 3239 C CA . ASN A 1 379 ? 24.153 0.321 -18.189 1.00 81.12 379 ASN A CA 1
ATOM 3240 C C . ASN A 1 379 ? 24.117 0.293 -19.728 1.00 81.12 379 ASN A C 1
ATOM 3242 O O . ASN A 1 379 ? 25.174 0.217 -20.353 1.00 81.12 379 ASN A O 1
ATOM 3246 N N . VAL A 1 380 ? 22.932 0.395 -20.341 1.00 77.38 380 VAL A N 1
ATOM 3247 C CA . VAL A 1 380 ? 22.772 0.456 -21.806 1.00 77.38 380 VAL A CA 1
ATOM 3248 C C . VAL A 1 380 ? 23.371 1.745 -22.383 1.00 77.38 380 VAL A C 1
ATOM 3250 O O . VAL A 1 380 ? 24.112 1.673 -23.363 1.00 77.38 380 VAL A O 1
ATOM 3253 N N . GLU A 1 381 ? 23.150 2.900 -21.746 1.00 79.94 381 GLU A N 1
ATOM 3254 C CA . GLU A 1 381 ? 23.772 4.182 -22.126 1.00 79.94 381 GLU A CA 1
ATOM 3255 C C . GLU A 1 381 ? 25.308 4.088 -22.094 1.00 79.94 381 GLU A C 1
ATOM 3257 O O . GLU A 1 381 ? 25.985 4.469 -23.051 1.00 79.94 381 GLU A O 1
ATOM 3262 N N . ASN A 1 382 ? 25.871 3.482 -21.044 1.00 81.56 382 ASN A N 1
ATOM 3263 C CA . ASN A 1 382 ? 27.311 3.245 -20.933 1.00 81.56 382 ASN A CA 1
ATOM 3264 C C . ASN A 1 382 ? 27.850 2.305 -22.028 1.00 81.56 382 ASN A C 1
ATOM 3266 O O . ASN A 1 382 ? 28.925 2.560 -22.577 1.00 81.56 382 ASN A O 1
ATOM 3270 N N . LEU A 1 383 ? 27.124 1.235 -22.376 1.00 78.75 383 LEU A N 1
ATOM 3271 C CA . LEU A 1 383 ? 27.496 0.339 -23.479 1.00 78.75 383 LEU A CA 1
ATOM 3272 C C . LEU A 1 383 ? 27.489 1.079 -24.824 1.00 78.75 383 LEU A C 1
ATOM 3274 O O . LEU A 1 383 ? 28.480 1.016 -25.553 1.00 78.75 383 LEU A O 1
ATOM 3278 N N . TYR A 1 384 ? 26.431 1.842 -25.112 1.00 79.94 384 TYR A N 1
ATOM 3279 C CA . TYR A 1 384 ? 26.334 2.676 -26.312 1.00 79.94 384 TYR A CA 1
ATOM 3280 C C . TYR A 1 384 ? 27.499 3.671 -26.410 1.00 79.94 384 TYR A C 1
ATOM 3282 O O . TYR A 1 384 ? 28.196 3.714 -27.424 1.00 79.94 384 TYR A O 1
ATOM 3290 N N . MET A 1 385 ? 27.782 4.413 -25.335 1.00 79.75 385 MET A N 1
ATOM 3291 C CA . MET A 1 385 ? 28.869 5.398 -25.310 1.00 79.75 385 MET A CA 1
ATOM 3292 C C . MET A 1 385 ? 30.256 4.756 -25.461 1.00 79.75 385 MET A C 1
ATOM 3294 O O . MET A 1 385 ? 31.163 5.376 -26.021 1.00 79.75 385 MET A O 1
ATOM 3298 N N . ASN A 1 386 ? 30.438 3.515 -25.004 1.00 82.19 386 ASN A N 1
ATOM 3299 C CA . ASN A 1 386 ? 31.675 2.761 -25.205 1.00 82.19 386 ASN A CA 1
ATOM 3300 C C . ASN A 1 386 ? 31.850 2.299 -26.661 1.00 82.19 386 ASN A C 1
ATOM 3302 O O . ASN A 1 386 ? 32.946 2.452 -27.207 1.00 82.19 386 ASN A O 1
ATOM 3306 N N . GLU A 1 387 ? 30.801 1.792 -27.314 1.00 78.00 387 GLU A N 1
ATOM 3307 C CA . GLU A 1 387 ? 30.866 1.421 -28.737 1.00 78.00 387 GLU A CA 1
ATOM 3308 C C . GLU A 1 387 ? 30.994 2.642 -29.655 1.00 78.00 387 GLU A C 1
ATOM 3310 O O . GLU A 1 387 ? 31.833 2.644 -30.557 1.00 78.00 387 GLU A O 1
ATOM 3315 N N . TYR A 1 388 ? 30.284 3.734 -29.361 1.00 78.12 388 TYR A N 1
ATOM 3316 C CA . TYR A 1 388 ? 30.447 5.017 -30.049 1.00 78.12 388 TYR A CA 1
ATOM 3317 C C . TYR A 1 388 ? 31.914 5.489 -30.019 1.00 78.12 388 TYR A C 1
ATOM 3319 O O . TYR A 1 388 ? 32.508 5.772 -31.063 1.00 78.12 388 TYR A O 1
ATOM 3327 N N . LYS A 1 389 ? 32.556 5.471 -28.838 1.00 83.12 389 LYS A N 1
ATOM 3328 C CA . LYS A 1 389 ? 33.989 5.794 -28.682 1.00 83.12 389 LYS A CA 1
ATOM 3329 C C . LYS A 1 389 ? 34.906 4.834 -29.453 1.00 83.12 389 LYS A C 1
ATOM 3331 O O . LYS A 1 389 ? 35.937 5.273 -29.966 1.00 83.12 389 LYS A O 1
ATOM 3336 N N . LYS A 1 390 ? 34.574 3.540 -29.554 1.00 84.50 390 LYS A N 1
ATOM 3337 C CA . LYS A 1 390 ? 35.349 2.564 -30.347 1.00 84.50 390 LYS A CA 1
ATOM 3338 C C . LYS A 1 390 ? 35.251 2.848 -31.847 1.00 84.50 390 LYS A C 1
ATOM 3340 O O . LYS A 1 390 ? 36.284 2.867 -32.513 1.00 84.50 390 LYS A O 1
ATOM 3345 N N . CYS A 1 391 ? 34.054 3.105 -32.372 1.00 75.25 391 CYS A N 1
ATOM 3346 C CA . CYS A 1 391 ? 33.865 3.453 -33.782 1.00 75.25 391 CYS A CA 1
ATOM 3347 C C . CYS A 1 391 ? 34.558 4.767 -34.149 1.00 75.25 391 CYS A C 1
ATOM 3349 O O . CYS A 1 391 ? 35.279 4.811 -35.145 1.00 75.25 391 CYS A O 1
ATOM 3351 N N . TYR A 1 392 ? 34.455 5.782 -33.289 1.00 78.31 392 TYR A N 1
ATOM 3352 C CA . TYR A 1 392 ? 35.185 7.043 -33.427 1.00 78.31 392 TYR A CA 1
ATOM 3353 C C . TYR A 1 392 ? 36.703 6.820 -33.546 1.00 78.31 392 TYR A C 1
ATOM 3355 O O . TYR A 1 392 ? 37.344 7.330 -34.463 1.00 78.31 392 TYR A O 1
ATOM 3363 N N . ARG A 1 393 ? 37.290 6.011 -32.647 1.00 86.25 393 ARG A N 1
ATOM 3364 C CA . ARG A 1 393 ? 38.731 5.687 -32.661 1.00 86.25 393 ARG A CA 1
ATOM 3365 C C . ARG A 1 393 ? 39.166 4.922 -33.912 1.00 86.25 393 ARG A C 1
ATOM 3367 O O . ARG A 1 393 ? 40.277 5.137 -34.381 1.00 86.25 393 ARG A O 1
ATOM 3374 N N . LYS A 1 394 ? 38.316 4.035 -34.440 1.00 87.62 394 LYS A N 1
ATOM 3375 C CA . LYS A 1 394 ? 38.600 3.264 -35.661 1.00 87.62 394 LYS A CA 1
ATOM 3376 C C . LYS A 1 394 ? 38.524 4.104 -36.939 1.00 87.62 394 LYS A C 1
ATOM 3378 O O . LYS A 1 394 ? 39.155 3.733 -37.920 1.00 87.62 394 LYS A O 1
ATOM 3383 N N . ASN A 1 395 ? 37.749 5.190 -36.945 1.00 78.62 395 ASN A N 1
ATOM 3384 C CA . ASN A 1 395 ? 37.395 5.914 -38.168 1.00 78.62 395 ASN A CA 1
ATOM 3385 C C . ASN A 1 395 ? 37.390 7.454 -37.997 1.00 78.62 395 ASN A C 1
ATOM 3387 O O . ASN A 1 395 ? 36.384 8.116 -38.263 1.00 78.62 395 ASN A O 1
ATOM 3391 N N . PRO A 1 396 ? 38.525 8.077 -37.613 1.00 71.12 396 PRO A N 1
ATOM 3392 C CA . PRO A 1 396 ? 38.600 9.521 -37.360 1.00 71.12 396 PRO A CA 1
ATOM 3393 C C . PRO A 1 396 ? 38.407 10.402 -38.611 1.00 71.12 396 PRO A C 1
ATOM 3395 O O . PRO A 1 396 ? 38.209 11.609 -38.482 1.00 71.12 396 PRO A O 1
ATOM 3398 N N . GLN A 1 397 ? 38.457 9.841 -39.827 1.00 65.44 397 GLN A N 1
ATOM 3399 C CA . GLN A 1 397 ? 38.269 10.619 -41.060 1.00 65.44 397 GLN A CA 1
ATOM 3400 C C . GLN A 1 397 ? 36.825 11.103 -41.274 1.00 65.44 397 GLN A C 1
ATOM 3402 O O . GLN A 1 397 ? 36.636 12.144 -41.899 1.00 65.44 397 GLN A O 1
ATOM 3407 N N . TYR A 1 398 ? 35.820 10.435 -40.693 1.00 58.72 398 TYR A N 1
ATOM 3408 C CA . TYR A 1 398 ? 34.405 10.805 -40.862 1.00 58.72 398 TYR A CA 1
ATOM 3409 C C . TYR A 1 398 ? 34.061 12.198 -40.301 1.00 58.72 398 TYR A C 1
ATOM 3411 O O . TYR A 1 398 ? 33.062 12.786 -40.700 1.00 58.72 398 TYR A O 1
ATOM 3419 N N . LEU A 1 399 ? 34.905 12.762 -39.427 1.00 51.31 399 LEU A N 1
ATOM 3420 C CA . LEU A 1 399 ? 34.756 14.131 -38.922 1.00 51.31 399 LEU A CA 1
ATOM 3421 C C . LEU A 1 399 ? 35.459 15.194 -39.766 1.00 51.31 399 LEU A C 1
ATOM 3423 O O . LEU A 1 399 ? 34.992 16.330 -39.814 1.00 51.31 399 LEU A O 1
ATOM 3427 N N . LYS A 1 400 ? 36.552 14.851 -40.461 1.00 54.84 400 LYS A N 1
ATOM 3428 C CA . LYS A 1 400 ? 37.302 15.836 -41.260 1.00 54.84 400 LYS A CA 1
ATOM 3429 C C . LYS A 1 400 ? 36.466 16.398 -42.413 1.00 54.84 400 LYS A C 1
ATOM 3431 O O . LYS A 1 400 ? 36.606 17.570 -42.739 1.00 54.84 400 LYS A O 1
ATOM 3436 N N . ASN A 1 401 ? 35.545 15.606 -42.958 1.00 50.00 401 ASN A N 1
ATOM 3437 C CA . ASN A 1 401 ? 34.669 16.048 -44.046 1.00 50.00 401 ASN A CA 1
ATOM 3438 C C . ASN A 1 401 ? 33.409 16.794 -43.565 1.00 50.00 401 ASN A C 1
ATOM 3440 O O . ASN A 1 401 ? 32.756 17.434 -44.380 1.00 50.00 401 ASN A O 1
ATOM 3444 N N . SER A 1 402 ? 33.082 16.774 -42.264 1.00 46.75 402 SER A N 1
ATOM 3445 C CA . SER A 1 402 ? 31.921 17.506 -41.727 1.00 46.75 402 SER A CA 1
ATOM 3446 C C . SER A 1 402 ? 32.200 18.993 -41.473 1.00 46.75 402 SER A C 1
ATOM 3448 O O . SER A 1 402 ? 31.263 19.783 -41.479 1.00 46.75 402 SER A O 1
ATOM 3450 N N . ASN A 1 403 ? 33.463 19.379 -41.252 1.00 46.38 403 ASN A N 1
ATOM 3451 C CA . ASN A 1 403 ? 33.836 20.752 -40.873 1.00 46.38 403 ASN A CA 1
ATOM 3452 C C . ASN A 1 403 ? 34.442 21.584 -42.020 1.00 46.38 403 ASN A C 1
ATOM 3454 O O . ASN A 1 403 ? 34.651 22.783 -41.854 1.00 46.38 403 ASN A O 1
ATOM 3458 N N . ASN A 1 404 ? 34.723 20.983 -43.181 1.00 46.03 404 ASN A N 1
ATOM 3459 C CA . ASN A 1 404 ? 35.442 21.660 -44.271 1.00 46.03 404 ASN A CA 1
ATOM 3460 C C . ASN A 1 404 ? 34.546 22.458 -45.240 1.00 46.03 404 ASN A C 1
ATOM 3462 O O . ASN A 1 404 ? 35.080 23.159 -46.095 1.00 46.03 404 ASN A O 1
ATOM 3466 N N . ASN A 1 405 ? 33.214 22.393 -45.107 1.00 45.78 405 ASN A N 1
ATOM 3467 C CA . ASN A 1 405 ? 32.275 23.115 -45.983 1.00 45.78 405 ASN A CA 1
ATOM 3468 C C . ASN A 1 405 ? 31.669 24.387 -45.364 1.00 45.78 405 ASN A C 1
ATOM 3470 O O . ASN A 1 405 ? 30.968 25.124 -46.053 1.00 45.78 405 ASN A O 1
ATOM 3474 N N . THR A 1 406 ? 31.994 24.723 -44.113 1.00 43.94 406 THR A N 1
ATOM 3475 C CA . THR A 1 406 ? 31.824 26.090 -43.593 1.00 43.94 406 THR A CA 1
ATOM 3476 C C . THR A 1 406 ? 32.984 26.969 -44.062 1.00 43.94 406 THR A C 1
ATOM 3478 O O . THR A 1 406 ? 33.872 27.316 -43.284 1.00 43.94 406 THR A O 1
ATOM 3481 N N . GLN A 1 407 ? 32.988 27.324 -45.354 1.00 41.84 407 GLN A N 1
ATOM 3482 C CA . GLN A 1 407 ? 33.854 28.391 -45.859 1.00 41.84 407 GLN A CA 1
ATOM 3483 C C . GLN A 1 407 ? 33.476 29.706 -45.172 1.00 41.84 407 GLN A C 1
ATOM 3485 O O . GLN A 1 407 ? 32.408 30.271 -45.407 1.00 41.84 407 GLN A O 1
ATOM 3490 N N . SER A 1 408 ? 34.363 30.194 -44.312 1.00 39.16 408 SER A N 1
ATOM 3491 C CA . SER A 1 408 ? 34.222 31.492 -43.672 1.00 39.16 408 SER A CA 1
ATOM 3492 C C . SER A 1 408 ? 34.424 32.608 -44.697 1.00 39.16 408 SER A C 1
ATOM 3494 O O . SER A 1 408 ? 35.505 32.774 -45.263 1.00 39.16 408 SER A O 1
ATOM 3496 N N . THR A 1 409 ? 33.395 33.430 -44.909 1.00 37.69 409 THR A N 1
ATOM 3497 C CA . THR A 1 409 ? 33.555 34.722 -45.582 1.00 37.69 409 THR A CA 1
ATOM 3498 C C . THR A 1 409 ? 34.398 35.626 -44.689 1.00 37.69 409 THR A C 1
ATOM 3500 O O . THR A 1 409 ? 33.915 36.188 -43.705 1.00 37.69 409 THR A O 1
ATOM 3503 N N . SER A 1 410 ? 35.686 35.717 -45.002 1.00 41.69 410 SER A N 1
ATOM 3504 C CA . SER A 1 410 ? 36.670 36.440 -44.207 1.00 41.69 410 SER A CA 1
ATOM 3505 C C . SER A 1 410 ? 36.448 37.953 -44.252 1.00 41.69 410 SER A C 1
ATOM 3507 O O . SER A 1 410 ? 36.667 38.574 -45.293 1.00 41.69 410 SER A O 1
ATOM 3509 N N . SER A 1 411 ? 36.165 38.555 -43.098 1.00 38.53 411 SER A N 1
ATOM 3510 C CA . SER A 1 411 ? 36.401 39.981 -42.862 1.00 38.53 411 SER A CA 1
ATOM 3511 C C . SER A 1 411 ? 37.333 40.146 -41.669 1.00 38.53 411 SER A C 1
ATOM 3513 O O . SER A 1 411 ? 37.053 39.687 -40.565 1.00 38.53 411 SER A O 1
ATOM 3515 N N . ARG A 1 412 ? 38.483 40.773 -41.932 1.00 40.78 412 ARG A N 1
ATOM 3516 C CA . ARG A 1 412 ? 39.514 41.112 -40.946 1.00 40.78 412 ARG A CA 1
ATOM 3517 C C . ARG A 1 412 ? 38.926 41.917 -39.784 1.00 40.78 412 ARG A C 1
ATOM 3519 O O . ARG A 1 412 ? 38.250 42.909 -40.028 1.00 40.78 412 ARG A O 1
ATOM 3526 N N . ASN A 1 413 ? 39.368 41.613 -38.567 1.00 35.03 413 ASN A N 1
ATOM 3527 C CA . ASN A 1 413 ? 40.150 42.581 -37.794 1.00 35.03 413 ASN A CA 1
ATOM 3528 C C . ASN A 1 413 ? 41.021 41.877 -36.747 1.00 35.03 413 ASN A C 1
ATOM 3530 O O . ASN A 1 413 ? 40.684 40.812 -36.241 1.00 35.03 413 ASN A O 1
ATOM 3534 N N . SER A 1 414 ? 42.183 42.466 -36.479 1.00 45.97 414 SER A N 1
ATOM 3535 C CA . SER A 1 414 ? 43.252 41.919 -35.642 1.00 45.97 414 SER A CA 1
ATOM 3536 C C . SER A 1 414 ? 43.494 42.810 -34.429 1.00 45.97 414 SER A C 1
ATOM 3538 O O . SER A 1 414 ? 43.711 44.000 -34.640 1.00 45.97 414 SER A O 1
ATOM 3540 N N . PHE A 1 415 ? 43.574 42.257 -33.212 1.00 30.42 415 PHE A N 1
ATOM 3541 C CA . PHE A 1 415 ? 44.307 42.881 -32.097 1.00 30.42 415 PHE A CA 1
ATOM 3542 C C . PHE A 1 415 ? 44.812 41.856 -31.054 1.00 30.42 415 PHE A C 1
ATOM 3544 O O . PHE A 1 415 ? 44.486 40.675 -31.117 1.00 30.42 415 PHE A O 1
ATOM 3551 N N . ILE A 1 416 ? 45.691 42.330 -30.164 1.00 34.78 416 ILE A N 1
ATOM 3552 C CA . ILE A 1 416 ? 46.748 41.634 -29.392 1.00 34.78 416 ILE A CA 1
ATOM 3553 C C . ILE A 1 416 ? 46.592 42.042 -27.898 1.00 34.78 416 ILE A C 1
ATOM 3555 O O . ILE A 1 416 ? 46.147 43.162 -27.664 1.00 34.78 416 ILE A O 1
ATOM 3559 N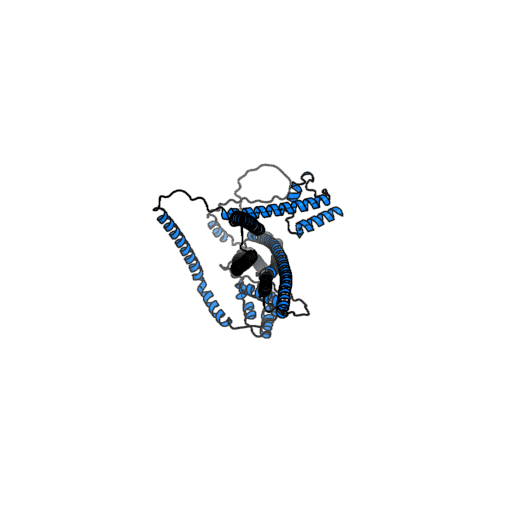 N . SER A 1 417 ? 46.888 41.269 -26.836 1.00 34.09 417 SER A N 1
ATOM 3560 C CA . SER A 1 417 ? 47.695 40.038 -26.620 1.00 34.09 417 SER A CA 1
ATOM 3561 C C . SER A 1 417 ? 47.204 39.195 -25.420 1.00 34.09 417 SER A C 1
ATOM 3563 O O . SER A 1 417 ? 46.603 39.746 -24.509 1.00 34.09 417 SER A O 1
ATOM 3565 N N . ASN A 1 418 ? 47.643 37.926 -25.359 1.00 34.50 418 ASN A N 1
ATOM 3566 C CA . ASN A 1 418 ? 48.007 37.148 -24.152 1.00 34.50 418 ASN A CA 1
ATOM 3567 C C . ASN A 1 418 ? 47.135 37.220 -22.876 1.00 34.50 418 ASN A C 1
ATOM 3569 O O . ASN A 1 418 ? 47.294 38.138 -22.077 1.00 34.50 418 ASN A O 1
ATOM 3573 N N . THR A 1 419 ? 46.525 36.084 -22.518 1.00 30.42 419 THR A N 1
ATOM 3574 C CA . THR A 1 419 ? 46.643 35.511 -21.159 1.00 30.42 419 THR A CA 1
ATOM 3575 C C . THR A 1 419 ? 46.716 33.981 -21.216 1.00 30.42 419 THR A C 1
ATOM 3577 O O . THR A 1 419 ? 46.044 33.334 -22.014 1.00 30.42 419 THR A O 1
ATOM 3580 N N . ASN A 1 420 ? 47.547 33.387 -20.353 1.00 36.03 420 ASN A N 1
ATOM 3581 C CA . ASN A 1 420 ? 47.487 31.960 -20.027 1.00 36.03 420 ASN A CA 1
ATOM 3582 C C . ASN A 1 420 ? 46.384 31.751 -18.982 1.00 36.03 420 ASN A C 1
ATOM 3584 O O . ASN A 1 420 ? 46.482 32.362 -17.921 1.00 36.03 420 ASN A O 1
ATOM 3588 N N . THR A 1 421 ? 45.411 30.867 -19.223 1.00 30.75 421 THR A N 1
ATOM 3589 C CA . THR A 1 421 ? 44.963 29.783 -18.307 1.00 30.75 421 THR A CA 1
ATOM 3590 C C . THR A 1 421 ? 43.670 29.118 -18.800 1.00 30.75 421 THR A C 1
ATOM 3592 O O . THR A 1 421 ? 42.798 29.792 -19.320 1.00 30.75 421 THR A O 1
ATOM 3595 N N . ASN A 1 422 ? 43.588 27.798 -18.580 1.00 34.50 422 ASN A N 1
ATOM 3596 C CA . ASN A 1 422 ? 42.413 26.937 -18.343 1.00 34.50 422 ASN A CA 1
ATOM 3597 C C . ASN A 1 422 ? 41.117 27.040 -19.183 1.00 34.50 422 ASN A C 1
ATOM 3599 O O . ASN A 1 422 ? 40.593 28.101 -19.483 1.00 34.50 422 ASN A O 1
ATOM 3603 N N . TYR A 1 423 ? 40.563 25.849 -19.453 1.00 37.84 423 TYR A N 1
ATOM 3604 C CA . TYR A 1 423 ? 39.233 25.556 -20.006 1.00 37.84 423 TYR A CA 1
ATOM 3605 C C . TYR A 1 423 ? 38.171 26.645 -19.777 1.00 37.84 423 TYR A C 1
ATOM 3607 O O . TYR A 1 423 ? 37.653 26.782 -18.670 1.00 37.84 423 TYR A O 1
ATOM 3615 N N . SER A 1 424 ? 37.782 27.329 -20.852 1.00 31.39 424 SER A N 1
ATOM 3616 C CA . SER A 1 424 ? 36.575 28.149 -20.906 1.00 31.39 424 SER A CA 1
ATOM 3617 C C . SER A 1 424 ? 35.390 27.340 -21.437 1.00 31.39 424 SER A C 1
ATOM 3619 O O . SER A 1 424 ? 35.469 26.668 -22.470 1.00 31.39 424 SER A O 1
ATOM 3621 N N . GLU A 1 425 ? 34.274 27.407 -20.715 1.00 34.09 425 GLU A N 1
ATOM 3622 C CA . GLU A 1 425 ? 32.975 26.947 -21.196 1.00 34.09 425 GLU A CA 1
ATOM 3623 C C . GLU A 1 425 ? 32.489 27.855 -22.335 1.00 34.09 425 GLU A C 1
ATOM 3625 O O . GLU A 1 425 ? 32.645 29.075 -22.290 1.00 34.09 425 GLU A O 1
ATOM 3630 N N . LEU A 1 426 ? 31.896 27.254 -23.368 1.00 30.03 426 LEU A N 1
ATOM 3631 C CA . LEU A 1 426 ? 31.196 27.981 -24.425 1.00 30.03 426 LEU A CA 1
ATOM 3632 C C . LEU A 1 426 ? 29.721 28.110 -24.040 1.00 30.03 426 LEU A C 1
ATOM 3634 O O . LEU A 1 426 ? 28.910 27.240 -24.366 1.00 30.03 426 LEU A O 1
ATOM 3638 N N . GLU A 1 427 ? 29.381 29.205 -23.363 1.00 31.45 427 GLU A N 1
ATOM 3639 C CA . GLU A 1 427 ? 28.004 29.692 -23.345 1.00 31.45 427 GLU A CA 1
ATOM 3640 C C . GLU A 1 427 ? 27.630 30.170 -24.754 1.00 31.45 427 GLU A C 1
ATOM 3642 O O . GLU A 1 427 ? 28.279 31.047 -25.324 1.00 31.45 427 GLU A O 1
ATOM 3647 N N . PHE A 1 428 ? 26.576 29.589 -25.324 1.00 29.61 428 PHE A N 1
ATOM 3648 C CA . PHE A 1 428 ? 25.935 30.119 -26.523 1.00 29.61 428 PHE A CA 1
ATOM 3649 C C . PHE A 1 428 ? 24.740 30.968 -26.094 1.00 29.61 428 PHE A C 1
ATOM 3651 O O . PHE A 1 428 ? 23.806 30.455 -25.478 1.00 29.61 428 PHE A O 1
ATOM 3658 N N . GLN A 1 429 ? 24.768 32.257 -26.433 1.00 29.59 429 GLN A N 1
ATOM 3659 C CA . GLN A 1 429 ? 23.583 33.108 -26.366 1.00 29.59 429 GLN A CA 1
ATOM 3660 C C . GLN A 1 429 ? 22.605 32.713 -27.483 1.00 29.59 429 GLN A C 1
ATOM 3662 O O . GLN A 1 429 ? 23.021 32.378 -28.594 1.00 29.59 429 GLN A O 1
ATOM 3667 N N . ASN A 1 430 ? 21.307 32.728 -27.175 1.00 31.28 430 ASN A N 1
ATOM 3668 C CA . ASN A 1 430 ? 20.250 32.444 -28.143 1.00 31.28 430 ASN A CA 1
ATOM 3669 C C . ASN A 1 430 ? 19.986 33.685 -29.006 1.00 31.28 430 ASN A C 1
ATOM 3671 O O . ASN A 1 430 ? 19.563 34.706 -28.469 1.00 31.28 430 ASN A O 1
ATOM 3675 N N . ASP A 1 431 ? 20.152 33.563 -30.324 1.00 29.38 431 ASP A N 1
ATOM 3676 C CA . ASP A 1 431 ? 19.624 34.518 -31.306 1.00 29.38 431 ASP A CA 1
ATOM 3677 C C . ASP A 1 431 ? 18.456 33.876 -32.072 1.00 29.38 431 ASP A C 1
ATOM 3679 O O . ASP A 1 431 ? 18.638 33.086 -33.005 1.00 29.38 431 ASP A O 1
ATOM 3683 N N . ASP A 1 432 ? 17.232 34.228 -31.677 1.00 34.41 432 ASP A N 1
ATOM 3684 C CA . ASP A 1 432 ? 15.998 33.789 -32.331 1.00 34.41 432 ASP A CA 1
ATOM 3685 C C . ASP A 1 432 ? 15.751 34.569 -33.634 1.00 34.41 432 ASP A C 1
ATOM 3687 O O . ASP A 1 432 ? 14.988 35.534 -33.655 1.00 34.41 432 ASP A O 1
ATOM 3691 N N . ASN A 1 433 ? 16.380 34.162 -34.746 1.00 43.31 433 ASN A N 1
ATOM 3692 C CA . ASN A 1 433 ? 15.922 34.513 -36.103 1.00 43.31 433 ASN A CA 1
ATOM 3693 C C . ASN A 1 433 ? 16.562 33.646 -37.209 1.00 43.31 433 ASN A C 1
ATOM 3695 O O . ASN A 1 433 ? 17.591 33.998 -37.787 1.00 43.31 433 ASN A O 1
ATOM 3699 N N . ILE A 1 434 ? 15.908 32.541 -37.591 1.00 35.81 434 ILE A N 1
ATOM 3700 C CA . ILE A 1 434 ? 16.263 31.767 -38.796 1.00 35.81 434 ILE A CA 1
ATOM 3701 C C . ILE A 1 434 ? 15.128 31.864 -39.820 1.00 35.81 434 ILE A C 1
ATOM 3703 O O . ILE A 1 434 ? 14.067 31.265 -39.673 1.00 35.81 434 ILE A O 1
ATOM 3707 N N . ASN A 1 435 ? 15.373 32.631 -40.884 1.00 38.12 435 ASN A N 1
ATOM 3708 C CA . ASN A 1 435 ? 14.432 32.836 -41.986 1.00 38.12 435 ASN A CA 1
ATOM 3709 C C . ASN A 1 435 ? 14.455 31.680 -43.009 1.00 38.12 435 ASN A C 1
ATOM 3711 O O . ASN A 1 435 ? 15.500 31.083 -43.273 1.00 38.12 435 ASN A O 1
ATOM 3715 N N . ASN A 1 436 ? 13.318 31.447 -43.676 1.00 39.91 436 ASN A N 1
ATOM 3716 C CA . ASN A 1 436 ? 13.030 30.329 -44.602 1.00 39.91 436 ASN A CA 1
ATOM 3717 C C . ASN A 1 436 ? 13.883 30.233 -45.897 1.00 39.91 436 ASN A C 1
ATOM 3719 O O . ASN A 1 436 ? 13.510 29.532 -46.834 1.00 39.91 436 ASN A O 1
ATOM 3723 N N . LYS A 1 437 ? 15.039 30.902 -45.993 1.00 36.53 437 LYS A N 1
ATOM 3724 C CA . LYS A 1 437 ? 15.905 30.877 -47.190 1.00 36.53 437 LYS A CA 1
ATOM 3725 C C . LYS A 1 437 ? 16.844 29.667 -47.288 1.00 36.53 437 LYS A C 1
ATOM 3727 O O . LYS A 1 437 ? 17.378 29.420 -48.363 1.00 36.53 437 LYS A O 1
ATOM 3732 N N . ASN A 1 438 ? 17.041 28.912 -46.205 1.00 43.28 438 ASN A N 1
ATOM 3733 C CA . ASN A 1 438 ? 18.047 27.840 -46.158 1.00 43.28 438 ASN A CA 1
ATOM 3734 C C . ASN A 1 438 ? 17.577 26.473 -46.687 1.00 43.28 438 ASN A C 1
ATOM 3736 O O . ASN A 1 438 ? 18.420 25.608 -46.908 1.00 43.28 438 ASN A O 1
ATOM 3740 N N . ILE A 1 439 ? 16.277 26.260 -46.923 1.00 39.75 439 ILE A N 1
ATOM 3741 C CA . ILE A 1 439 ? 15.758 24.942 -47.337 1.00 39.75 439 ILE A CA 1
ATOM 3742 C C . ILE A 1 439 ? 16.141 24.620 -48.795 1.00 39.75 439 ILE A C 1
ATOM 3744 O O . ILE A 1 439 ? 16.655 23.536 -49.063 1.00 39.75 439 ILE A O 1
ATOM 3748 N N . ASN A 1 440 ? 16.025 25.580 -49.720 1.00 35.22 440 ASN A N 1
ATOM 3749 C CA . ASN A 1 440 ? 16.318 25.354 -51.146 1.00 35.22 440 ASN A CA 1
ATOM 3750 C C . ASN A 1 440 ? 17.809 25.093 -51.450 1.00 35.22 440 ASN A C 1
ATOM 3752 O O . ASN A 1 440 ? 18.133 24.527 -52.490 1.00 35.22 440 ASN A O 1
ATOM 3756 N N . ASN A 1 441 ? 18.725 25.476 -50.554 1.00 37.06 441 ASN A N 1
ATOM 3757 C CA . ASN A 1 441 ? 20.160 25.224 -50.732 1.00 37.06 441 ASN A CA 1
ATOM 3758 C C . ASN A 1 441 ? 20.576 23.798 -50.322 1.00 37.06 441 ASN A C 1
ATOM 3760 O O . ASN A 1 441 ? 21.687 23.378 -50.637 1.00 37.06 441 ASN A O 1
ATOM 3764 N N . ILE A 1 442 ? 19.707 23.051 -49.630 1.00 38.00 442 ILE A N 1
ATOM 3765 C CA . ILE A 1 442 ? 20.001 21.685 -49.171 1.00 38.00 442 ILE A CA 1
ATOM 3766 C C . ILE A 1 442 ? 19.752 20.659 -50.289 1.00 38.00 442 ILE A C 1
ATOM 3768 O O . ILE A 1 442 ? 20.524 19.711 -50.406 1.00 38.00 442 ILE A O 1
ATOM 3772 N N . GLU A 1 443 ? 18.748 20.858 -51.152 1.00 33.59 443 GLU A N 1
ATOM 3773 C CA . GLU A 1 443 ? 18.484 19.948 -52.283 1.00 33.59 443 GLU A CA 1
ATOM 3774 C C . GLU A 1 443 ? 19.595 19.986 -53.344 1.00 33.59 443 GLU A C 1
ATOM 3776 O O . GLU A 1 443 ? 20.089 18.935 -53.749 1.00 33.59 443 GLU A O 1
ATOM 3781 N N . ILE A 1 444 ? 20.082 21.178 -53.713 1.00 36.56 444 ILE A N 1
ATOM 3782 C CA . ILE A 1 444 ? 21.147 21.345 -54.725 1.00 36.56 444 ILE A CA 1
ATOM 3783 C C . ILE A 1 444 ? 22.471 20.686 -54.281 1.00 36.56 444 ILE A C 1
ATOM 3785 O O . ILE A 1 444 ? 23.269 20.248 -55.111 1.00 36.56 444 ILE A O 1
ATOM 3789 N N . PHE A 1 445 ? 22.712 20.569 -52.971 1.00 36.69 445 PHE A N 1
ATOM 3790 C CA . PHE A 1 445 ? 23.960 20.019 -52.436 1.00 36.69 445 PHE A CA 1
ATOM 3791 C C . PHE A 1 445 ? 24.074 18.487 -52.571 1.00 36.69 445 PHE A C 1
ATOM 3793 O O . PHE A 1 445 ? 25.187 17.951 -52.598 1.00 36.69 445 PHE A O 1
ATOM 3800 N N . TYR A 1 446 ? 22.949 17.769 -52.673 1.00 36.16 446 TYR A N 1
ATOM 3801 C CA . TYR A 1 446 ? 22.944 16.303 -52.742 1.00 36.16 446 TYR A CA 1
ATOM 3802 C C . TYR A 1 446 ? 23.223 15.735 -54.142 1.00 36.16 446 TYR A C 1
ATOM 3804 O O . TYR A 1 446 ? 23.711 14.609 -54.238 1.00 36.16 446 TYR A O 1
ATOM 3812 N N . GLU A 1 447 ? 22.985 16.491 -55.218 1.00 36.25 447 GLU A N 1
ATOM 3813 C CA . GLU A 1 447 ? 23.194 15.998 -56.591 1.00 36.25 447 GLU A CA 1
ATOM 3814 C C . GLU A 1 447 ? 24.659 16.061 -57.065 1.00 36.25 447 GLU A C 1
ATOM 3816 O O . GLU A 1 447 ? 25.042 15.327 -57.972 1.00 36.25 447 GLU A O 1
ATOM 3821 N N . GLN A 1 448 ? 25.511 16.895 -56.454 1.00 34.19 448 GLN A N 1
ATOM 3822 C CA . GLN A 1 448 ? 26.845 17.205 -57.003 1.00 34.19 448 GLN A CA 1
ATOM 3823 C C . GLN A 1 448 ? 28.014 16.352 -56.470 1.00 34.19 448 GLN A C 1
ATOM 3825 O O . GLN A 1 448 ? 29.142 16.524 -56.928 1.00 34.19 448 GLN A O 1
ATOM 3830 N N . ASN A 1 449 ? 27.789 15.424 -55.531 1.00 37.97 449 ASN A N 1
ATOM 3831 C CA . ASN A 1 449 ? 28.865 14.676 -54.855 1.00 37.97 449 ASN A CA 1
ATOM 3832 C C . ASN A 1 449 ? 28.802 13.144 -55.041 1.00 37.97 449 ASN A C 1
ATOM 3834 O O . ASN A 1 449 ? 28.982 12.381 -54.091 1.00 37.97 449 ASN A O 1
ATOM 3838 N N . GLN A 1 450 ? 28.613 12.678 -56.281 1.00 37.38 450 GLN A N 1
ATOM 3839 C CA . GLN A 1 450 ? 28.911 11.293 -56.676 1.00 37.38 450 GLN A CA 1
ATOM 3840 C C . GLN A 1 450 ? 30.331 11.178 -57.256 1.00 37.38 450 GLN A C 1
ATOM 3842 O O . GLN A 1 450 ? 30.514 11.196 -58.468 1.00 37.38 450 GLN A O 1
ATOM 3847 N N . ASN A 1 451 ? 31.346 11.036 -56.399 1.00 33.44 451 ASN A N 1
ATOM 3848 C CA . ASN A 1 451 ? 32.684 10.617 -56.831 1.00 33.44 451 ASN A CA 1
ATOM 3849 C C . ASN A 1 451 ? 33.212 9.478 -55.952 1.00 33.44 451 ASN A C 1
ATOM 3851 O O . ASN A 1 451 ? 33.091 9.501 -54.727 1.00 33.44 451 ASN A O 1
ATOM 3855 N N . ASN A 1 452 ? 33.755 8.456 -56.613 1.00 37.06 452 ASN A N 1
ATOM 3856 C CA . ASN A 1 452 ? 33.968 7.130 -56.040 1.00 37.06 452 ASN A CA 1
ATOM 3857 C C . ASN A 1 452 ? 35.139 7.071 -55.049 1.00 37.06 452 ASN A C 1
ATOM 3859 O O . ASN A 1 452 ? 36.232 7.567 -55.316 1.00 37.06 452 ASN A O 1
ATOM 3863 N N . LEU A 1 453 ? 34.925 6.349 -53.950 1.00 35.47 453 LEU A N 1
ATOM 3864 C CA . LEU A 1 453 ? 35.965 5.869 -53.044 1.00 35.47 453 LEU A CA 1
ATOM 3865 C C . LEU A 1 453 ? 35.765 4.361 -52.877 1.00 35.47 453 LEU A C 1
ATOM 3867 O O . LEU A 1 453 ? 34.888 3.919 -52.134 1.00 35.47 453 LEU A O 1
ATOM 3871 N N . GLU A 1 454 ? 36.549 3.573 -53.612 1.00 31.84 454 GLU A N 1
ATOM 3872 C CA . GLU A 1 454 ? 36.484 2.114 -53.535 1.00 31.84 454 GLU A CA 1
ATOM 3873 C C . GLU A 1 454 ? 37.039 1.627 -52.192 1.00 31.84 454 GLU A C 1
ATOM 3875 O O . GLU A 1 454 ? 38.223 1.746 -51.879 1.00 31.84 454 GLU A O 1
ATOM 3880 N N . MET A 1 455 ? 36.144 1.066 -51.388 1.00 34.41 455 MET A N 1
ATOM 3881 C CA . MET A 1 455 ? 36.443 0.365 -50.147 1.00 34.41 455 MET A CA 1
ATOM 3882 C C . MET A 1 455 ? 36.151 -1.124 -50.387 1.00 34.41 455 MET A C 1
ATOM 3884 O O . MET A 1 455 ? 35.151 -1.420 -51.045 1.00 34.41 455 MET A O 1
ATOM 3888 N N . PRO A 1 456 ? 36.950 -2.077 -49.864 1.00 41.06 456 PRO A N 1
ATOM 3889 C CA . PRO A 1 456 ? 36.660 -3.500 -50.025 1.00 41.06 456 PRO A CA 1
ATOM 3890 C C . PRO A 1 456 ? 35.225 -3.816 -49.590 1.00 41.06 456 PRO A C 1
ATOM 3892 O O . PRO A 1 456 ? 34.833 -3.468 -48.474 1.00 41.06 456 PRO A O 1
ATOM 3895 N N . MET A 1 457 ? 34.449 -4.461 -50.468 1.00 37.81 457 MET A N 1
ATOM 3896 C CA . MET A 1 457 ? 32.990 -4.600 -50.334 1.00 37.81 457 MET A CA 1
ATOM 3897 C C . MET A 1 457 ? 32.566 -5.178 -48.972 1.00 37.81 457 MET A C 1
ATOM 3899 O O . MET A 1 457 ? 31.579 -4.741 -48.392 1.00 37.81 457 MET A O 1
ATOM 3903 N N . GLU A 1 458 ? 33.337 -6.115 -48.411 1.00 39.03 458 GLU A N 1
ATOM 3904 C CA . GLU A 1 458 ? 33.084 -6.689 -47.082 1.00 39.03 458 GLU A CA 1
ATOM 3905 C C . GLU A 1 458 ? 33.325 -5.702 -45.932 1.00 39.03 458 GLU A C 1
ATOM 3907 O O . GLU A 1 458 ? 32.540 -5.668 -44.987 1.00 39.03 458 GLU A O 1
ATOM 3912 N N . ALA A 1 459 ? 34.361 -4.860 -46.013 1.00 38.62 459 ALA A N 1
ATOM 3913 C CA . ALA A 1 459 ? 34.620 -3.820 -45.018 1.00 38.62 459 ALA A CA 1
ATOM 3914 C C . ALA A 1 459 ? 33.569 -2.704 -45.102 1.00 38.62 459 ALA A C 1
ATOM 3916 O O . ALA A 1 459 ? 33.061 -2.264 -44.070 1.00 38.62 459 ALA A O 1
ATOM 3917 N N . ALA A 1 460 ? 33.184 -2.308 -46.320 1.00 38.06 460 ALA A N 1
ATOM 3918 C CA . ALA A 1 460 ? 32.089 -1.372 -46.557 1.00 38.06 460 ALA A CA 1
ATOM 3919 C C . ALA A 1 460 ? 30.767 -1.913 -45.994 1.00 38.06 460 ALA A C 1
ATOM 3921 O O . ALA A 1 460 ? 30.103 -1.221 -45.224 1.00 38.06 460 ALA A O 1
ATOM 3922 N N . ASN A 1 461 ? 30.433 -3.174 -46.286 1.00 41.81 461 ASN A N 1
ATOM 3923 C CA . ASN A 1 461 ? 29.231 -3.827 -45.774 1.00 41.81 461 ASN A CA 1
ATOM 3924 C C . ASN A 1 461 ? 29.252 -3.960 -44.247 1.00 41.81 461 ASN A C 1
ATOM 3926 O O . ASN A 1 461 ? 28.258 -3.622 -43.613 1.00 41.81 461 ASN A O 1
ATOM 3930 N N . GLN A 1 462 ? 30.362 -4.378 -43.625 1.00 42.25 462 GLN A N 1
ATOM 3931 C CA . GLN A 1 462 ? 30.451 -4.473 -42.160 1.00 42.25 462 GLN A CA 1
ATOM 3932 C C . GLN A 1 462 ? 30.368 -3.102 -41.477 1.00 42.25 462 GLN A C 1
ATOM 3934 O O . GLN A 1 462 ? 29.653 -2.966 -40.485 1.00 42.25 462 GLN A O 1
ATOM 3939 N N . ILE A 1 463 ? 31.049 -2.075 -41.998 1.00 41.31 463 ILE A N 1
ATOM 3940 C CA . ILE A 1 463 ? 30.996 -0.712 -41.443 1.00 41.31 463 ILE A CA 1
ATOM 3941 C C . ILE A 1 463 ? 29.606 -0.102 -41.646 1.00 41.31 463 ILE A C 1
ATOM 3943 O O . ILE A 1 463 ? 29.091 0.527 -40.725 1.00 41.31 463 ILE A O 1
ATOM 3947 N N . PHE A 1 464 ? 28.962 -0.332 -42.794 1.00 42.41 464 PHE A N 1
ATOM 3948 C CA . PHE A 1 464 ? 27.573 0.057 -43.030 1.00 42.41 464 PHE A CA 1
ATOM 3949 C C . PHE A 1 464 ? 26.637 -0.636 -42.033 1.00 42.41 464 PHE A C 1
ATOM 3951 O O . PHE A 1 464 ? 25.898 0.047 -41.332 1.00 42.41 464 PHE A O 1
ATOM 3958 N N . TYR A 1 465 ? 26.731 -1.959 -41.873 1.00 43.69 465 TYR A N 1
ATOM 3959 C CA . TYR A 1 465 ? 25.914 -2.724 -40.922 1.00 43.69 465 TYR A CA 1
ATOM 3960 C C . TYR A 1 465 ? 26.114 -2.244 -39.473 1.00 43.69 465 TYR A C 1
ATOM 3962 O O . TYR A 1 465 ? 25.151 -2.096 -38.725 1.00 43.69 465 TYR A O 1
ATOM 3970 N N . TYR A 1 466 ? 27.354 -1.939 -39.073 1.00 41.09 466 TYR A N 1
ATOM 3971 C CA . TYR A 1 466 ? 27.682 -1.495 -37.714 1.00 41.09 466 TYR A CA 1
ATOM 3972 C C . TYR A 1 466 ? 27.288 -0.033 -37.444 1.00 41.09 466 TYR A C 1
ATOM 3974 O O . TYR A 1 466 ? 26.755 0.273 -36.379 1.00 41.09 466 TYR A O 1
ATOM 3982 N N . ASN A 1 467 ? 27.497 0.873 -38.406 1.00 39.56 467 ASN A N 1
ATOM 3983 C CA . ASN A 1 467 ? 27.080 2.275 -38.295 1.00 39.56 467 ASN A CA 1
ATOM 3984 C C . ASN A 1 467 ? 25.562 2.426 -38.364 1.00 39.56 467 ASN A C 1
ATOM 3986 O O . ASN A 1 467 ? 25.018 3.269 -37.653 1.00 39.56 467 ASN A O 1
ATOM 3990 N N . GLN A 1 468 ? 24.880 1.592 -39.159 1.00 43.94 468 GLN A N 1
ATOM 3991 C CA . GLN A 1 468 ? 23.440 1.426 -39.031 1.00 43.94 468 GLN A CA 1
ATOM 3992 C C . GLN A 1 468 ? 23.147 1.000 -37.589 1.00 43.94 468 GLN A C 1
ATOM 3994 O O . GLN A 1 468 ? 22.566 1.801 -36.868 1.00 43.94 468 GLN A O 1
ATOM 3999 N N . ASN A 1 469 ? 23.619 -0.164 -37.118 1.00 40.19 469 ASN A N 1
ATOM 4000 C CA . ASN A 1 469 ? 23.310 -0.697 -35.776 1.00 40.19 469 ASN A CA 1
ATOM 4001 C C . ASN A 1 469 ? 23.604 0.265 -34.599 1.00 40.19 469 ASN A C 1
ATOM 4003 O O . ASN A 1 469 ? 22.940 0.181 -33.567 1.00 40.19 469 ASN A O 1
ATOM 4007 N N . LEU A 1 470 ? 24.544 1.204 -34.739 1.00 39.78 470 LEU A N 1
ATOM 4008 C CA . LEU A 1 470 ? 24.804 2.248 -33.739 1.00 39.78 470 LEU A CA 1
ATOM 4009 C C . LEU A 1 470 ? 23.882 3.463 -33.846 1.00 39.78 470 LEU A C 1
ATOM 4011 O O . LEU A 1 470 ? 23.369 3.912 -32.821 1.00 39.78 470 LEU A O 1
ATOM 4015 N N . LYS A 1 471 ? 23.634 3.974 -35.059 1.00 40.44 471 LYS A N 1
ATOM 4016 C CA . LYS A 1 471 ? 22.619 5.016 -35.302 1.00 40.44 471 LYS A CA 1
ATOM 4017 C C . LYS A 1 471 ? 21.273 4.565 -34.730 1.00 40.44 471 LYS A C 1
ATOM 4019 O O . LYS A 1 471 ? 20.622 5.298 -33.995 1.00 40.44 471 LYS A O 1
ATOM 4024 N N . ILE A 1 472 ? 20.975 3.299 -34.992 1.00 42.00 472 ILE A N 1
ATOM 4025 C CA . ILE A 1 472 ? 19.861 2.493 -34.513 1.00 42.00 472 ILE A CA 1
ATOM 4026 C C . ILE A 1 472 ? 19.736 2.488 -32.983 1.00 42.00 472 ILE A C 1
ATOM 4028 O O . ILE A 1 472 ? 18.659 2.740 -32.457 1.00 42.00 472 ILE A O 1
ATOM 4032 N N . LEU A 1 473 ? 20.831 2.263 -32.255 1.00 40.78 473 LEU A N 1
ATOM 4033 C CA . LEU A 1 473 ? 20.820 2.184 -30.791 1.00 40.78 473 LEU A CA 1
ATOM 4034 C C . LEU A 1 473 ? 20.553 3.550 -30.134 1.00 40.78 473 LEU A C 1
ATOM 4036 O O . LEU A 1 473 ? 19.783 3.629 -29.177 1.00 40.78 473 LEU A O 1
ATOM 4040 N N . GLY A 1 474 ? 21.124 4.629 -30.682 1.00 40.66 474 GLY A N 1
ATOM 4041 C CA . GLY A 1 474 ? 20.818 5.999 -30.249 1.00 40.66 474 GLY A CA 1
ATOM 4042 C C . GLY A 1 474 ? 19.379 6.419 -30.580 1.00 40.66 474 GLY A C 1
ATOM 4043 O O . GLY A 1 474 ? 18.717 7.057 -29.764 1.00 40.66 474 GLY A O 1
ATOM 4044 N N . GLN A 1 475 ? 18.877 6.003 -31.748 1.00 43.72 475 GLN A N 1
ATOM 4045 C CA . GLN A 1 475 ? 17.491 6.180 -32.205 1.00 43.72 475 GLN A CA 1
ATOM 4046 C C . GLN A 1 475 ? 16.491 5.520 -31.250 1.00 43.72 475 GLN A C 1
ATOM 4048 O O . GLN A 1 475 ? 15.533 6.154 -30.807 1.00 43.72 475 GLN A O 1
ATOM 4053 N N . THR A 1 476 ? 16.760 4.265 -30.888 1.00 44.28 476 THR A N 1
ATOM 4054 C CA . THR A 1 476 ? 15.984 3.502 -29.912 1.00 44.28 476 THR A CA 1
ATOM 4055 C C . THR A 1 476 ? 15.972 4.183 -28.545 1.00 44.28 476 THR A C 1
ATOM 4057 O O . THR A 1 476 ? 14.913 4.278 -27.931 1.00 44.28 476 THR A O 1
ATOM 4060 N N . TYR A 1 477 ? 17.113 4.704 -28.077 1.00 44.66 477 TYR A N 1
ATOM 4061 C CA . TYR A 1 477 ? 17.191 5.383 -26.780 1.00 44.66 477 TYR A CA 1
ATOM 4062 C C . TYR A 1 477 ? 16.319 6.644 -26.733 1.00 44.66 477 TYR A C 1
ATOM 4064 O O . TYR A 1 477 ? 15.552 6.798 -25.787 1.00 44.66 477 TYR A O 1
ATOM 4072 N N . GLY A 1 478 ? 16.378 7.488 -27.773 1.00 43.72 478 GLY A N 1
ATOM 4073 C CA . GLY A 1 478 ? 15.606 8.733 -27.845 1.00 43.72 478 GLY A CA 1
ATOM 4074 C C . GLY A 1 478 ? 14.093 8.509 -27.861 1.00 43.72 478 GLY A C 1
ATOM 4075 O O . GLY A 1 478 ? 13.394 9.039 -26.997 1.00 43.72 478 GLY A O 1
ATOM 4076 N N . ILE A 1 479 ? 13.593 7.653 -28.765 1.00 47.50 479 ILE A N 1
ATOM 4077 C CA . ILE A 1 479 ? 12.153 7.343 -28.837 1.00 47.50 479 ILE A CA 1
ATOM 4078 C C . ILE A 1 479 ? 11.659 6.659 -27.564 1.00 47.50 479 ILE A C 1
ATOM 4080 O O . ILE A 1 479 ? 10.571 6.991 -27.090 1.00 47.50 479 ILE A O 1
ATOM 4084 N N . ILE A 1 480 ? 12.438 5.731 -26.989 1.00 45.38 480 ILE A N 1
ATOM 4085 C CA . ILE A 1 480 ? 12.062 5.119 -25.712 1.00 45.38 480 ILE A CA 1
ATOM 4086 C C . ILE A 1 480 ? 11.912 6.210 -24.659 1.00 45.38 480 ILE A C 1
ATOM 4088 O O . ILE A 1 480 ? 10.871 6.249 -24.021 1.00 45.38 480 ILE A O 1
ATOM 4092 N N . SER A 1 481 ? 12.876 7.120 -24.494 1.00 42.94 481 SER A N 1
ATOM 4093 C CA . SER A 1 481 ? 12.782 8.158 -23.463 1.00 42.94 481 SER A CA 1
ATOM 4094 C C . SER A 1 481 ? 11.685 9.197 -23.710 1.00 42.94 481 SER A C 1
ATOM 4096 O O . SER A 1 481 ? 11.054 9.609 -22.741 1.00 42.94 481 SER A O 1
ATOM 4098 N N . GLU A 1 482 ? 11.405 9.584 -24.958 1.00 46.62 482 GLU A N 1
ATOM 4099 C CA . GLU A 1 482 ? 10.316 10.511 -25.302 1.00 46.62 482 GLU A CA 1
ATOM 4100 C C . GLU A 1 482 ? 8.939 9.878 -25.048 1.00 46.62 482 GLU A C 1
ATOM 4102 O O . GLU A 1 482 ? 8.139 10.411 -24.278 1.00 46.62 482 GLU A O 1
ATOM 4107 N N . LYS A 1 483 ? 8.672 8.685 -25.601 1.00 49.94 483 LYS A N 1
ATOM 4108 C CA . LYS A 1 483 ? 7.386 7.996 -25.389 1.00 49.94 483 LYS A CA 1
ATOM 4109 C C . LYS A 1 483 ? 7.211 7.538 -23.944 1.00 49.94 483 LYS A C 1
ATOM 4111 O O . LYS A 1 483 ? 6.098 7.572 -23.428 1.00 49.94 483 LYS A O 1
ATOM 4116 N N . TYR A 1 484 ? 8.291 7.171 -23.255 1.00 46.16 484 TYR A N 1
ATOM 4117 C CA . TYR A 1 484 ? 8.288 6.921 -21.812 1.00 46.16 484 TYR A CA 1
ATOM 4118 C C . TYR A 1 484 ? 7.974 8.195 -21.018 1.00 46.16 484 TYR A C 1
ATOM 4120 O O . TYR A 1 484 ? 7.251 8.108 -20.029 1.00 46.16 484 TYR A O 1
ATOM 4128 N N . TYR A 1 485 ? 8.441 9.371 -21.452 1.00 44.62 485 TYR A N 1
ATOM 4129 C CA . TYR A 1 485 ? 8.127 10.652 -20.814 1.00 44.62 485 TYR A CA 1
ATOM 4130 C C . TYR A 1 485 ? 6.651 11.030 -20.969 1.00 44.62 485 TYR A C 1
ATOM 4132 O O . TYR A 1 485 ? 5.979 11.245 -19.960 1.00 44.62 485 TYR A O 1
ATOM 4140 N N . GLU A 1 486 ? 6.118 11.024 -22.195 1.00 53.72 486 GLU A N 1
ATOM 4141 C CA . GLU A 1 486 ? 4.691 11.268 -22.457 1.00 53.72 486 GLU A CA 1
ATOM 4142 C C . GLU A 1 486 ? 3.803 10.274 -21.694 1.00 53.72 486 GLU A C 1
ATOM 4144 O O . GLU A 1 486 ? 2.876 10.666 -20.983 1.00 53.72 486 GLU A O 1
ATOM 4149 N N . HIS A 1 487 ? 4.124 8.978 -21.779 1.00 54.94 487 HIS A N 1
ATOM 4150 C CA . HIS A 1 487 ? 3.385 7.918 -21.099 1.00 54.94 487 HIS A CA 1
ATOM 4151 C C . HIS A 1 487 ? 3.480 8.048 -19.573 1.00 54.94 487 HIS A C 1
ATOM 4153 O O . HIS A 1 487 ? 2.493 7.784 -18.885 1.00 54.94 487 HIS A O 1
ATOM 4159 N N . ILE A 1 488 ? 4.618 8.481 -19.013 1.00 48.88 488 ILE A N 1
ATOM 4160 C CA . ILE A 1 488 ? 4.732 8.786 -17.580 1.00 48.88 488 ILE A CA 1
ATOM 4161 C C . ILE A 1 488 ? 3.900 10.004 -17.209 1.00 48.88 488 ILE A C 1
ATOM 4163 O O . ILE A 1 488 ? 3.187 9.909 -16.215 1.00 48.88 488 ILE A O 1
ATOM 4167 N N . GLN A 1 489 ? 3.934 11.101 -17.968 1.00 51.31 489 GLN A N 1
ATOM 4168 C CA . GLN A 1 489 ? 3.129 12.285 -17.656 1.00 51.31 489 GLN A CA 1
ATOM 4169 C C . GLN A 1 489 ? 1.631 11.970 -17.697 1.00 51.31 489 GLN A C 1
ATOM 4171 O O . GLN A 1 489 ? 0.921 12.261 -16.736 1.00 51.31 489 GLN A O 1
ATOM 4176 N N . GLN A 1 490 ? 1.155 11.298 -18.749 1.00 60.94 490 GLN A N 1
ATOM 4177 C CA . GLN A 1 490 ? -0.244 10.881 -18.868 1.00 60.94 490 GLN A CA 1
ATOM 4178 C C . GLN A 1 490 ? -0.644 9.931 -17.730 1.00 60.94 490 GLN A C 1
ATOM 4180 O O . GLN A 1 490 ? -1.656 10.153 -17.065 1.00 60.94 490 GLN A O 1
ATOM 4185 N N . ASN A 1 491 ? 0.175 8.918 -17.420 1.00 55.66 491 ASN A N 1
ATOM 4186 C CA . ASN A 1 491 ? -0.107 8.012 -16.305 1.00 55.66 491 ASN A CA 1
ATOM 4187 C C . ASN A 1 491 ? 0.011 8.685 -14.931 1.00 55.66 491 ASN A C 1
ATOM 4189 O O . ASN A 1 491 ? -0.720 8.303 -14.023 1.00 55.66 491 ASN A O 1
ATOM 4193 N N . GLN A 1 492 ? 0.906 9.655 -14.738 1.00 53.75 492 GLN A N 1
ATOM 4194 C CA . GLN A 1 492 ? 0.976 10.448 -13.509 1.00 53.75 492 GLN A CA 1
ATOM 4195 C C . GLN A 1 492 ? -0.261 11.329 -13.373 1.00 53.75 492 GLN A C 1
ATOM 4197 O O . GLN A 1 492 ? -0.846 11.351 -12.299 1.00 53.75 492 GLN A O 1
ATOM 4202 N N . HIS A 1 493 ? -0.724 11.971 -14.446 1.00 57.38 493 HIS A N 1
ATOM 4203 C CA . HIS A 1 493 ? -1.950 12.763 -14.432 1.00 57.38 493 HIS A CA 1
ATOM 4204 C C . HIS A 1 493 ? -3.184 11.897 -14.127 1.00 57.38 493 HIS A C 1
ATOM 4206 O O . HIS A 1 493 ? -3.978 12.240 -13.254 1.00 57.38 493 HIS A O 1
ATOM 4212 N N . ILE A 1 494 ? -3.323 10.735 -14.778 1.00 64.19 494 ILE A N 1
ATOM 4213 C CA . ILE A 1 494 ? -4.418 9.781 -14.524 1.00 64.19 494 ILE A CA 1
ATOM 4214 C C . ILE A 1 494 ? -4.356 9.235 -13.090 1.00 64.19 494 ILE A C 1
ATOM 4216 O O . ILE A 1 494 ? -5.377 9.210 -12.405 1.00 64.19 494 ILE A O 1
ATOM 4220 N N . LYS A 1 495 ? -3.169 8.850 -12.597 1.00 56.62 495 LYS A N 1
ATOM 4221 C CA . LYS A 1 495 ? -2.982 8.393 -11.208 1.00 56.62 495 LYS A CA 1
ATOM 4222 C C . LYS A 1 495 ? -3.281 9.498 -10.202 1.00 56.62 495 LYS A C 1
ATOM 4224 O O . LYS A 1 495 ? -3.987 9.233 -9.242 1.00 56.62 495 LYS A O 1
ATOM 4229 N N . ASN A 1 496 ? -2.788 10.716 -10.416 1.00 54.53 496 ASN A N 1
ATOM 4230 C CA . ASN A 1 496 ? -3.024 11.850 -9.524 1.00 54.53 496 ASN A CA 1
ATOM 4231 C C . ASN A 1 496 ? -4.508 12.215 -9.484 1.00 54.53 496 ASN A C 1
ATOM 4233 O O . ASN A 1 496 ? -5.039 12.401 -8.395 1.00 54.53 496 ASN A O 1
ATOM 4237 N N . LYS A 1 497 ? -5.195 12.220 -10.635 1.00 67.31 497 LYS A N 1
ATOM 4238 C CA . LYS A 1 497 ? -6.652 12.383 -10.695 1.00 67.31 497 LYS A CA 1
ATOM 4239 C C . LYS A 1 497 ? -7.364 11.287 -9.899 1.00 67.31 497 LYS A C 1
ATOM 4241 O O . LYS A 1 497 ? -8.117 11.608 -8.992 1.00 67.31 497 LYS A O 1
ATOM 4246 N N . LEU A 1 498 ? -7.042 10.013 -10.140 1.00 62.22 498 LEU A N 1
ATOM 4247 C CA . LEU A 1 498 ? -7.585 8.894 -9.361 1.00 62.22 498 LEU A CA 1
ATOM 4248 C C . LEU A 1 498 ? -7.273 9.009 -7.861 1.00 62.22 498 LEU A C 1
ATOM 4250 O O . LEU A 1 498 ? -8.119 8.657 -7.048 1.00 62.22 498 LEU A O 1
ATOM 4254 N N . TYR A 1 499 ? -6.095 9.487 -7.459 1.00 57.53 499 TYR A N 1
ATOM 4255 C CA . TYR A 1 499 ? -5.769 9.694 -6.046 1.00 57.53 499 TYR A CA 1
ATOM 4256 C C . TYR A 1 499 ? -6.586 10.830 -5.434 1.00 57.53 499 TYR A C 1
ATOM 4258 O O . TYR A 1 499 ? -7.104 10.650 -4.339 1.00 57.53 499 TYR A O 1
ATOM 4266 N N . ILE A 1 500 ? -6.754 11.949 -6.141 1.00 59.44 500 ILE A N 1
ATOM 4267 C CA . ILE A 1 500 ? -7.617 13.060 -5.723 1.00 59.44 500 ILE A CA 1
ATOM 4268 C C . ILE A 1 500 ? -9.071 12.582 -5.607 1.00 59.44 500 ILE A C 1
ATOM 4270 O O . ILE A 1 500 ? -9.698 12.815 -4.579 1.00 59.44 500 ILE A O 1
ATOM 4274 N N . ASP A 1 501 ? -9.580 11.840 -6.591 1.00 65.81 501 ASP A N 1
ATOM 4275 C CA . ASP A 1 501 ? -10.939 11.288 -6.580 1.00 65.81 501 ASP A CA 1
ATOM 4276 C C . ASP A 1 501 ? -11.146 10.317 -5.397 1.00 65.81 501 ASP A C 1
ATOM 4278 O O . ASP A 1 501 ? -12.108 10.466 -4.645 1.00 65.81 501 ASP A O 1
ATOM 4282 N N . ASN A 1 502 ? -10.203 9.395 -5.149 1.00 59.97 502 ASN A N 1
ATOM 4283 C CA . ASN A 1 502 ? -10.242 8.484 -3.993 1.00 59.97 502 ASN A CA 1
ATOM 4284 C C . ASN A 1 502 ? -10.119 9.223 -2.644 1.00 59.97 502 ASN A C 1
ATOM 4286 O O . ASN A 1 502 ? -10.765 8.835 -1.673 1.00 59.97 502 ASN A O 1
ATOM 4290 N N . ILE A 1 503 ? -9.292 10.271 -2.552 1.00 56.09 503 ILE A N 1
ATOM 4291 C CA . ILE A 1 503 ? -9.165 11.100 -1.341 1.00 56.09 503 ILE A CA 1
ATOM 4292 C C . ILE A 1 503 ? -10.469 11.863 -1.093 1.00 56.09 503 ILE A C 1
ATOM 4294 O O . ILE A 1 503 ? -10.959 11.870 0.032 1.00 56.09 503 ILE A O 1
ATOM 4298 N N . ASN A 1 504 ? -11.074 12.435 -2.133 1.00 64.56 504 ASN A N 1
ATOM 4299 C CA . ASN A 1 504 ? -12.354 13.133 -2.047 1.00 64.56 504 ASN A CA 1
ATOM 4300 C C . ASN A 1 504 ? -13.501 12.188 -1.659 1.00 64.56 504 ASN A C 1
ATOM 4302 O O . ASN A 1 504 ? -14.356 12.564 -0.860 1.00 64.56 504 ASN A O 1
ATOM 4306 N N . GLU A 1 505 ? -13.521 10.955 -2.171 1.00 72.00 505 GLU A N 1
ATOM 4307 C CA . GLU A 1 505 ? -14.482 9.928 -1.753 1.00 72.00 505 GLU A CA 1
ATOM 4308 C C . GLU A 1 505 ? -14.274 9.525 -0.283 1.00 72.00 505 GLU A C 1
ATOM 4310 O O . GLU A 1 505 ? -15.235 9.468 0.484 1.00 72.00 505 GLU A O 1
ATOM 4315 N N . LEU A 1 506 ? -13.023 9.334 0.153 1.00 59.12 506 LEU A N 1
ATOM 4316 C CA . LEU A 1 506 ? -12.698 9.065 1.558 1.00 59.12 506 LEU A CA 1
ATOM 4317 C C . LEU A 1 506 ? -13.102 10.220 2.485 1.00 59.12 506 LEU A C 1
ATOM 4319 O O . LEU A 1 506 ? -13.666 9.959 3.544 1.00 59.12 506 LEU A O 1
ATOM 4323 N N . LEU A 1 507 ? -12.867 11.474 2.088 1.00 58.97 507 LEU A N 1
ATOM 4324 C CA . LEU A 1 507 ? -13.289 12.661 2.838 1.00 58.97 507 LEU A CA 1
ATOM 4325 C C . LEU A 1 507 ? -14.817 12.770 2.915 1.00 58.97 507 LEU A C 1
ATOM 4327 O O . LEU A 1 507 ? -15.350 13.041 3.986 1.00 58.97 507 LEU A O 1
ATOM 4331 N N . ARG A 1 508 ? -15.543 12.491 1.823 1.00 69.94 508 ARG A N 1
ATOM 4332 C CA . ARG A 1 508 ? -17.018 12.435 1.834 1.00 69.94 508 ARG A CA 1
ATOM 4333 C C . ARG A 1 508 ? -17.538 11.357 2.781 1.00 69.94 508 ARG A C 1
ATOM 4335 O O . ARG A 1 508 ? -18.423 11.641 3.581 1.00 69.94 508 ARG A O 1
ATOM 4342 N N . ASN A 1 509 ? -16.966 10.155 2.733 1.00 63.84 509 ASN A N 1
ATOM 4343 C CA . ASN A 1 509 ? -17.348 9.055 3.620 1.00 63.84 509 ASN A CA 1
ATOM 4344 C C . ASN A 1 509 ? -17.037 9.385 5.090 1.00 63.84 509 ASN A C 1
ATOM 4346 O O . ASN A 1 509 ? -17.874 9.156 5.959 1.00 63.84 509 ASN A O 1
ATOM 4350 N N . PHE A 1 510 ? -15.876 9.984 5.369 1.00 55.84 510 PHE A N 1
ATOM 4351 C CA . PHE A 1 510 ? -15.499 10.433 6.711 1.00 55.84 510 PHE A CA 1
ATOM 4352 C C . PHE A 1 510 ? -16.443 11.520 7.244 1.00 55.84 510 PHE A C 1
ATOM 4354 O O . PHE A 1 510 ? -16.923 11.419 8.374 1.00 55.84 510 PHE A O 1
ATOM 4361 N N . ASN A 1 511 ? -16.769 12.518 6.420 1.00 61.50 511 ASN A N 1
ATOM 4362 C CA . ASN A 1 511 ? -17.714 13.575 6.774 1.00 61.50 511 ASN A CA 1
ATOM 4363 C C . ASN A 1 511 ? -19.126 13.017 6.999 1.00 61.50 511 ASN A C 1
ATOM 4365 O O . ASN A 1 511 ? -19.760 13.398 7.974 1.00 61.50 511 ASN A O 1
ATOM 4369 N N . SER A 1 512 ? -19.588 12.060 6.183 1.00 74.06 512 SER A N 1
ATOM 4370 C CA . SER A 1 512 ? -20.879 11.380 6.381 1.00 74.06 512 SER A CA 1
ATOM 4371 C C . SER A 1 512 ? -20.937 10.639 7.719 1.00 74.06 512 SER A C 1
ATOM 4373 O O . SER A 1 512 ? -21.868 10.846 8.489 1.00 74.06 512 SER A O 1
ATOM 4375 N N . ILE A 1 513 ? -19.921 9.826 8.037 1.00 62.47 513 ILE A N 1
ATOM 4376 C CA . ILE A 1 513 ? -19.843 9.090 9.312 1.00 62.47 513 ILE A CA 1
ATOM 4377 C C . ILE A 1 513 ? -19.799 10.066 10.498 1.00 62.47 513 ILE A C 1
ATOM 4379 O O . ILE A 1 513 ? -20.439 9.839 11.525 1.00 62.47 513 ILE A O 1
ATOM 4383 N N . THR A 1 514 ? -19.079 11.179 10.351 1.00 55.28 514 THR A N 1
ATOM 4384 C CA . THR A 1 514 ? -18.971 12.226 11.376 1.00 55.28 514 THR A CA 1
ATOM 4385 C C . THR A 1 514 ? -20.312 12.937 11.584 1.00 55.28 514 THR A C 1
ATOM 4387 O O . THR A 1 514 ? -20.752 13.081 12.724 1.00 55.28 514 THR A O 1
ATOM 4390 N N . SER A 1 515 ? -21.022 13.300 10.510 1.00 69.81 515 SER A N 1
ATOM 4391 C CA . SER A 1 515 ? -22.380 13.856 10.571 1.00 69.81 515 SER A CA 1
ATOM 4392 C C . SER A 1 515 ? -23.376 12.887 11.215 1.00 69.81 515 SER A C 1
ATOM 4394 O O . SER A 1 515 ? -24.116 13.300 12.105 1.00 69.81 515 SER A O 1
ATOM 4396 N N . ASP A 1 516 ? -23.353 11.601 10.858 1.00 68.44 516 ASP A N 1
ATOM 4397 C CA . ASP A 1 516 ? -24.216 10.577 11.466 1.00 68.44 516 ASP A CA 1
ATOM 4398 C C . ASP A 1 516 ? -23.942 10.403 12.969 1.00 68.44 516 ASP A C 1
ATOM 4400 O O . ASP A 1 516 ? -24.871 10.187 13.753 1.00 68.44 516 ASP A O 1
ATOM 4404 N N . MET A 1 517 ? -22.679 10.513 13.401 1.00 61.59 517 MET A N 1
ATOM 4405 C CA . MET A 1 517 ? -22.326 10.525 14.825 1.00 61.59 517 MET A CA 1
ATOM 4406 C C . MET A 1 517 ? -22.819 11.794 15.529 1.00 61.59 517 MET A C 1
ATOM 4408 O O . MET A 1 517 ? -23.358 11.694 16.631 1.00 61.59 517 MET A O 1
ATOM 4412 N N . HIS A 1 518 ? -22.696 12.972 14.910 1.00 65.00 518 HIS A N 1
ATOM 4413 C CA . HIS A 1 518 ? -23.231 14.215 15.477 1.00 65.00 518 HIS A CA 1
ATOM 4414 C C . HIS A 1 518 ? -24.758 14.190 15.603 1.00 65.00 518 HIS A C 1
ATOM 4416 O O . HIS A 1 518 ? -25.269 14.588 16.647 1.00 65.00 518 HIS A O 1
ATOM 4422 N N . LEU A 1 519 ? -25.478 13.665 14.606 1.00 74.81 519 LEU A N 1
ATOM 4423 C CA . LEU A 1 519 ? -26.934 13.495 14.660 1.00 74.81 519 LEU A CA 1
ATOM 4424 C C . LEU A 1 519 ? -27.344 12.541 15.791 1.00 74.81 519 LEU A C 1
ATOM 4426 O O . LEU A 1 519 ? -28.157 12.910 16.633 1.00 74.81 519 LEU A O 1
ATOM 4430 N N . LYS A 1 520 ? -26.708 11.366 15.898 1.00 70.31 520 LYS A N 1
ATOM 4431 C CA . LYS A 1 520 ? -26.962 10.424 17.007 1.00 70.31 520 LYS A CA 1
ATOM 4432 C C . LYS A 1 520 ? -26.653 11.031 18.377 1.00 70.31 520 LYS A C 1
ATOM 4434 O O . LYS A 1 520 ? -27.391 10.790 19.328 1.00 70.31 520 LYS A O 1
ATOM 4439 N N . ASN A 1 521 ? -25.592 11.830 18.493 1.00 59.44 521 ASN A N 1
ATOM 4440 C CA . ASN A 1 521 ? -25.265 12.526 19.738 1.00 59.44 521 ASN A CA 1
ATOM 4441 C C . ASN A 1 521 ? -26.293 13.620 20.067 1.00 59.44 521 ASN A C 1
ATOM 4443 O O . ASN A 1 521 ? -26.675 13.747 21.228 1.00 59.44 521 ASN A O 1
ATOM 4447 N N . ALA A 1 522 ? -26.789 14.362 19.072 1.00 68.25 522 ALA A N 1
ATOM 4448 C CA . ALA A 1 522 ? -27.860 15.342 19.251 1.00 68.25 522 ALA A CA 1
ATOM 4449 C C . ALA A 1 522 ? -29.185 14.677 19.673 1.00 68.25 522 ALA A C 1
ATOM 4451 O O . ALA A 1 522 ? -29.856 15.174 20.579 1.00 68.25 522 ALA A O 1
ATOM 4452 N N . ASP A 1 523 ? -29.525 13.517 19.102 1.00 69.56 523 ASP A N 1
ATOM 4453 C CA . ASP A 1 523 ? -30.676 12.710 19.527 1.00 69.56 523 ASP A CA 1
ATOM 4454 C C . ASP A 1 523 ? -30.518 12.210 20.970 1.00 69.56 523 ASP A C 1
ATOM 4456 O O . ASP A 1 523 ? -31.466 12.275 21.758 1.00 69.56 523 ASP A O 1
ATOM 4460 N N . ILE A 1 524 ? -29.328 11.730 21.352 1.00 62.19 524 ILE A N 1
ATOM 4461 C CA . ILE A 1 524 ? -29.027 11.303 22.729 1.00 62.19 524 ILE A CA 1
ATOM 4462 C C . ILE A 1 524 ? -29.147 12.484 23.698 1.00 62.19 524 ILE A C 1
ATOM 4464 O O . ILE A 1 524 ? -29.793 12.338 24.737 1.00 62.19 524 ILE A O 1
ATOM 4468 N N . GLN A 1 525 ? -28.592 13.648 23.349 1.00 60.38 525 GLN A N 1
ATOM 4469 C CA . GLN A 1 525 ? -28.659 14.862 24.162 1.00 60.38 525 GLN A CA 1
ATOM 4470 C C . GLN A 1 525 ? -30.109 15.336 24.331 1.00 60.38 525 GLN A C 1
ATOM 4472 O O . GLN A 1 525 ? -30.578 15.477 25.455 1.00 60.38 525 GLN A O 1
ATOM 4477 N N . THR A 1 526 ? -30.875 15.421 23.241 1.00 73.88 526 THR A N 1
ATOM 4478 C CA . THR A 1 526 ? -32.306 15.776 23.273 1.00 73.88 526 THR A CA 1
ATOM 4479 C C . THR A 1 526 ? -33.110 14.805 24.148 1.00 73.88 526 THR A C 1
ATOM 4481 O O . THR A 1 526 ? -33.974 15.216 24.922 1.00 73.88 526 THR A O 1
ATOM 4484 N N . ASN A 1 527 ? -32.804 13.504 24.086 1.00 65.19 527 ASN A N 1
ATOM 4485 C CA . ASN A 1 527 ? -33.422 12.484 24.939 1.00 65.19 527 ASN A CA 1
ATOM 4486 C C . ASN A 1 527 ? -32.987 12.550 26.414 1.00 65.19 527 ASN A C 1
ATOM 4488 O O . ASN A 1 527 ? -33.707 12.025 27.271 1.00 65.19 527 ASN A O 1
ATOM 4492 N N . LEU A 1 528 ? -31.814 13.112 26.718 1.00 60.28 528 LEU A N 1
ATOM 4493 C CA . LEU A 1 528 ? -31.359 13.387 28.082 1.00 60.28 528 LEU A CA 1
ATOM 4494 C C . LEU A 1 528 ? -32.058 14.633 28.627 1.00 60.28 528 LEU A C 1
ATOM 4496 O O . LEU A 1 528 ? -32.656 14.550 29.697 1.00 60.28 528 LEU A O 1
ATOM 4500 N N . ASP A 1 529 ? -32.086 15.723 27.863 1.00 61.97 529 ASP A N 1
ATOM 4501 C CA . ASP A 1 529 ? -32.693 16.999 28.255 1.00 61.97 529 ASP A CA 1
ATOM 4502 C C . ASP A 1 529 ? -34.203 16.844 28.511 1.00 61.97 529 ASP A C 1
ATOM 4504 O O . ASP A 1 529 ? -34.692 17.171 29.594 1.00 61.97 529 ASP A O 1
ATOM 4508 N N . GLN A 1 530 ? -34.934 16.183 27.601 1.00 69.75 530 GLN A N 1
ATOM 4509 C CA . GLN A 1 530 ? -36.360 15.861 27.789 1.00 69.75 530 GLN A CA 1
ATOM 4510 C C . GLN A 1 530 ? -36.642 14.985 29.024 1.00 69.75 530 GLN A C 1
ATOM 4512 O O . GLN A 1 530 ? -37.754 15.001 29.562 1.00 69.75 530 GLN A O 1
ATOM 4517 N N . LYS A 1 531 ? -35.674 14.172 29.467 1.00 64.81 531 LYS A N 1
ATOM 4518 C CA . LYS A 1 531 ? -35.796 13.389 30.708 1.00 64.81 531 LYS A CA 1
ATOM 4519 C C . LYS A 1 531 ? -35.426 14.217 31.928 1.00 64.81 531 LYS A C 1
ATOM 4521 O O . LYS A 1 531 ? -36.087 14.062 32.949 1.00 64.81 531 LYS A O 1
ATOM 4526 N N . LEU A 1 532 ? -34.436 15.101 31.823 1.00 65.31 532 LEU A N 1
ATOM 4527 C CA . LEU A 1 532 ? -34.067 16.036 32.881 1.00 65.31 532 LEU A CA 1
ATOM 4528 C C . LEU A 1 532 ? -35.258 16.929 33.250 1.00 65.31 532 LEU A C 1
ATOM 4530 O O . LEU A 1 532 ? -35.580 17.060 34.429 1.00 65.31 532 LEU A O 1
ATOM 4534 N N . ASP A 1 533 ? -35.975 17.446 32.249 1.00 69.38 533 ASP A N 1
ATOM 4535 C CA . ASP A 1 533 ? -37.197 18.230 32.451 1.00 69.38 533 ASP A CA 1
ATOM 4536 C C . ASP A 1 533 ? -38.305 17.423 33.136 1.00 69.38 533 ASP A C 1
ATOM 4538 O O . ASP A 1 533 ? -38.917 17.905 34.090 1.00 69.38 533 ASP A O 1
ATOM 4542 N N . LYS A 1 534 ? -38.525 16.162 32.738 1.00 67.75 534 LYS A N 1
ATOM 4543 C CA . LYS A 1 534 ? -39.476 15.278 33.436 1.00 67.75 534 LYS A CA 1
ATOM 4544 C C . LYS A 1 534 ? -39.080 15.040 34.894 1.00 67.75 534 LYS A C 1
ATOM 4546 O O . LYS A 1 534 ? -39.943 15.113 35.765 1.00 67.75 534 LYS A O 1
ATOM 4551 N N . THR A 1 535 ? -37.799 14.814 35.178 1.00 69.44 535 THR A N 1
ATOM 4552 C CA . THR A 1 535 ? -37.296 14.656 36.552 1.00 69.44 535 THR A CA 1
ATOM 4553 C C . THR A 1 535 ? -37.477 15.939 37.366 1.00 69.44 535 THR A C 1
ATOM 4555 O O . THR A 1 535 ? -37.924 15.872 38.509 1.00 69.44 535 THR A O 1
ATOM 4558 N N . ASN A 1 536 ? -37.225 17.114 36.778 1.00 68.75 536 ASN A N 1
ATOM 4559 C CA . ASN A 1 536 ? -37.469 18.411 37.418 1.00 68.75 536 ASN A CA 1
ATOM 4560 C C . ASN A 1 536 ? -38.961 18.629 37.730 1.00 68.75 536 ASN A C 1
ATOM 4562 O O . ASN A 1 536 ? -39.295 19.087 38.824 1.00 68.75 536 ASN A O 1
ATOM 4566 N N . ILE A 1 537 ? -39.862 18.256 36.813 1.00 69.75 537 ILE A N 1
ATOM 4567 C CA . ILE A 1 537 ? -41.318 18.318 37.021 1.00 69.75 537 ILE A CA 1
ATOM 4568 C C . ILE A 1 537 ? -41.749 17.386 38.164 1.00 69.75 537 ILE A C 1
ATOM 4570 O O . ILE A 1 537 ? -42.502 17.811 39.039 1.00 69.75 537 ILE A O 1
ATOM 4574 N N . ILE A 1 538 ? -41.239 16.148 38.211 1.00 66.94 538 ILE A N 1
ATOM 4575 C CA . ILE A 1 538 ? -41.509 15.203 39.311 1.00 66.94 538 ILE A CA 1
ATOM 4576 C C . ILE A 1 538 ? -40.995 15.763 40.646 1.00 66.94 538 ILE A C 1
ATOM 4578 O O . ILE A 1 538 ? -41.706 15.707 41.649 1.00 66.94 538 ILE A O 1
ATOM 4582 N N . LEU A 1 539 ? -39.801 16.366 40.667 1.00 73.19 539 LEU A N 1
ATOM 4583 C CA . LEU A 1 539 ? -39.236 16.974 41.873 1.00 73.19 539 LEU A CA 1
ATOM 4584 C C . LEU A 1 539 ? -40.101 18.139 42.386 1.00 73.19 539 LEU A C 1
ATOM 4586 O O . LEU A 1 539 ? -40.377 18.220 43.584 1.00 73.19 539 LEU A O 1
ATOM 4590 N N . GLN A 1 540 ? -40.576 19.016 41.492 1.00 71.00 540 GLN A N 1
ATOM 4591 C CA . GLN A 1 540 ? -41.487 20.103 41.867 1.00 71.00 540 GLN A CA 1
ATOM 4592 C C . GLN A 1 540 ? -42.855 19.590 42.327 1.00 71.00 540 GLN A C 1
ATOM 4594 O O . GLN A 1 540 ? -43.401 20.116 43.298 1.00 71.00 540 GLN A O 1
ATOM 4599 N N . TYR A 1 541 ? -43.387 18.540 41.697 1.00 70.25 541 TYR A N 1
ATOM 4600 C CA . TYR A 1 541 ? -44.634 17.910 42.127 1.00 70.25 541 TYR A CA 1
ATOM 4601 C C . TYR A 1 541 ? -44.505 17.301 43.531 1.00 70.25 541 TYR A C 1
ATOM 4603 O O . TYR A 1 541 ? -45.352 17.544 44.388 1.00 70.25 541 TYR A O 1
ATOM 4611 N N . ASN A 1 542 ? -43.408 16.599 43.824 1.00 69.94 542 ASN A N 1
ATOM 4612 C CA . ASN A 1 542 ? -43.158 16.037 45.153 1.00 69.94 542 ASN A CA 1
ATOM 4613 C C . ASN A 1 542 ? -43.001 17.132 46.226 1.00 69.94 542 ASN A C 1
ATOM 4615 O O . ASN A 1 542 ? -43.592 17.023 47.300 1.00 69.94 542 ASN A O 1
ATOM 4619 N N . LEU A 1 543 ? -42.298 18.231 45.920 1.00 77.12 543 LEU A N 1
ATOM 4620 C CA . LEU A 1 543 ? -42.213 19.405 46.803 1.00 77.12 543 LEU A CA 1
ATOM 4621 C C . LEU A 1 543 ? -43.585 20.060 47.050 1.00 77.12 543 LEU A C 1
ATOM 4623 O O . LEU A 1 543 ? -43.861 20.521 48.158 1.00 77.12 543 LEU A O 1
ATOM 4627 N N . PHE A 1 544 ? -44.459 20.087 46.042 1.00 77.12 544 PHE A N 1
ATOM 4628 C CA . PHE A 1 544 ? -45.835 20.565 46.183 1.00 77.12 544 PHE A CA 1
ATOM 4629 C C . PHE A 1 544 ? -46.669 19.650 47.097 1.00 77.12 544 PHE A C 1
ATOM 4631 O O . PHE A 1 544 ? -47.334 20.145 48.010 1.00 77.12 544 PHE A O 1
ATOM 4638 N N . ILE A 1 545 ? -46.572 18.325 46.934 1.00 73.75 545 ILE A N 1
ATOM 4639 C CA . ILE A 1 545 ? -47.237 17.349 47.812 1.00 73.75 545 ILE A CA 1
ATOM 4640 C C . ILE A 1 545 ? -46.733 17.457 49.262 1.00 73.75 545 ILE A C 1
ATOM 4642 O O . ILE A 1 545 ? -47.554 17.470 50.182 1.00 73.75 545 ILE A O 1
ATOM 4646 N N . GLU A 1 546 ? -45.423 17.606 49.494 1.00 80.69 546 GLU A N 1
ATOM 4647 C CA . GLU A 1 546 ? -44.885 17.851 50.842 1.00 80.69 546 GLU A CA 1
ATOM 4648 C C . GLU A 1 546 ? -45.470 19.118 51.481 1.00 80.69 546 GLU A C 1
ATOM 4650 O O . GLU A 1 546 ? -45.816 19.113 52.666 1.00 80.69 546 GLU A O 1
ATOM 4655 N N . ASN A 1 547 ? -45.591 20.208 50.718 1.00 79.69 547 ASN A N 1
ATOM 4656 C CA . ASN A 1 547 ? -46.146 21.459 51.230 1.00 79.69 547 ASN A CA 1
ATOM 4657 C C . ASN A 1 547 ? -47.632 21.308 51.595 1.00 79.69 547 ASN A C 1
ATOM 4659 O O . ASN A 1 547 ? -48.007 21.687 52.704 1.00 79.69 547 ASN A O 1
ATOM 4663 N N . LEU A 1 548 ? -48.447 20.656 50.756 1.00 76.62 548 LEU A N 1
ATOM 4664 C CA . LEU A 1 548 ? -49.849 20.346 51.082 1.00 76.62 548 LEU A CA 1
ATOM 4665 C C . LEU A 1 548 ? -49.983 19.478 52.346 1.00 76.62 548 LEU A C 1
ATOM 4667 O O . LEU A 1 548 ? -50.865 19.703 53.179 1.00 76.62 548 LEU A O 1
ATOM 4671 N N . GLN A 1 549 ? -49.095 18.496 52.533 1.00 81.94 549 GLN A N 1
ATOM 4672 C CA . GLN A 1 549 ? -49.072 17.680 53.752 1.00 81.94 549 GLN A CA 1
ATOM 4673 C C . GLN A 1 549 ? -48.696 18.508 54.990 1.00 81.94 549 GLN A C 1
ATOM 4675 O O . GLN A 1 549 ? -49.298 18.331 56.054 1.00 81.94 549 GLN A O 1
ATOM 4680 N N . ARG A 1 550 ? -47.740 19.440 54.870 1.00 82.12 550 ARG A N 1
ATOM 4681 C CA . ARG A 1 550 ? -47.379 20.370 55.954 1.00 82.12 550 ARG A CA 1
ATOM 4682 C C . ARG A 1 550 ? -48.534 21.302 56.305 1.00 82.12 550 ARG A C 1
ATOM 4684 O O . ARG A 1 550 ? -48.828 21.438 57.488 1.00 82.12 550 ARG A O 1
ATOM 4691 N N . GLU A 1 551 ? -49.224 21.873 55.321 1.00 83.31 551 GLU A N 1
ATOM 4692 C CA . GLU A 1 551 ? -50.413 22.710 55.542 1.00 83.31 551 GLU A CA 1
ATOM 4693 C C . GLU A 1 551 ? -51.535 21.927 56.241 1.00 83.31 551 GLU A C 1
ATOM 4695 O O . GLU A 1 551 ? -52.056 22.380 57.261 1.00 83.31 551 GLU A O 1
ATOM 4700 N N . SER A 1 552 ? -51.830 20.702 55.789 1.00 85.25 552 SER A N 1
ATOM 4701 C CA . SER A 1 552 ? -52.800 19.813 56.451 1.00 85.25 552 SER A CA 1
ATOM 4702 C C . SER A 1 552 ? -52.429 19.518 57.912 1.00 85.25 552 SER A C 1
ATOM 4704 O O . SER A 1 552 ? -53.294 19.498 58.791 1.00 85.25 552 SER A O 1
ATOM 4706 N N . ASN A 1 553 ? -51.142 19.315 58.203 1.00 86.00 553 ASN A N 1
ATOM 4707 C CA . ASN A 1 553 ? -50.666 19.068 59.564 1.00 86.00 553 ASN A CA 1
ATOM 4708 C C . ASN A 1 553 ? -50.683 20.336 60.437 1.00 86.00 553 ASN A C 1
ATOM 4710 O O . ASN A 1 553 ? -51.016 20.247 61.619 1.00 86.00 553 ASN A O 1
ATOM 4714 N N . ILE A 1 554 ? -50.405 21.514 59.868 1.00 84.12 554 ILE A N 1
ATOM 4715 C CA . ILE A 1 554 ? -50.563 22.806 60.553 1.00 84.12 554 ILE A CA 1
ATOM 4716 C C . ILE A 1 554 ? -52.035 23.042 60.909 1.00 84.12 554 ILE A C 1
ATOM 4718 O O . ILE A 1 554 ? -52.317 23.403 62.051 1.00 84.12 554 ILE A O 1
ATOM 4722 N N . GLN A 1 555 ? -52.972 22.770 59.994 1.00 83.94 555 GLN A N 1
ATOM 4723 C CA . GLN A 1 555 ? -54.408 22.897 60.261 1.00 83.94 555 GLN A CA 1
ATOM 4724 C C . GLN A 1 555 ? -54.846 21.990 61.423 1.00 83.94 555 GLN A C 1
ATOM 4726 O O . GLN A 1 555 ? -55.437 22.469 62.388 1.00 83.94 555 GLN A O 1
ATOM 4731 N N . LYS A 1 556 ? -54.454 20.707 61.406 1.00 88.12 556 LYS A N 1
ATOM 4732 C CA . LYS A 1 556 ? -54.735 19.763 62.508 1.00 88.12 556 LYS A CA 1
ATOM 4733 C C . LYS A 1 556 ? -54.202 20.254 63.859 1.00 88.12 556 LYS A C 1
ATOM 4735 O O . LYS A 1 556 ? -54.882 20.104 64.872 1.00 88.12 556 LYS A O 1
ATOM 4740 N N . LEU A 1 557 ? -53.004 20.845 63.890 1.00 83.06 557 LEU A N 1
ATOM 4741 C CA . LEU A 1 557 ? -52.421 21.417 65.110 1.00 83.06 557 LEU A CA 1
ATOM 4742 C C . LEU A 1 557 ? -53.184 22.662 65.591 1.00 83.06 557 LEU A C 1
ATOM 4744 O O . LEU A 1 557 ? -53.379 22.827 66.796 1.00 83.06 557 LEU A O 1
ATOM 4748 N N . GLN A 1 558 ? -53.654 23.518 64.678 1.00 81.12 558 GLN A N 1
ATOM 4749 C CA . GLN A 1 558 ? -54.510 24.658 65.023 1.00 81.12 558 GLN A CA 1
ATOM 4750 C C . GLN A 1 558 ? -55.845 24.194 65.618 1.00 81.12 558 GLN A C 1
ATOM 4752 O O . GLN A 1 558 ? -56.241 24.685 66.676 1.00 81.12 558 GLN A O 1
ATOM 4757 N N . ASP A 1 559 ? -56.492 23.194 65.017 1.00 84.19 559 ASP A N 1
ATOM 4758 C CA . ASP A 1 559 ? -57.756 22.637 65.511 1.00 84.19 559 ASP A CA 1
ATOM 4759 C C . ASP A 1 559 ? -57.589 21.995 66.904 1.00 84.19 559 ASP A C 1
ATOM 4761 O O . ASP A 1 559 ? -58.415 22.197 67.800 1.00 84.19 559 ASP A O 1
ATOM 4765 N N . GLN A 1 560 ? -56.480 21.278 67.136 1.00 86.44 560 GLN A N 1
ATOM 4766 C CA . GLN A 1 560 ? -56.122 20.735 68.454 1.00 86.44 560 GLN A CA 1
ATOM 4767 C C . GLN A 1 560 ? -55.910 21.834 69.507 1.00 86.44 560 GLN A C 1
ATOM 4769 O O . GLN A 1 560 ? -56.392 21.698 70.637 1.00 86.44 560 GLN A O 1
ATOM 4774 N N . LEU A 1 561 ? -55.231 22.931 69.155 1.00 78.75 561 LEU A N 1
ATOM 4775 C CA . LEU A 1 561 ? -55.041 24.079 70.047 1.00 78.75 561 LEU A CA 1
ATOM 4776 C C . LEU A 1 561 ? -56.374 24.761 70.381 1.00 78.75 561 LEU A C 1
ATOM 4778 O O . LEU A 1 561 ? -56.649 24.997 71.557 1.00 78.75 561 LEU A O 1
ATOM 4782 N N . ILE A 1 562 ? -57.234 24.997 69.385 1.00 80.94 562 ILE A N 1
ATOM 4783 C CA . ILE A 1 562 ? -58.570 25.586 69.572 1.00 80.94 562 ILE A CA 1
ATOM 4784 C C . ILE A 1 562 ? -59.420 24.722 70.514 1.00 80.94 562 ILE A C 1
ATOM 4786 O O . ILE A 1 562 ? -60.031 25.241 71.451 1.00 80.94 562 ILE A O 1
ATOM 4790 N N . ASN A 1 563 ? -59.438 23.403 70.310 1.00 79.12 563 ASN A N 1
ATOM 4791 C CA . ASN A 1 563 ? -60.192 22.481 71.161 1.00 79.12 563 ASN A CA 1
ATOM 4792 C C . ASN A 1 563 ? -59.623 22.416 72.589 1.00 79.12 563 ASN A C 1
ATOM 4794 O O . ASN A 1 563 ? -60.384 22.432 73.557 1.00 79.12 563 ASN A O 1
ATOM 4798 N N . SER A 1 564 ? -58.296 22.448 72.739 1.00 76.94 564 SER A N 1
ATOM 4799 C CA . SER A 1 564 ? -57.637 22.530 74.051 1.00 76.94 564 SER A CA 1
ATOM 4800 C C . SER A 1 564 ? -57.998 23.823 74.794 1.00 76.94 564 SER A C 1
ATOM 4802 O O . SER A 1 564 ? -58.292 23.790 75.989 1.00 76.94 564 SER A O 1
ATOM 4804 N N . SER A 1 565 ? -58.048 24.960 74.090 1.00 74.44 565 SER A N 1
ATOM 4805 C CA . SER A 1 565 ? -58.460 26.249 74.660 1.00 74.44 565 SER A CA 1
ATOM 4806 C C . SER A 1 565 ? -59.936 26.269 75.071 1.00 74.44 565 SER A C 1
ATOM 4808 O O . SER A 1 565 ? -60.250 26.743 76.161 1.00 74.44 565 SER A O 1
ATOM 4810 N N . LYS A 1 566 ? -60.843 25.705 74.260 1.00 72.69 566 LYS A N 1
ATOM 4811 C CA . LYS A 1 566 ? -62.270 25.560 74.617 1.00 72.69 566 LYS A CA 1
ATOM 4812 C C . LYS A 1 566 ? -62.457 24.724 75.889 1.00 72.69 566 LYS A C 1
ATOM 4814 O O . LYS A 1 566 ? -63.210 25.121 76.776 1.00 72.69 566 LYS A O 1
ATOM 4819 N N . ASN A 1 567 ? -61.718 23.622 76.021 1.00 72.50 567 ASN A N 1
ATOM 4820 C CA . ASN A 1 567 ? -61.778 22.765 77.208 1.00 72.50 567 ASN A CA 1
ATOM 4821 C C . ASN A 1 567 ? -61.268 23.472 78.478 1.00 72.50 567 ASN A C 1
ATOM 4823 O O . ASN A 1 567 ? -61.845 23.282 79.545 1.00 72.50 567 ASN A O 1
ATOM 4827 N N . GLN A 1 568 ? -60.248 24.333 78.374 1.00 68.50 568 GLN A N 1
ATOM 4828 C CA . GLN A 1 568 ? -59.775 25.146 79.507 1.00 68.50 568 GLN A CA 1
ATOM 4829 C C . GLN A 1 568 ? -60.751 26.265 79.905 1.00 68.50 568 GLN A C 1
ATOM 4831 O O . GLN A 1 568 ? -60.833 26.609 81.084 1.00 68.50 568 GLN A O 1
ATOM 4836 N N . ILE A 1 569 ? -61.500 26.830 78.952 1.00 61.16 569 ILE A N 1
ATOM 4837 C CA . ILE A 1 569 ? -62.529 27.846 79.231 1.00 61.16 569 ILE A CA 1
ATOM 4838 C C . ILE A 1 569 ? -63.704 27.222 80.001 1.00 61.16 569 ILE A C 1
ATOM 4840 O O . ILE A 1 569 ? -64.152 27.795 80.990 1.00 61.16 569 ILE A O 1
ATOM 4844 N N . ASN A 1 570 ? -64.127 26.011 79.631 1.00 56.62 570 ASN A N 1
ATOM 4845 C CA . ASN A 1 570 ? -65.232 25.300 80.289 1.00 56.62 570 ASN A CA 1
ATOM 4846 C C . ASN A 1 570 ? -64.903 24.751 81.697 1.00 56.62 570 ASN A C 1
ATOM 4848 O O . ASN A 1 570 ? -65.787 24.203 82.349 1.00 56.62 570 ASN A O 1
ATOM 4852 N N . GLN A 1 571 ? -63.662 24.888 82.182 1.00 55.03 571 GLN A N 1
ATOM 4853 C CA . GLN A 1 571 ? -63.247 24.470 83.533 1.00 55.03 571 GLN A CA 1
ATOM 4854 C C . GLN A 1 571 ? -63.144 25.624 84.547 1.00 55.03 571 GLN A C 1
ATOM 4856 O O . GLN A 1 571 ? -62.701 25.408 85.675 1.00 55.03 571 GLN A O 1
ATOM 4861 N N . LYS A 1 572 ? -63.545 26.853 84.189 1.00 51.16 572 LYS A N 1
ATOM 4862 C CA . LYS A 1 572 ? -63.597 27.985 85.129 1.00 51.16 572 LYS A CA 1
ATOM 4863 C C . LYS A 1 572 ? -65.041 28.371 85.445 1.00 51.16 572 LYS A C 1
ATOM 4865 O O . LYS A 1 572 ? -65.813 28.669 84.541 1.00 51.16 572 LYS A O 1
ATOM 4870 N N . ASN A 1 573 ? -65.371 28.371 86.741 1.00 47.78 573 ASN A N 1
ATOM 4871 C CA . ASN A 1 573 ? -66.703 28.681 87.269 1.00 47.78 573 ASN A CA 1
ATOM 4872 C C . ASN A 1 573 ? -67.282 29.987 86.687 1.00 47.78 573 ASN A C 1
ATOM 4874 O O . ASN A 1 573 ? -66.579 31.002 86.668 1.00 47.78 573 ASN A O 1
ATOM 4878 N N . PRO A 1 574 ? -68.565 29.999 86.280 1.00 50.00 574 PRO A N 1
ATOM 4879 C CA . PRO A 1 574 ? -69.198 31.155 85.663 1.00 50.00 574 PRO A CA 1
ATOM 4880 C C . PRO A 1 574 ? -69.808 32.098 86.712 1.00 50.00 574 PRO A C 1
ATOM 4882 O O . PRO A 1 574 ? -71.011 32.327 86.706 1.00 50.00 574 PRO A O 1
ATOM 4885 N N . GLU A 1 575 ? -68.994 32.681 87.595 1.00 46.59 575 GLU A N 1
ATOM 4886 C CA . GLU A 1 575 ? -69.462 33.752 88.487 1.00 46.59 575 GLU A CA 1
ATOM 4887 C C . GLU A 1 575 ? -68.401 34.849 88.676 1.00 46.59 575 GLU A C 1
ATOM 4889 O O . GLU A 1 575 ? -67.261 34.594 89.056 1.00 46.59 575 GLU A O 1
ATOM 4894 N N . ASN A 1 576 ? -68.809 36.092 88.395 1.00 50.81 576 ASN A N 1
ATOM 4895 C CA . ASN A 1 576 ? -68.090 37.348 88.641 1.00 50.81 576 ASN A CA 1
ATOM 4896 C C . ASN A 1 576 ? -66.685 37.524 88.020 1.00 50.81 576 ASN A C 1
ATOM 4898 O O . ASN A 1 576 ? -65.679 37.497 88.726 1.00 50.81 576 ASN A O 1
ATOM 4902 N N . ASN A 1 577 ? -66.629 37.892 86.726 1.00 44.31 577 ASN A N 1
ATOM 4903 C CA . ASN A 1 577 ? -65.865 39.074 86.257 1.00 44.31 577 ASN A CA 1
ATOM 4904 C C . ASN A 1 577 ? -66.063 39.369 84.751 1.00 44.31 577 ASN A C 1
ATOM 4906 O O . ASN A 1 577 ? -65.257 38.976 83.905 1.00 44.31 577 ASN A O 1
ATOM 4910 N N . LEU A 1 578 ? -67.108 40.126 84.396 1.00 50.12 578 LEU A N 1
ATOM 4911 C CA . LEU A 1 578 ? -67.424 40.412 82.986 1.00 50.12 578 LEU A CA 1
ATOM 4912 C C . LEU A 1 578 ? -66.490 41.445 82.311 1.00 50.12 578 LEU A C 1
ATOM 4914 O O . LEU A 1 578 ? -66.534 41.587 81.094 1.00 50.12 578 LEU A O 1
ATOM 4918 N N . ASN A 1 579 ? -65.641 42.161 83.065 1.00 51.50 579 ASN A N 1
ATOM 4919 C CA . ASN A 1 579 ? -64.901 43.333 82.557 1.00 51.50 579 ASN A CA 1
ATOM 4920 C C . ASN A 1 579 ? -63.362 43.175 82.496 1.00 51.50 579 ASN A C 1
ATOM 4922 O O . ASN A 1 579 ? -62.667 44.082 82.045 1.00 51.50 579 ASN A O 1
ATOM 4926 N N . TYR A 1 580 ? -62.812 42.027 82.915 1.00 50.81 580 TYR A N 1
ATOM 4927 C CA . TYR A 1 580 ? -61.367 41.732 82.808 1.00 50.81 580 TYR A CA 1
ATOM 4928 C C . TYR A 1 580 ? -61.007 40.756 81.672 1.00 50.81 580 TYR A C 1
ATOM 4930 O O . TYR A 1 580 ? -59.853 40.703 81.246 1.00 50.81 580 TYR A O 1
ATOM 4938 N N . SER A 1 581 ? -61.989 40.014 81.144 1.00 52.88 581 SER A N 1
ATOM 4939 C CA . SER A 1 581 ? -61.762 38.949 80.154 1.00 52.88 581 SER A CA 1
ATOM 4940 C C . SER A 1 581 ? -61.354 39.484 78.771 1.00 52.88 581 SER A C 1
ATOM 4942 O O . SER A 1 581 ? -60.350 39.049 78.209 1.00 52.88 581 SER A O 1
ATOM 4944 N N . GLN A 1 582 ? -62.061 40.494 78.246 1.00 55.84 582 GLN A N 1
ATOM 4945 C CA . GLN A 1 582 ? -61.864 40.969 76.866 1.00 55.84 582 GLN A CA 1
ATOM 4946 C C . GLN A 1 582 ? -60.475 41.587 76.617 1.00 55.84 582 GLN A C 1
ATOM 4948 O O . GLN A 1 582 ? -59.872 41.335 75.574 1.00 55.84 582 GLN A O 1
ATOM 4953 N N . LYS A 1 583 ? -59.914 42.333 77.584 1.00 58.53 583 LYS A N 1
ATOM 4954 C CA . LYS A 1 583 ? -58.540 42.863 77.469 1.00 58.53 583 LYS A CA 1
ATOM 4955 C C . LYS A 1 583 ? -57.477 41.763 77.523 1.00 58.53 583 LYS A C 1
ATOM 4957 O O . LYS A 1 583 ? -56.485 41.867 76.807 1.00 58.53 583 LYS A O 1
ATOM 4962 N N . GLN A 1 584 ? -57.672 40.709 78.321 1.00 58.38 584 GLN A N 1
ATOM 4963 C CA . GLN A 1 584 ? -56.737 39.578 78.338 1.00 58.38 584 GLN A CA 1
ATOM 4964 C C . GLN A 1 584 ? -56.857 38.715 77.075 1.00 58.38 584 GLN A C 1
ATOM 4966 O O . GLN A 1 584 ? -55.826 38.329 76.529 1.00 58.38 584 GLN A O 1
ATOM 4971 N N . GLN A 1 585 ? -58.066 38.488 76.547 1.00 59.72 585 GLN A N 1
ATOM 4972 C CA . GLN A 1 585 ? -58.248 37.818 75.253 1.00 59.72 585 GLN A CA 1
ATOM 4973 C C . GLN A 1 585 ? -57.567 38.589 74.116 1.00 59.72 585 GLN A C 1
ATOM 4975 O O . GLN A 1 585 ? -56.729 38.004 73.437 1.00 59.72 585 GLN A O 1
ATOM 4980 N N . GLN A 1 586 ? -57.789 39.903 73.977 1.00 67.44 586 GLN A N 1
ATOM 4981 C CA . GLN A 1 586 ? -57.090 40.701 72.956 1.00 67.44 586 GLN A CA 1
ATOM 4982 C C . GLN A 1 586 ? -55.562 40.707 73.129 1.00 67.44 586 GLN A C 1
ATOM 4984 O O . GLN A 1 586 ? -54.833 40.678 72.139 1.00 67.44 586 GLN A O 1
ATOM 4989 N N . GLN A 1 587 ? -55.040 40.724 74.360 1.00 68.12 587 GLN A N 1
ATOM 4990 C CA . GLN A 1 587 ? -53.590 40.638 74.585 1.00 68.12 587 GLN A CA 1
ATOM 4991 C C . GLN A 1 587 ? -53.018 39.259 74.224 1.00 68.12 587 GLN A C 1
ATOM 4993 O O . GLN A 1 587 ? -51.922 39.188 73.666 1.00 68.12 587 GLN A O 1
ATOM 4998 N N . ILE A 1 588 ? -53.745 38.172 74.496 1.00 71.19 588 ILE A N 1
ATOM 4999 C CA . ILE A 1 588 ? -53.342 36.809 74.120 1.00 71.19 588 ILE A CA 1
ATOM 5000 C C . ILE A 1 588 ? -53.428 36.622 72.600 1.00 71.19 588 ILE A C 1
ATOM 5002 O O . ILE A 1 588 ? -52.476 36.122 72.003 1.00 71.19 588 ILE A O 1
ATOM 5006 N N . GLU A 1 589 ? -54.500 37.084 71.954 1.00 67.62 589 GLU A N 1
ATOM 5007 C CA . GLU A 1 589 ? -54.649 37.055 70.495 1.00 67.62 589 GLU A CA 1
ATOM 5008 C C . GLU A 1 589 ? -53.546 37.858 69.803 1.00 67.62 589 GLU A C 1
ATOM 5010 O O . GLU A 1 589 ? -52.867 37.320 68.931 1.00 67.62 589 GLU A O 1
ATOM 5015 N N . ASN A 1 590 ? -53.273 39.093 70.237 1.00 71.56 590 ASN A N 1
ATOM 5016 C CA . ASN A 1 590 ? -52.199 39.908 69.663 1.00 71.56 590 ASN A CA 1
ATOM 5017 C C . ASN A 1 590 ? -50.808 39.281 69.874 1.00 71.56 590 ASN A C 1
ATOM 5019 O O . ASN A 1 590 ? -49.980 39.309 68.962 1.00 71.56 590 ASN A O 1
ATOM 5023 N N . LYS A 1 591 ? -50.550 38.660 71.035 1.00 73.00 591 LYS A N 1
ATOM 5024 C CA . LYS A 1 591 ? -49.278 37.972 71.330 1.00 73.00 591 LYS A CA 1
ATOM 5025 C C . LYS A 1 591 ? -49.110 36.664 70.549 1.00 73.00 591 LYS A C 1
ATOM 5027 O O . LYS A 1 591 ? -47.989 36.304 70.192 1.00 73.00 591 LYS A O 1
ATOM 5032 N N . ASN A 1 592 ? -50.200 35.956 70.264 1.00 69.19 592 ASN A N 1
ATOM 5033 C CA . ASN A 1 592 ? -50.177 34.768 69.412 1.00 69.19 592 ASN A CA 1
ATOM 5034 C C . ASN A 1 592 ? -50.047 35.154 67.931 1.00 69.19 592 ASN A C 1
ATOM 5036 O O . ASN A 1 592 ? -49.283 34.523 67.203 1.00 69.19 592 ASN A O 1
ATOM 5040 N N . ARG A 1 593 ? -50.711 36.234 67.500 1.00 68.81 593 ARG A N 1
ATOM 5041 C CA . ARG A 1 593 ? -50.627 36.770 66.135 1.00 68.81 593 ARG A CA 1
ATOM 5042 C C . ARG A 1 593 ? -49.230 37.305 65.813 1.00 68.81 593 ARG A C 1
ATOM 5044 O O . ARG A 1 593 ? -48.735 37.025 64.727 1.00 68.81 593 ARG A O 1
ATOM 5051 N N . SER A 1 594 ? -48.554 37.982 66.749 1.00 70.06 594 SER A N 1
ATOM 5052 C CA . SER A 1 594 ? -47.164 38.422 66.538 1.00 70.06 594 SER A CA 1
ATOM 5053 C C . SER A 1 594 ? -46.176 37.252 66.449 1.00 70.06 594 SER A C 1
ATOM 5055 O O . SER A 1 594 ? -45.310 37.264 65.578 1.00 70.06 594 SER A O 1
ATOM 5057 N N . LYS A 1 595 ? -46.347 36.197 67.261 1.00 68.94 595 LYS A N 1
ATOM 5058 C CA . LYS A 1 595 ? -45.560 34.953 67.142 1.00 68.94 595 LYS A CA 1
ATOM 5059 C C . LYS A 1 595 ? -45.792 34.216 65.818 1.00 68.94 595 LYS A C 1
ATOM 5061 O O . LYS A 1 595 ? -44.852 33.660 65.259 1.00 68.94 595 LYS A O 1
ATOM 5066 N N . LEU A 1 596 ? -47.030 34.193 65.321 1.00 65.62 596 LEU A N 1
ATOM 5067 C CA . LEU A 1 596 ? -47.362 33.612 64.015 1.00 65.62 596 LEU A CA 1
ATOM 5068 C C . LEU A 1 596 ? -46.708 34.393 62.870 1.00 65.62 596 LEU A C 1
ATOM 5070 O O . LEU A 1 596 ? -46.122 33.783 61.979 1.00 65.62 596 LEU A O 1
ATOM 5074 N N . LEU A 1 597 ? -46.742 35.728 62.929 1.00 67.56 597 LEU A N 1
ATOM 5075 C CA . LEU A 1 597 ? -46.076 36.587 61.949 1.00 67.56 597 LEU A CA 1
ATOM 5076 C C . LEU A 1 597 ? -44.551 36.386 61.957 1.00 67.56 597 LEU A C 1
ATOM 5078 O O . LEU A 1 597 ? -43.993 36.102 60.899 1.00 67.56 597 LEU A O 1
ATOM 5082 N N . SER A 1 598 ? -43.889 36.400 63.124 1.00 72.62 598 SER A N 1
ATOM 5083 C CA . SER A 1 598 ? -42.428 36.208 63.172 1.00 72.62 598 SER A CA 1
ATOM 5084 C C . SER A 1 598 ? -41.997 34.809 62.713 1.00 72.62 598 SER A C 1
ATOM 5086 O O . SER A 1 598 ? -40.957 34.657 62.079 1.00 72.62 598 SER A O 1
ATOM 5088 N N . ASN A 1 599 ? -42.788 33.768 62.998 1.00 64.25 599 ASN A N 1
ATOM 5089 C CA . ASN A 1 599 ? -42.502 32.420 62.500 1.00 64.25 599 ASN A CA 1
ATOM 5090 C C . ASN A 1 599 ? -42.645 32.331 60.972 1.00 64.25 599 ASN A C 1
ATOM 5092 O O . ASN A 1 599 ? -41.814 31.693 60.324 1.00 64.25 599 ASN A O 1
ATOM 5096 N N . ASN A 1 600 ? -43.649 32.992 60.390 1.00 63.53 600 ASN A N 1
ATOM 5097 C CA . ASN A 1 600 ? -43.835 33.025 58.939 1.00 63.53 600 ASN A CA 1
ATOM 5098 C C . ASN A 1 600 ? -42.717 33.811 58.231 1.00 63.53 600 ASN A C 1
ATOM 5100 O O . ASN A 1 600 ? -42.238 33.364 57.190 1.00 63.53 600 ASN A O 1
ATOM 5104 N N . GLU A 1 601 ? -42.227 34.911 58.815 1.00 72.19 601 GLU A N 1
ATOM 5105 C CA . GLU A 1 601 ? -41.050 35.635 58.306 1.00 72.19 601 GLU A CA 1
ATOM 5106 C C . GLU A 1 601 ? -39.783 34.763 58.323 1.00 72.19 601 GLU A C 1
ATOM 5108 O O . GLU A 1 601 ? -39.075 34.686 57.317 1.00 72.19 601 GLU A O 1
ATOM 5113 N N . ILE A 1 602 ? -39.531 34.028 59.414 1.00 73.00 602 ILE A N 1
ATOM 5114 C CA . ILE A 1 602 ? -38.386 33.103 59.525 1.00 73.00 602 ILE A CA 1
ATOM 5115 C C . ILE A 1 602 ? -38.466 31.974 58.480 1.00 73.00 602 ILE A C 1
ATOM 5117 O O . ILE A 1 602 ? -37.440 31.563 57.930 1.00 73.00 602 ILE A O 1
ATOM 5121 N N . ILE A 1 603 ? -39.666 31.463 58.184 1.00 69.31 603 ILE A N 1
ATOM 5122 C CA . ILE A 1 603 ? -39.875 30.451 57.135 1.00 69.31 603 ILE A CA 1
ATOM 5123 C C . ILE A 1 603 ? -39.640 31.059 55.742 1.00 69.31 603 ILE A C 1
ATOM 5125 O O . ILE A 1 603 ? -38.942 30.453 54.926 1.00 69.31 603 ILE A O 1
ATOM 5129 N N . GLY A 1 604 ? -40.147 32.270 55.486 1.00 73.69 604 GLY A N 1
ATOM 5130 C CA . GLY A 1 604 ? -39.931 32.999 54.233 1.00 73.69 604 GLY A CA 1
ATOM 5131 C C . GLY A 1 604 ? -38.448 33.243 53.938 1.00 73.69 604 GLY A C 1
ATOM 5132 O O . GLY A 1 604 ? -37.971 32.895 52.857 1.00 73.69 604 GLY A O 1
ATOM 5133 N N . GLN A 1 605 ? -37.696 33.740 54.926 1.00 72.69 605 GLN A N 1
ATOM 5134 C CA . GLN A 1 605 ? -36.250 33.965 54.812 1.00 72.69 605 GLN A CA 1
ATOM 5135 C C . GLN A 1 605 ? -35.486 32.662 54.528 1.00 72.69 605 GLN A C 1
ATOM 5137 O O . GLN A 1 605 ? -34.672 32.612 53.605 1.00 72.69 605 GLN A O 1
ATOM 5142 N N . LYS A 1 606 ? -35.792 31.568 55.244 1.00 70.62 606 LYS A N 1
ATOM 5143 C CA . LYS A 1 606 ? -35.158 30.257 55.004 1.00 70.62 606 LYS A CA 1
ATOM 5144 C C . LYS A 1 606 ? -35.446 29.698 53.608 1.00 70.62 606 LYS A C 1
ATOM 5146 O O . LYS A 1 606 ? -34.571 29.056 53.027 1.00 70.62 606 LYS A O 1
ATOM 5151 N N . ASN A 1 607 ? -36.634 29.942 53.059 1.00 62.62 607 ASN A N 1
ATOM 5152 C CA . ASN A 1 607 ? -36.976 29.514 51.704 1.00 62.62 607 ASN A CA 1
ATOM 5153 C C . ASN A 1 607 ? -36.247 30.352 50.640 1.00 62.62 607 ASN A C 1
ATOM 5155 O O . ASN A 1 607 ? -35.671 29.773 49.720 1.00 62.62 607 ASN A O 1
ATOM 5159 N N . GLN A 1 608 ? -36.168 31.679 50.799 1.00 68.06 608 GLN A N 1
ATOM 5160 C CA . GLN A 1 608 ? -35.367 32.537 49.911 1.00 68.06 608 GLN A CA 1
ATOM 5161 C C . GLN A 1 608 ? -33.886 32.128 49.908 1.00 68.06 608 GLN A C 1
ATOM 5163 O O . GLN A 1 608 ? -33.280 31.988 48.847 1.00 68.06 608 GLN A O 1
ATOM 5168 N N . GLN A 1 609 ? -33.317 31.843 51.081 1.00 67.56 609 GLN A N 1
ATOM 5169 C CA . GLN A 1 609 ? -31.911 31.454 51.210 1.00 67.56 609 GLN A CA 1
ATOM 5170 C C . GLN A 1 609 ? -31.611 30.078 50.584 1.00 67.56 609 GLN A C 1
ATOM 5172 O O . GLN A 1 609 ? -30.525 29.866 50.048 1.00 67.56 609 GLN A O 1
ATOM 5177 N N . ARG A 1 610 ? -32.590 29.159 50.558 1.00 62.59 610 ARG A N 1
ATOM 5178 C CA . ARG A 1 610 ? -32.491 27.892 49.808 1.00 62.59 610 ARG A CA 1
ATOM 5179 C C . ARG A 1 610 ? -32.520 28.095 48.292 1.00 62.59 610 ARG A C 1
ATOM 5181 O O . ARG A 1 610 ? -31.745 27.443 47.603 1.00 62.59 610 ARG A O 1
ATOM 5188 N N . VAL A 1 611 ? -33.361 28.998 47.781 1.00 60.19 611 VAL A N 1
ATOM 5189 C CA . VAL A 1 611 ? -33.409 29.326 46.341 1.00 60.19 611 VAL A CA 1
ATOM 5190 C C . VAL A 1 611 ? -32.095 29.966 45.880 1.00 60.19 611 VAL A C 1
ATOM 5192 O O . VAL A 1 611 ? -31.561 29.580 44.843 1.00 60.19 611 VAL A O 1
ATOM 5195 N N . ILE A 1 612 ? -31.524 30.872 46.681 1.00 64.62 612 ILE A N 1
ATOM 5196 C CA . ILE A 1 612 ? -30.208 31.475 46.410 1.00 64.62 612 ILE A CA 1
ATOM 5197 C C . ILE A 1 612 ? -29.121 30.390 46.346 1.00 64.62 612 ILE A C 1
ATOM 5199 O O . ILE A 1 612 ? -28.402 30.305 45.355 1.00 64.62 612 ILE A O 1
ATOM 5203 N N . ASN A 1 613 ? -29.051 29.501 47.343 1.00 57.62 613 ASN A N 1
ATOM 5204 C CA . ASN A 1 613 ? -28.052 28.426 47.368 1.00 57.62 613 ASN A CA 1
ATOM 5205 C C . ASN A 1 613 ? -28.219 27.396 46.232 1.00 57.62 613 ASN A C 1
ATOM 5207 O O . ASN A 1 613 ? -27.249 26.730 45.876 1.00 57.62 613 ASN A O 1
ATOM 5211 N N . PHE A 1 614 ? -29.417 27.250 45.661 1.00 51.56 614 PHE A N 1
ATOM 5212 C CA . PHE A 1 614 ? -29.651 26.368 44.513 1.00 51.56 614 PHE A CA 1
ATOM 5213 C C . PHE A 1 614 ? -29.171 26.998 43.196 1.00 51.56 614 PHE A C 1
ATOM 5215 O O . PHE A 1 614 ? -28.584 26.310 42.368 1.00 51.56 614 PHE A O 1
ATOM 5222 N N . ASN A 1 615 ? -29.340 28.315 43.031 1.00 45.66 615 ASN A N 1
ATOM 5223 C CA . ASN A 1 615 ? -28.885 29.048 41.842 1.00 45.66 615 ASN A CA 1
ATOM 5224 C C . ASN A 1 615 ? -27.368 29.316 41.806 1.00 45.66 615 ASN A C 1
ATOM 5226 O O . ASN A 1 615 ? -26.858 29.668 40.752 1.00 45.66 615 ASN A O 1
ATOM 5230 N N . VAL A 1 616 ? -26.654 29.162 42.927 1.00 47.44 616 VAL A N 1
ATOM 5231 C CA . VAL A 1 616 ? -25.180 29.295 43.005 1.00 47.44 616 VAL A CA 1
ATOM 5232 C C . VAL A 1 616 ? -24.450 27.977 42.680 1.00 47.44 616 VAL A C 1
ATOM 5234 O O . VAL A 1 616 ? -23.241 27.978 42.483 1.00 47.44 616 VAL A O 1
ATOM 5237 N N . ASN A 1 617 ? -25.172 26.851 42.609 1.00 38.03 617 ASN A N 1
ATOM 5238 C CA . ASN A 1 617 ? -24.630 25.523 42.275 1.00 38.03 617 ASN A CA 1
ATOM 5239 C C . ASN A 1 617 ? -25.074 25.021 40.881 1.00 38.03 617 ASN A C 1
ATOM 5241 O O . ASN A 1 617 ? -25.005 23.822 40.604 1.00 38.03 617 ASN A O 1
ATOM 5245 N N . LYS A 1 618 ? -25.549 25.936 4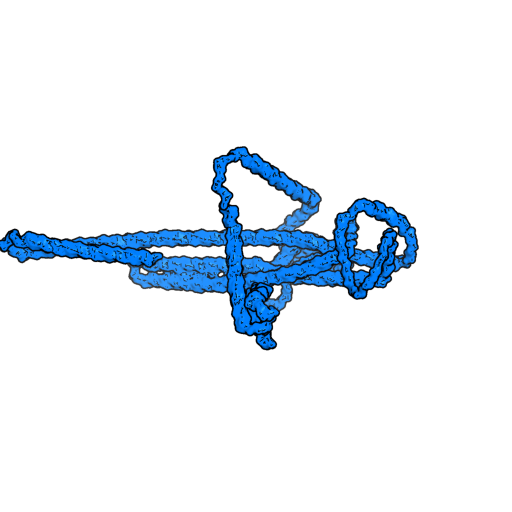0.029 1.00 37.38 618 LYS A N 1
ATOM 5246 C CA . LYS A 1 618 ? -25.714 25.770 38.580 1.00 37.38 618 LYS A CA 1
ATOM 5247 C C . LYS A 1 618 ? -24.672 26.625 37.868 1.00 37.38 618 LYS A C 1
ATOM 5249 O O . LYS A 1 618 ? -24.221 26.166 36.800 1.00 37.38 618 LYS A O 1
#

Foldseek 3Di:
DVQVVVLVVCCCVLDPVVPHDPVLLLVQVCVVCVVCVSPSVPDGPVRSVVSSVVSVVVVVVVVVVVVVVVVVVVVPPDDDDPDDPDDPPDVVVVVVVVVVVVVVVVVVVVVVVVVVVPPCVVVVVVVVVVVVVLPPDDADDDPVNVVLLLVLCCLVCLLDLQADADDDDPDPDPDVVVVVLRVVRVVVNVVVQCPDPVNCPDPSVVLVGHVRDPVVSVCCCCVPRVVPDSVPDPDCVNPDDPVPDFDFDPVCVVVLVVVLVVVLVVLVVVLVVLVVQLVVLVVVLVVLVVVLVVLVVVLVVLVVVLVVLVVVVVPDPPPDDPPSPVVSVVSVVSSVVSVVVSVVSVVVSVCSCVVRNSVSVSVSRSSVSVVVSSVVLVVLVVVLVVVVVVLCVVCVVVVVVVPPPPPDPDDDDDDDDDDDDDDDDDDDDDDPDDDPPVPVVVVVVVPPDPDDDDDPPVVVVVNVVVVCVSSVSSSVSSVSSVVVVVVCVVVVVVVVVVVVVVVVVVVVVVVVVVVVVVVVVVVVVVVVVVVVVVVVVVVVVVVVVVVVVVVVVVVVVVVVVVVVVVVVVVPDDPDDDPDPPPVVVVVVVVVVVVVVVVVVVVVVVVVVVVVVVVVVVD

InterPro domains:
  IPR001683 Phox homology [PF00787] (132-211)
  IPR001683 Phox homology [PS50195] (90-216)
  IPR001683 Phox homology [SM00312] (109-212)
  IPR036871 PX domain superfamily [G3DSA:3.30.1520.10] (95-238)
  IPR036871 PX domain superfamily [SSF64268] (132-213)

pLDDT: mean 72.07, std 20.98, range [29.38, 98.38]

Radius of gyration: 46.11 Å; chains: 1; bounding box: 118×80×146 Å

Organism: Pseudocohnilembus persalinus (NCBI:txid266149)

Sequence (618 aa):
MEEDKKKKDLIKIEIMDQGFELLDFITYFDQQHPEADSDLEKVNYEILENIINEFKDQYFSTQLSEFRKSNIEEDSNTNDDELNQSNDKKNQNDLNQNNRQIRKQQQQQQNYDTAILSEDNSEISRKSYQNNQLKNSSVQRRFNDFLRFRETLQKFFPEKIIPPISAKKNIRNLQESYLSKRKKVLENFLQYIVYDLTLVSSSLVSDFLQVQNVDVYSELLNKRYQNQKEIQHFGLNQFQTLNGKVIVNANELKYYSKYAQIYENYQKEIENVYKFIKKKSKKLQQQLIAFQDQLAEITDKFTKLEQITQQFNENQFIKQEENFQFTQKIYQNLSNFTQNWCNCFHEQSDLLNKNFHTFFRFQTKQNETIKEFNKQRNNVENLYMNEYKKCYRKNPQYLKNSNNNTQSTSSRNSFISNTNTNYSELEFQNDDNINNKNINNIEIFYEQNQNNLEMPMEAANQIFYYNQNLKILGQTYGIISEKYYEHIQQNQHIKNKLYIDNINELLRNFNSITSDMHLKNADIQTNLDQKLDKTNIILQYNLFIENLQRESNIQKLQDQLINSSKNQINQKNPENNLNYSQKQQQQIENKNRSKLLSNNEIIGQKNQQRVINFNVNK